Protein AF-A0A5J4X6M0-F1 (afdb_monomer)

Organism: NCBI:txid222440

pLDDT: mean 79.46, std 15.52, range [29.8, 97.69]

Mean predicted aligned error: 23.62 Å

Structure (mmCIF, N/CA/C/O backbone):
data_AF-A0A5J4X6M0-F1
#
_entry.id   AF-A0A5J4X6M0-F1
#
loop_
_atom_site.group_PDB
_atom_site.id
_atom_site.type_symbol
_atom_site.label_atom_id
_atom_site.label_alt_id
_atom_site.label_comp_id
_atom_site.label_asym_id
_atom_site.label_entity_id
_atom_site.label_seq_id
_atom_site.pdbx_PDB_ins_code
_atom_site.Cartn_x
_atom_site.Cartn_y
_atom_site.Cartn_z
_atom_site.occupancy
_atom_site.B_iso_or_equiv
_atom_site.auth_seq_id
_atom_site.auth_comp_id
_atom_site.auth_asym_id
_atom_site.auth_atom_id
_atom_site.pdbx_PDB_model_num
ATOM 1 N N . MET A 1 1 ? -120.931 -29.379 146.508 1.00 36.22 1 MET A N 1
ATOM 2 C CA . MET A 1 1 ? -121.745 -30.420 147.191 1.00 36.22 1 MET A CA 1
ATOM 3 C C . MET A 1 1 ? -121.303 -30.545 148.659 1.00 36.22 1 MET A C 1
ATOM 5 O O . MET A 1 1 ? -120.215 -30.070 148.956 1.00 36.22 1 MET A O 1
ATOM 9 N N . PRO A 1 2 ? -122.136 -31.095 149.570 1.00 65.69 2 PRO A N 1
ATOM 10 C CA . PRO A 1 2 ? -121.821 -31.370 150.999 1.00 65.69 2 PRO A CA 1
ATOM 11 C C . PRO A 1 2 ? -121.085 -32.746 151.140 1.00 65.69 2 PRO A C 1
ATOM 13 O O . PRO A 1 2 ? -120.836 -33.302 150.066 1.00 65.69 2 PRO A O 1
ATOM 16 N N . PRO A 1 3 ? -120.713 -33.349 152.320 1.00 62.84 3 PRO A N 1
ATOM 17 C CA . PRO A 1 3 ? -121.465 -33.572 153.600 1.00 62.84 3 PRO A CA 1
ATOM 18 C C . PRO A 1 3 ? -120.631 -33.457 154.933 1.00 62.84 3 PRO A C 1
ATOM 20 O O . PRO A 1 3 ? -119.466 -33.102 154.865 1.00 62.84 3 PRO A O 1
ATOM 23 N N . LYS A 1 4 ? -121.059 -33.812 156.178 1.00 42.97 4 LYS A N 1
ATOM 24 C CA . LYS A 1 4 ? -122.311 -33.663 157.004 1.00 42.97 4 LYS A CA 1
ATOM 25 C C . LYS A 1 4 ? -122.128 -34.348 158.412 1.00 42.97 4 LYS A C 1
ATOM 27 O O . LYS A 1 4 ? -121.467 -35.378 158.453 1.00 42.97 4 LYS A O 1
ATOM 32 N N . LYS A 1 5 ? -122.843 -33.901 159.485 1.00 36.97 5 LYS A N 1
ATOM 33 C CA . LYS A 1 5 ? -122.995 -34.451 160.899 1.00 36.97 5 LYS A CA 1
ATOM 34 C C . LYS A 1 5 ? -121.981 -33.948 161.981 1.00 36.97 5 LYS A C 1
ATOM 36 O O . LYS A 1 5 ? -120.805 -33.904 161.673 1.00 36.97 5 LYS A O 1
ATOM 41 N N . GLY A 1 6 ? -122.317 -33.648 163.265 1.00 35.72 6 GLY A N 1
ATOM 42 C CA . GLY A 1 6 ? -123.598 -33.232 163.916 1.00 35.72 6 GLY A CA 1
ATOM 43 C C . GLY A 1 6 ? -123.778 -33.471 165.464 1.00 35.72 6 GLY A C 1
ATOM 44 O O . GLY A 1 6 ? -123.445 -34.555 165.923 1.00 35.72 6 GLY A O 1
ATOM 45 N N . LYS A 1 7 ? -124.481 -32.549 166.195 1.00 35.84 7 LYS A N 1
ATOM 46 C CA . LYS A 1 7 ? -125.085 -32.621 167.596 1.00 35.84 7 LYS A CA 1
ATOM 47 C C . LYS A 1 7 ? -124.112 -32.493 168.828 1.00 35.84 7 LYS A C 1
ATOM 49 O O . LYS A 1 7 ? -122.955 -32.825 168.651 1.00 35.84 7 LYS A O 1
ATOM 54 N N . LYS A 1 8 ? -124.448 -32.066 170.090 1.00 29.80 8 LYS A N 1
ATOM 55 C CA . LYS A 1 8 ? -125.660 -31.508 170.814 1.00 29.80 8 LYS A CA 1
ATOM 56 C C . LYS A 1 8 ? -125.346 -30.922 172.259 1.00 29.80 8 LYS A C 1
ATOM 58 O O . LYS A 1 8 ? -124.751 -31.649 173.037 1.00 29.80 8 LYS A O 1
ATOM 63 N N . GLY A 1 9 ? -125.931 -29.772 172.693 1.00 34.53 9 GLY A N 1
ATOM 64 C CA . GLY A 1 9 ? -126.223 -29.350 174.125 1.00 34.53 9 GLY A CA 1
ATOM 65 C C . GLY A 1 9 ? -125.061 -28.865 175.053 1.00 34.53 9 GLY A C 1
ATOM 66 O O . GLY A 1 9 ? -123.921 -29.088 174.684 1.00 34.53 9 GLY A O 1
ATOM 67 N N . LYS A 1 10 ? -125.212 -28.224 176.254 1.00 31.44 10 LYS A N 1
ATOM 68 C CA . LYS A 1 10 ? -126.331 -27.612 177.069 1.00 31.44 10 LYS A CA 1
ATOM 69 C C . LYS A 1 10 ? -125.763 -26.602 178.164 1.00 31.44 10 LYS A C 1
ATOM 71 O O . LYS A 1 10 ? -124.610 -26.224 178.038 1.00 31.44 10 LYS A O 1
ATOM 76 N N . LYS A 1 11 ? -126.523 -26.114 179.187 1.00 43.38 11 LYS A N 1
ATOM 77 C CA . LYS A 1 11 ? -126.167 -25.047 180.221 1.00 43.38 11 LYS A CA 1
ATOM 78 C C . LYS A 1 11 ? -126.263 -25.566 181.712 1.00 43.38 11 LYS A C 1
ATOM 80 O O . LYS A 1 11 ? -126.635 -26.728 181.827 1.00 43.38 11 LYS A O 1
ATOM 85 N N . LYS A 1 12 ? -126.030 -24.878 182.879 1.00 41.22 12 LYS A N 1
ATOM 86 C CA . LYS A 1 12 ? -126.456 -23.522 183.402 1.00 41.22 12 LYS A CA 1
ATOM 87 C C . LYS A 1 12 ? -126.070 -23.212 184.921 1.00 41.22 12 LYS A C 1
ATOM 89 O O . LYS A 1 12 ? -126.440 -24.033 185.748 1.00 41.22 12 LYS A O 1
ATOM 94 N N . LYS A 1 13 ? -125.611 -21.974 185.284 1.00 42.91 13 LYS A N 1
ATOM 95 C CA . LYS A 1 13 ? -125.778 -21.165 186.577 1.00 42.91 13 LYS A CA 1
ATOM 96 C C . LYS A 1 13 ? -124.875 -21.260 187.876 1.00 42.91 13 LYS A C 1
ATOM 98 O O . LYS A 1 13 ? -124.616 -22.358 188.335 1.00 42.91 13 LYS A O 1
ATOM 103 N N . ALA A 1 14 ? -124.703 -20.078 188.543 1.00 44.41 14 ALA A N 1
ATOM 104 C CA . ALA A 1 14 ? -124.607 -19.714 190.013 1.00 44.41 14 ALA A CA 1
ATOM 105 C C . ALA A 1 14 ? -123.317 -20.038 190.856 1.00 44.41 14 ALA A C 1
ATOM 107 O O . ALA A 1 14 ? -122.518 -20.823 190.362 1.00 44.41 14 ALA A O 1
ATOM 108 N N . ALA A 1 15 ? -123.008 -19.475 192.063 1.00 35.91 15 ALA A N 1
ATOM 109 C CA . ALA A 1 15 ? -123.741 -18.646 193.080 1.00 35.91 15 ALA A CA 1
ATOM 110 C C . ALA A 1 15 ? -122.841 -17.725 194.014 1.00 35.91 15 ALA A C 1
ATOM 112 O O . ALA A 1 15 ? -121.662 -17.557 193.723 1.00 35.91 15 ALA A O 1
ATOM 113 N N . GLU A 1 16 ? -123.432 -17.142 195.088 1.00 45.72 16 GLU A N 1
ATOM 114 C CA . GLU A 1 16 ? -122.930 -16.284 196.232 1.00 45.72 16 GLU A CA 1
ATOM 115 C C . GLU A 1 16 ? -122.038 -17.016 197.287 1.00 45.72 16 GLU A C 1
ATOM 117 O O . GLU A 1 16 ? -121.914 -18.235 197.109 1.00 45.72 16 GLU A O 1
ATOM 122 N N . PRO A 1 17 ? -121.347 -16.383 198.302 1.00 53.59 17 PRO A N 1
ATOM 123 C CA . PRO A 1 17 ? -121.818 -15.535 199.469 1.00 53.59 17 PRO A CA 1
ATOM 124 C C . PRO A 1 17 ? -120.918 -14.279 199.802 1.00 53.59 17 PRO A C 1
ATOM 126 O O . PRO A 1 17 ? -120.008 -14.016 199.019 1.00 53.59 17 PRO A O 1
ATOM 129 N N . GLU A 1 18 ? -120.966 -13.488 200.913 1.00 42.88 18 GLU A N 1
ATOM 130 C CA . GLU A 1 18 ? -121.972 -12.965 201.911 1.00 42.88 18 GLU A CA 1
ATOM 131 C C . GLU A 1 18 ? -121.262 -11.953 202.909 1.00 42.88 18 GLU A C 1
ATOM 133 O O . GLU A 1 18 ? -120.147 -11.532 202.592 1.00 42.88 18 GLU A O 1
ATOM 138 N N . TYR A 1 19 ? -121.844 -11.496 204.050 1.00 57.19 19 TYR A N 1
ATOM 139 C CA . TYR A 1 19 ? -121.324 -10.420 204.971 1.00 57.19 19 TYR A CA 1
ATOM 140 C C . TYR A 1 19 ? -121.768 -10.586 206.456 1.00 57.19 19 TYR A C 1
ATOM 142 O O . TYR A 1 19 ? -122.799 -11.213 206.674 1.00 57.19 19 TYR A O 1
ATOM 150 N N . ASP A 1 20 ? -121.073 -9.980 207.449 1.00 35.53 20 ASP A N 1
ATOM 151 C CA . ASP A 1 20 ? -121.652 -9.629 208.780 1.00 35.53 20 ASP A CA 1
ATOM 152 C C . ASP A 1 20 ? -120.885 -8.497 209.538 1.00 35.53 20 ASP A C 1
ATOM 154 O O . ASP A 1 20 ? -119.717 -8.235 209.234 1.00 35.53 20 ASP A O 1
ATOM 158 N N . ASP A 1 21 ? -121.530 -7.842 210.521 1.00 56.25 21 ASP A N 1
ATOM 159 C CA . ASP A 1 21 ? -121.073 -6.641 211.271 1.00 56.25 21 ASP A CA 1
ATOM 160 C C . ASP A 1 21 ? -121.424 -6.685 212.784 1.00 56.25 21 ASP A C 1
ATOM 162 O O . ASP A 1 21 ? -122.584 -6.909 213.133 1.00 56.25 21 ASP A O 1
ATOM 166 N N . PRO A 1 22 ? -120.468 -6.414 213.704 1.00 48.59 22 PRO A N 1
ATOM 167 C CA . PRO A 1 22 ? -120.766 -6.237 215.124 1.00 48.59 22 PRO A CA 1
ATOM 168 C C . PRO A 1 22 ? -120.200 -4.935 215.741 1.00 48.59 22 PRO A C 1
ATOM 170 O O . PRO A 1 22 ? -119.143 -4.949 216.375 1.00 48.59 22 PRO A O 1
ATOM 173 N N . TYR A 1 23 ? -120.960 -3.833 215.693 1.00 49.12 23 TYR A N 1
ATOM 174 C CA . TYR A 1 23 ? -120.806 -2.711 216.640 1.00 49.12 23 TYR A CA 1
ATOM 175 C C . TYR A 1 23 ? -122.148 -2.210 217.203 1.00 49.12 23 TYR A C 1
ATOM 177 O O . TYR A 1 23 ? -122.609 -1.104 216.924 1.00 49.12 23 TYR A O 1
ATOM 185 N N . GLU A 1 24 ? -122.749 -3.003 218.094 1.00 46.91 24 GLU A N 1
ATOM 186 C CA . GLU A 1 24 ? -123.838 -2.546 218.963 1.00 46.91 24 GLU A CA 1
ATOM 187 C C . GLU A 1 24 ? -123.592 -2.982 220.420 1.00 46.91 24 GLU A C 1
ATOM 189 O O . GLU A 1 24 ? -123.126 -4.091 220.667 1.00 46.91 24 GLU A O 1
ATOM 194 N N . LYS A 1 25 ? -123.955 -2.111 221.376 1.00 43.94 25 LYS A N 1
ATOM 195 C CA . LYS A 1 25 ? -123.815 -2.261 222.844 1.00 43.94 25 LYS A CA 1
ATOM 196 C C . LYS A 1 25 ? -122.379 -2.225 223.390 1.00 43.94 25 LYS A C 1
ATOM 198 O O . LYS A 1 25 ? -121.828 -3.246 223.768 1.00 43.94 25 LYS A O 1
ATOM 203 N N . GLU A 1 26 ? -121.873 -1.009 223.606 1.00 47.94 26 GLU A N 1
ATOM 204 C CA . GLU A 1 26 ? -121.374 -0.586 224.932 1.00 47.94 26 GLU A CA 1
ATOM 205 C C . GLU A 1 26 ? -121.184 0.944 224.974 1.00 47.94 26 GLU A C 1
ATOM 207 O O . GLU A 1 26 ? -120.082 1.478 224.874 1.00 47.94 26 GLU A O 1
ATOM 212 N N . LEU A 1 27 ? -122.298 1.683 225.085 1.00 42.84 27 LEU A N 1
ATOM 213 C CA . LEU A 1 27 ? -122.275 3.147 225.190 1.00 42.84 27 LEU A CA 1
ATOM 214 C C . LEU A 1 27 ? -123.266 3.662 226.244 1.00 42.84 27 LEU A C 1
ATOM 216 O O . LEU A 1 27 ? -124.342 4.164 225.934 1.00 42.84 27 LEU A O 1
ATOM 220 N N . ASN A 1 28 ? -122.871 3.549 227.510 1.00 33.47 28 ASN A N 1
ATOM 221 C CA . ASN A 1 28 ? -123.455 4.287 228.628 1.00 33.47 28 ASN A CA 1
ATOM 222 C C . ASN A 1 28 ? -122.321 4.786 229.539 1.00 33.47 28 ASN A C 1
ATOM 224 O O . ASN A 1 28 ? -121.331 4.087 229.728 1.00 33.47 28 ASN A O 1
ATOM 228 N N . ALA A 1 29 ? -122.485 5.985 230.106 1.00 35.03 29 ALA A N 1
ATOM 229 C CA . ALA A 1 29 ? -121.569 6.619 231.064 1.00 35.03 29 ALA A CA 1
ATOM 230 C C . ALA A 1 29 ? -120.110 6.873 230.596 1.00 35.03 29 ALA A C 1
ATOM 232 O O . ALA A 1 29 ? -119.156 6.309 231.129 1.00 35.03 29 ALA A O 1
ATOM 233 N N . LYS A 1 30 ? -119.924 7.863 229.708 1.00 37.19 30 LYS A N 1
ATOM 234 C CA . LYS A 1 30 ? -118.734 8.742 229.725 1.00 37.19 30 LYS A CA 1
ATOM 235 C C . LYS A 1 30 ? -119.170 10.208 229.695 1.00 37.19 30 LYS A C 1
ATOM 237 O O . LYS A 1 30 ? -120.148 10.550 229.035 1.00 37.19 30 LYS A O 1
ATOM 242 N N . THR A 1 31 ? -118.479 11.058 230.449 1.00 54.91 31 THR A N 1
ATOM 243 C CA . THR A 1 31 ? -118.790 12.488 230.600 1.00 54.91 31 THR A CA 1
ATOM 244 C C . THR A 1 31 ? -118.248 13.328 229.438 1.00 54.91 31 THR A C 1
ATOM 246 O O . THR A 1 31 ? -117.303 12.940 228.753 1.00 54.91 31 THR A O 1
ATOM 249 N N . MET A 1 32 ? -118.862 14.498 229.214 1.00 53.66 32 MET A N 1
ATOM 250 C CA . MET A 1 32 ? -118.672 15.333 228.013 1.00 53.66 32 MET A CA 1
ATOM 251 C C . MET A 1 32 ? -117.199 15.654 227.684 1.00 53.66 32 MET A C 1
ATOM 253 O O . MET A 1 32 ? -116.820 15.659 226.513 1.00 53.66 32 MET A O 1
ATOM 257 N N . ASP A 1 33 ? -116.360 15.866 228.703 1.00 57.44 33 ASP A N 1
ATOM 258 C CA . ASP A 1 33 ? -114.953 16.264 228.541 1.00 57.44 33 ASP A CA 1
ATOM 259 C C . ASP A 1 33 ? -114.061 15.219 227.852 1.00 57.44 33 ASP A C 1
ATOM 261 O O . ASP A 1 33 ? -112.974 15.566 227.386 1.00 57.44 33 ASP A O 1
ATOM 265 N N . ASP A 1 34 ? -114.471 13.951 227.774 1.00 55.25 34 ASP A N 1
ATOM 266 C CA . ASP A 1 34 ? -113.674 12.910 227.111 1.00 55.25 34 ASP A CA 1
ATOM 267 C C . ASP A 1 34 ? -113.984 12.796 225.614 1.00 55.25 34 ASP A C 1
ATOM 269 O O . ASP A 1 34 ? -113.065 12.640 224.807 1.00 55.25 34 ASP A O 1
ATOM 273 N N . LEU A 1 35 ? -115.246 12.993 225.214 1.00 55.62 35 LEU A N 1
ATOM 274 C CA . LEU A 1 35 ? -115.660 12.969 223.804 1.00 55.62 35 LEU A CA 1
ATOM 275 C C . LEU A 1 35 ? -114.971 14.077 222.985 1.00 55.62 35 LEU A C 1
ATOM 277 O O . LEU A 1 35 ? -114.513 13.842 221.866 1.00 55.62 35 LEU A O 1
ATOM 281 N N . VAL A 1 36 ? -114.810 15.267 223.576 1.00 60.41 36 VAL A N 1
ATOM 282 C CA . VAL A 1 36 ? -114.131 16.418 222.947 1.00 60.41 36 VAL A CA 1
ATOM 283 C C . VAL A 1 36 ? -112.633 16.154 222.704 1.00 60.41 36 VAL A C 1
ATOM 285 O O . VAL A 1 36 ? -112.036 16.729 221.790 1.00 60.41 36 VAL A O 1
ATOM 288 N N . LYS A 1 37 ? -112.002 15.262 223.483 1.00 59.84 37 LYS A N 1
ATOM 289 C CA . LYS A 1 37 ? -110.586 14.891 223.300 1.00 59.84 37 LYS A CA 1
ATOM 290 C C . LYS A 1 37 ? -110.410 13.895 222.151 1.00 59.84 37 LYS A C 1
ATOM 292 O O . LYS A 1 37 ? -109.482 14.058 221.357 1.00 59.84 37 LYS A O 1
ATOM 297 N N . GLU A 1 38 ? -111.299 12.908 222.021 1.00 57.38 38 GLU A N 1
ATOM 298 C CA . GLU A 1 38 ? -111.227 11.927 220.928 1.00 57.38 38 GLU A CA 1
ATOM 299 C C . GLU A 1 38 ? -111.512 12.548 219.554 1.00 57.38 38 GLU A C 1
ATOM 301 O O . GLU A 1 38 ? -110.777 12.271 218.603 1.00 57.38 38 GLU A O 1
ATOM 306 N N . GLU A 1 39 ? -112.498 13.448 219.440 1.00 59.22 39 GLU A N 1
ATOM 307 C CA . GLU A 1 39 ? -112.833 14.122 218.170 1.00 59.22 39 GLU A CA 1
ATOM 308 C C . GLU A 1 39 ? -111.604 14.808 217.535 1.00 59.22 39 GLU A C 1
ATOM 310 O O . GLU A 1 39 ? -111.394 14.784 216.317 1.00 59.22 39 GLU A O 1
ATOM 315 N N . LYS A 1 40 ? -110.739 15.381 218.382 1.00 60.53 40 LYS A N 1
ATOM 316 C CA . LYS A 1 40 ? -109.516 16.077 217.971 1.00 60.53 40 LYS A CA 1
ATOM 317 C C . LYS A 1 40 ? -108.452 15.118 217.420 1.00 60.53 40 LYS A C 1
ATOM 319 O O . LYS A 1 40 ? -107.776 15.456 216.451 1.00 60.53 40 LYS A O 1
ATOM 324 N N . ILE A 1 41 ? -108.342 13.914 217.988 1.00 61.09 41 ILE A N 1
ATOM 325 C CA . ILE A 1 41 ? -107.409 12.864 217.543 1.00 61.09 41 ILE A CA 1
ATOM 326 C C . ILE A 1 41 ? -107.835 12.301 216.180 1.00 61.09 41 ILE A C 1
ATOM 328 O O . ILE A 1 41 ? -106.994 12.103 215.299 1.00 61.09 41 ILE A O 1
ATOM 332 N N . TRP A 1 42 ? -109.135 12.078 215.971 1.00 59.94 42 TRP A N 1
ATOM 333 C CA . TRP A 1 42 ? -109.654 11.566 214.699 1.00 59.94 42 TRP A CA 1
ATOM 334 C C . TRP A 1 42 ? -109.481 12.559 213.540 1.00 59.94 42 TRP A C 1
ATOM 336 O O . TRP A 1 42 ? -109.077 12.155 212.446 1.00 59.94 42 TRP A O 1
ATOM 346 N N . LYS A 1 43 ? -109.674 13.865 213.781 1.00 60.84 43 LYS A N 1
ATOM 347 C CA . LYS A 1 43 ? -109.482 14.909 212.754 1.00 60.84 43 LYS A CA 1
ATOM 348 C C . LYS A 1 43 ? -108.048 15.003 212.219 1.00 60.84 43 LYS A C 1
ATOM 350 O O . LYS A 1 43 ? -107.874 15.255 211.027 1.00 60.84 43 LYS A O 1
ATOM 355 N N . ASP A 1 44 ? -107.027 14.776 213.046 1.00 61.53 44 ASP A N 1
ATOM 356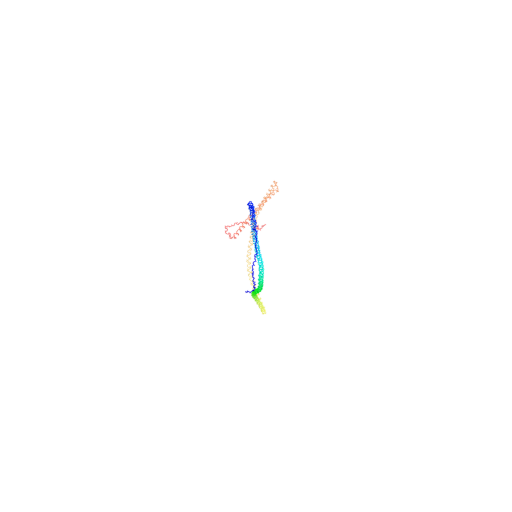 C CA . ASP A 1 44 ? -105.631 14.807 212.583 1.00 61.53 44 ASP A CA 1
ATOM 357 C C . ASP A 1 44 ? -105.144 13.469 211.992 1.00 61.53 44 ASP A C 1
ATOM 359 O O . ASP A 1 44 ? -104.245 13.482 211.146 1.00 61.53 44 ASP A O 1
ATOM 363 N N . LYS A 1 45 ? -105.772 12.328 212.328 1.00 60.31 45 LYS A N 1
ATOM 364 C CA . LYS A 1 45 ? -105.572 11.066 211.585 1.00 60.31 45 LYS A CA 1
ATOM 365 C C . LYS A 1 45 ? -106.043 11.199 210.132 1.00 60.31 45 LYS A C 1
ATOM 367 O O . LYS A 1 45 ? -105.244 10.989 209.219 1.00 60.31 45 LYS A O 1
ATOM 372 N N . GLY A 1 46 ? -107.283 11.652 209.919 1.00 61.56 46 GLY A N 1
ATOM 373 C CA . GLY A 1 46 ? -107.874 11.758 208.577 1.00 61.56 46 GLY A CA 1
ATOM 374 C C . GLY A 1 46 ? -107.096 12.671 207.617 1.00 61.56 46 GLY A C 1
ATOM 375 O O . GLY A 1 46 ? -107.001 12.381 206.426 1.00 61.56 46 GLY A O 1
ATOM 376 N N . LYS A 1 47 ? -106.449 13.735 208.121 1.00 61.72 47 LYS A N 1
ATOM 377 C CA . LYS A 1 47 ? -105.565 14.591 207.302 1.00 61.72 47 LYS A CA 1
ATOM 378 C C . LYS A 1 47 ? -104.342 13.846 206.755 1.00 61.72 47 LYS A C 1
ATOM 380 O O . LYS A 1 47 ? -103.953 14.095 205.616 1.00 61.72 47 LYS A O 1
ATOM 385 N N . LYS A 1 48 ? -103.733 12.951 207.544 1.00 64.25 48 LYS A N 1
ATOM 386 C CA . LYS A 1 48 ? -102.541 12.193 207.124 1.00 64.25 48 LYS A CA 1
ATOM 387 C C . LYS A 1 48 ? -102.881 11.142 206.070 1.00 64.25 48 LYS A C 1
ATOM 389 O O . LYS A 1 48 ? -102.155 11.017 205.088 1.00 64.25 48 LYS A O 1
ATOM 394 N N . GLU A 1 49 ? -104.006 10.444 206.222 1.00 60.62 49 GLU A N 1
ATOM 395 C CA . GLU A 1 49 ? -104.483 9.493 205.208 1.00 60.62 49 GLU A CA 1
ATOM 396 C C . GLU A 1 49 ? -104.766 10.180 203.866 1.00 60.62 49 GLU A C 1
ATOM 398 O O . GLU A 1 49 ? -104.403 9.655 202.813 1.00 60.62 49 GLU A O 1
ATOM 403 N N . LEU A 1 50 ? -105.336 11.390 203.890 1.00 64.06 50 LEU A N 1
ATOM 404 C CA . LEU A 1 50 ? -105.640 12.146 202.673 1.00 64.06 50 LEU A CA 1
ATOM 405 C C . LEU A 1 50 ? -104.371 12.538 201.890 1.00 64.06 50 LEU A C 1
ATOM 407 O O . LEU A 1 50 ? -104.358 12.462 200.661 1.00 64.06 50 LEU A O 1
ATOM 411 N N . GLN A 1 51 ? -103.284 12.883 202.592 1.00 64.94 51 GLN A N 1
ATOM 412 C CA . GLN A 1 51 ? -101.975 13.149 201.980 1.00 64.94 51 GLN A CA 1
ATOM 413 C C . GLN A 1 51 ? -101.345 11.880 201.387 1.00 64.94 51 GLN A C 1
ATOM 415 O O . GLN A 1 51 ? -100.922 11.900 200.231 1.00 64.94 51 GLN A O 1
ATOM 420 N N . MET A 1 52 ? -101.346 10.764 202.128 1.00 62.09 52 MET A N 1
ATOM 421 C CA . MET A 1 52 ? -100.851 9.468 201.633 1.00 62.09 52 MET A CA 1
ATOM 422 C C . MET A 1 52 ? -101.593 9.026 200.363 1.00 62.09 52 MET A C 1
ATOM 424 O O . MET A 1 52 ? -100.972 8.588 199.394 1.00 62.09 52 MET A O 1
ATOM 428 N N . ARG A 1 53 ? -102.922 9.195 200.335 1.00 64.62 53 ARG A N 1
ATOM 429 C CA . ARG A 1 53 ? -103.759 8.834 199.183 1.00 64.62 53 ARG A CA 1
ATOM 430 C C . ARG A 1 53 ? -103.484 9.708 197.956 1.00 64.62 53 ARG A C 1
ATOM 432 O O . ARG A 1 53 ? -103.515 9.196 196.843 1.00 64.62 53 ARG A O 1
ATOM 439 N N . SER A 1 54 ? -103.187 10.995 198.149 1.00 69.00 54 SER A N 1
ATOM 440 C CA . SER A 1 54 ? -102.804 11.900 197.057 1.00 69.00 54 SER A CA 1
ATOM 441 C C . SER A 1 54 ? -101.480 11.491 196.403 1.00 69.00 54 SER A C 1
ATOM 443 O O . SER A 1 54 ? -101.356 11.557 195.183 1.00 69.00 54 SER A O 1
ATOM 445 N N . LEU A 1 55 ? -100.502 11.062 197.206 1.00 71.62 55 LEU A N 1
ATOM 446 C CA . LEU A 1 55 ? -99.163 10.694 196.736 1.00 71.62 55 LEU A CA 1
ATOM 447 C C . LEU A 1 55 ? -99.204 9.393 195.912 1.00 71.62 55 LEU A C 1
ATOM 449 O O . LEU A 1 55 ? -98.738 9.366 194.776 1.00 71.62 55 LEU A O 1
ATOM 453 N N . ALA A 1 56 ? -99.907 8.371 196.412 1.00 67.44 56 ALA A N 1
ATOM 454 C CA . ALA A 1 56 ? -100.082 7.094 195.714 1.00 67.44 56 ALA A CA 1
ATOM 455 C C . ALA A 1 56 ? -100.804 7.207 194.351 1.00 67.44 56 ALA A C 1
ATOM 457 O O . ALA A 1 56 ? -100.563 6.397 193.456 1.00 67.44 56 ALA A O 1
ATOM 458 N N . VAL A 1 57 ? -101.683 8.203 194.167 1.00 71.06 57 VAL A N 1
ATOM 459 C CA . VAL A 1 57 ? -102.314 8.478 192.861 1.00 71.06 57 VAL A CA 1
ATOM 460 C C . VAL A 1 57 ? -101.309 9.092 191.881 1.00 71.06 57 VAL A C 1
ATOM 462 O O . VAL A 1 57 ? -101.286 8.696 190.718 1.00 71.06 57 VAL A O 1
ATOM 465 N N . ALA A 1 58 ? -100.446 10.004 192.337 1.00 75.19 58 ALA A N 1
ATOM 466 C CA . ALA A 1 58 ? -99.434 10.626 191.483 1.00 75.19 58 ALA A CA 1
ATOM 467 C C . ALA A 1 58 ? -98.408 9.604 190.956 1.00 75.19 58 ALA A C 1
ATOM 469 O O . ALA A 1 58 ? -98.108 9.605 189.761 1.00 75.19 58 ALA A O 1
ATOM 470 N N . ASP A 1 59 ? -97.934 8.694 191.814 1.00 73.31 59 ASP A N 1
ATOM 471 C CA . ASP A 1 59 ? -96.995 7.631 191.426 1.00 73.31 59 ASP A CA 1
ATOM 472 C C . ASP A 1 59 ? -97.617 6.664 190.403 1.00 73.31 59 ASP A C 1
ATOM 474 O O . ASP A 1 59 ? -96.990 6.318 189.397 1.00 73.31 59 ASP A O 1
ATOM 478 N N . ARG A 1 60 ? -98.886 6.279 190.611 1.00 77.44 60 ARG A N 1
ATOM 479 C CA . ARG A 1 60 ? -99.657 5.441 189.678 1.00 77.44 60 ARG A CA 1
ATOM 480 C C . ARG A 1 60 ? -99.781 6.100 188.304 1.00 77.44 60 ARG A C 1
ATOM 482 O O . ARG A 1 60 ? -99.483 5.472 187.290 1.00 77.44 60 ARG A O 1
ATOM 489 N N . ASP A 1 61 ? -100.193 7.364 188.271 1.00 76.06 61 ASP A N 1
ATOM 490 C CA . ASP A 1 61 ? -100.414 8.120 187.036 1.00 76.06 61 ASP A CA 1
ATOM 491 C C . ASP A 1 61 ? -99.098 8.424 186.297 1.00 76.06 61 ASP A C 1
ATOM 493 O O . ASP A 1 61 ? -99.091 8.550 185.069 1.00 76.06 61 ASP A O 1
ATOM 497 N N . MET A 1 62 ? -97.972 8.512 187.014 1.00 78.00 62 MET A N 1
ATOM 498 C CA . MET A 1 62 ? -96.639 8.599 186.416 1.00 78.00 62 MET A CA 1
ATOM 499 C C . MET A 1 62 ? -96.211 7.259 185.799 1.00 78.00 62 MET A C 1
ATOM 501 O O . MET A 1 62 ? -95.786 7.229 184.643 1.00 78.00 62 MET A O 1
ATOM 505 N N . GLY A 1 63 ? -96.392 6.144 186.514 1.00 68.69 63 GLY A N 1
ATOM 506 C CA . GLY A 1 63 ? -96.126 4.802 185.985 1.00 68.69 63 GLY A CA 1
ATOM 507 C C . GLY A 1 63 ? -96.948 4.487 184.729 1.00 68.69 63 GLY A C 1
ATOM 508 O O . GLY A 1 63 ? -96.408 3.989 183.741 1.00 68.69 63 GLY A O 1
ATOM 509 N N . GLU A 1 64 ? -98.231 4.860 184.716 1.00 75.00 64 GLU A N 1
ATOM 510 C CA . GLU A 1 64 ? -99.123 4.649 183.567 1.00 75.00 64 GLU A CA 1
ATOM 511 C C . GLU A 1 64 ? -98.724 5.495 182.337 1.00 75.00 64 GLU A C 1
ATOM 513 O O . GLU A 1 64 ? -98.924 5.063 181.199 1.00 75.00 64 GLU A O 1
ATOM 518 N N . LYS A 1 65 ? -98.108 6.673 182.536 1.00 78.31 65 LYS A N 1
ATOM 519 C CA . LYS A 1 65 ? -97.520 7.485 181.451 1.00 78.31 65 LYS A CA 1
ATOM 520 C C . LYS A 1 65 ? -96.247 6.857 180.887 1.00 78.31 65 LYS A C 1
ATOM 522 O O . LYS A 1 65 ? -96.127 6.749 179.669 1.00 78.31 65 LYS A O 1
ATOM 527 N N . VAL A 1 66 ? -95.322 6.427 181.750 1.00 77.94 66 VAL A N 1
ATOM 528 C CA . VAL A 1 66 ? -94.056 5.797 181.326 1.00 77.94 66 VAL A CA 1
ATOM 529 C C . VAL A 1 66 ? -94.324 4.498 180.562 1.00 77.94 66 VAL A C 1
ATOM 531 O O . VAL A 1 66 ? -93.730 4.278 179.511 1.00 77.94 66 VAL A O 1
ATOM 534 N N . PHE A 1 67 ? -95.277 3.680 181.021 1.00 77.88 67 PHE A N 1
ATOM 535 C CA . PHE A 1 67 ? -95.669 2.458 180.316 1.00 77.88 67 PHE A CA 1
ATOM 536 C C . PHE A 1 67 ? -96.194 2.742 178.898 1.00 77.88 67 PHE A C 1
ATOM 538 O O . PHE A 1 67 ? -95.763 2.101 177.943 1.00 77.88 67 PHE A O 1
ATOM 545 N N . LYS A 1 68 ? -97.071 3.745 178.733 1.00 78.56 68 LYS A N 1
ATOM 546 C CA . LYS A 1 68 ? -97.605 4.135 177.414 1.00 78.56 68 LYS A CA 1
ATOM 547 C C . LYS A 1 68 ? -96.536 4.728 176.492 1.00 78.56 68 LYS A C 1
ATOM 549 O O . LYS A 1 68 ? -96.589 4.491 175.290 1.00 78.56 68 LYS A O 1
ATOM 554 N N . ALA A 1 69 ? -95.554 5.453 177.033 1.00 78.25 69 ALA A N 1
ATOM 555 C CA . ALA A 1 69 ? -94.413 5.934 176.253 1.00 78.25 69 ALA A CA 1
ATOM 556 C C . ALA A 1 69 ? -93.575 4.765 175.704 1.00 78.25 69 ALA A C 1
ATOM 558 O O . ALA A 1 69 ? -93.385 4.672 174.494 1.00 78.25 69 ALA A O 1
ATOM 559 N N . LEU A 1 70 ? -93.178 3.823 176.569 1.00 78.88 70 LEU A N 1
ATOM 560 C CA . LEU A 1 70 ? -92.414 2.632 176.175 1.00 78.88 70 LEU A CA 1
ATOM 561 C C . LEU A 1 70 ? -93.185 1.728 175.201 1.00 78.88 70 LEU A C 1
ATOM 563 O O . LEU A 1 70 ? -92.588 1.149 174.296 1.00 78.88 70 LEU A O 1
ATOM 567 N N . GLN A 1 71 ? -94.510 1.618 175.345 1.00 80.50 71 GLN A N 1
ATOM 568 C CA . GLN A 1 71 ? -95.340 0.867 174.400 1.00 80.50 71 GLN A CA 1
ATOM 569 C C . GLN A 1 71 ? -95.346 1.518 173.003 1.00 80.50 71 GLN A C 1
ATOM 571 O O . GLN A 1 71 ? -95.170 0.820 172.006 1.00 80.50 71 GLN A O 1
ATOM 576 N N . ASN A 1 72 ? -95.460 2.848 172.920 1.00 81.94 72 ASN A N 1
ATOM 577 C CA . ASN A 1 72 ? -95.377 3.576 171.650 1.00 81.94 72 ASN A CA 1
ATOM 578 C C . ASN A 1 72 ? -93.971 3.487 171.014 1.00 81.94 72 ASN A C 1
ATOM 580 O O . ASN A 1 72 ? -93.842 3.361 169.794 1.00 81.94 72 ASN A O 1
ATOM 584 N N . GLU A 1 73 ? -92.903 3.523 171.817 1.00 80.88 73 GLU A N 1
ATOM 585 C CA . GLU A 1 73 ? -91.531 3.306 171.332 1.00 80.88 73 GLU A CA 1
ATOM 586 C C . GLU A 1 73 ? -91.347 1.881 170.785 1.00 80.88 73 GLU A C 1
ATOM 588 O O . GLU A 1 73 ? -90.772 1.699 169.712 1.00 80.88 73 GLU A O 1
ATOM 593 N N . LEU A 1 74 ? -91.914 0.868 171.450 1.00 82.69 74 LEU A N 1
ATOM 594 C CA . LEU A 1 74 ? -91.901 -0.513 170.964 1.00 82.69 74 LEU A CA 1
ATOM 595 C C . LEU A 1 74 ? -92.619 -0.650 169.609 1.00 82.69 74 LEU A C 1
ATOM 597 O O . LEU A 1 74 ? -92.101 -1.304 168.705 1.00 82.69 74 LEU A O 1
ATOM 601 N N . GLU A 1 75 ? -93.784 -0.020 169.441 1.00 82.56 75 GLU A N 1
ATOM 602 C CA . GLU A 1 75 ? -94.548 -0.057 168.186 1.00 82.56 75 GLU A CA 1
ATOM 603 C C . GLU A 1 75 ? -93.845 0.705 167.042 1.00 82.56 75 GLU A C 1
ATOM 605 O O . GLU A 1 75 ? -93.829 0.230 165.899 1.00 82.56 75 GLU A O 1
ATOM 610 N N . THR A 1 76 ? -93.182 1.834 167.325 1.00 81.25 76 THR A N 1
ATOM 611 C CA . THR A 1 76 ? -92.394 2.567 166.310 1.00 81.25 76 THR A CA 1
ATOM 612 C C . THR A 1 76 ? -91.113 1.823 165.915 1.00 81.25 76 THR A C 1
ATOM 614 O O . THR A 1 76 ? -90.778 1.769 164.731 1.00 81.25 76 THR A O 1
ATOM 617 N N . LEU A 1 77 ? -90.438 1.146 166.850 1.00 81.94 77 LEU A N 1
ATOM 618 C CA . LEU A 1 77 ? -89.305 0.268 166.533 1.00 81.94 77 LEU A CA 1
ATOM 619 C C . LEU A 1 77 ? -89.735 -0.973 165.731 1.00 81.94 77 LEU A C 1
ATOM 621 O O . LEU A 1 77 ? -89.105 -1.295 164.725 1.00 81.94 77 LEU A O 1
ATOM 625 N N . GLN A 1 78 ? -90.837 -1.637 166.099 1.00 83.31 78 GLN A N 1
ATOM 626 C CA . GLN A 1 78 ? -91.354 -2.796 165.354 1.00 83.31 78 GLN A CA 1
ATOM 627 C C . GLN A 1 78 ? -91.819 -2.450 163.933 1.00 83.31 78 GLN A C 1
ATOM 629 O O . GLN A 1 78 ? -91.715 -3.286 163.036 1.00 83.31 78 GLN A O 1
ATOM 634 N N . THR A 1 79 ? -92.347 -1.245 163.707 1.00 82.50 79 THR A N 1
ATOM 635 C CA . THR A 1 79 ? -92.708 -0.781 162.356 1.00 82.50 79 THR A CA 1
ATOM 636 C C . THR A 1 79 ? -91.487 -0.334 161.551 1.00 82.50 79 THR A C 1
ATOM 638 O O . THR A 1 79 ? -91.429 -0.617 160.356 1.00 82.50 79 THR A O 1
ATOM 641 N N . SER A 1 80 ? -90.477 0.261 162.196 1.00 86.06 80 SER A N 1
ATOM 642 C CA . SER A 1 80 ? -89.185 0.575 161.568 1.00 86.06 80 SER A CA 1
ATOM 643 C C . SER A 1 80 ? -88.451 -0.682 161.077 1.00 86.06 80 SER A C 1
ATOM 645 O O . SER A 1 80 ? -88.026 -0.725 159.924 1.00 86.06 80 SER A O 1
ATOM 647 N N . ILE A 1 81 ? -88.382 -1.739 161.900 1.00 82.75 81 ILE A N 1
ATOM 648 C CA . ILE A 1 81 ? -87.764 -3.024 161.524 1.00 82.75 81 ILE A CA 1
ATOM 649 C C . ILE A 1 81 ? -88.456 -3.614 160.289 1.00 82.75 81 ILE A C 1
ATOM 651 O O . ILE A 1 81 ? -87.787 -3.893 159.300 1.00 82.75 81 ILE A O 1
ATOM 655 N N . LYS A 1 82 ? -89.793 -3.697 160.285 1.00 84.38 82 LYS A N 1
ATOM 656 C CA . LYS A 1 82 ? -90.561 -4.202 159.131 1.00 84.38 82 LYS A CA 1
ATOM 657 C C . LYS A 1 82 ? -90.339 -3.383 157.859 1.00 84.38 82 LYS A C 1
ATOM 659 O O . LYS A 1 82 ? -90.303 -3.942 156.769 1.00 84.38 82 LYS A O 1
ATOM 664 N N . LEU A 1 83 ? -90.173 -2.064 157.980 1.00 86.06 83 LEU A N 1
ATOM 665 C CA . LEU A 1 83 ? -89.855 -1.204 156.840 1.00 86.06 83 LEU A CA 1
ATOM 666 C C . LEU A 1 83 ? -88.435 -1.457 156.302 1.00 86.06 83 LEU A C 1
ATOM 668 O O . LEU A 1 83 ? -88.221 -1.341 155.099 1.00 86.06 83 LEU A O 1
ATOM 672 N N . GLN A 1 84 ? -87.473 -1.809 157.160 1.00 86.88 84 GLN A N 1
ATOM 673 C CA . GLN A 1 84 ? -86.136 -2.231 156.729 1.00 86.88 84 GLN A CA 1
ATOM 674 C C . GLN A 1 84 ? -86.141 -3.640 156.120 1.00 86.88 84 GLN A C 1
ATOM 676 O O . GLN A 1 84 ? -85.479 -3.846 155.110 1.00 86.88 84 GLN A O 1
ATOM 681 N N . GLU A 1 85 ? -86.913 -4.581 156.672 1.00 83.88 85 GLU A N 1
ATOM 682 C CA . GLU A 1 85 ? -87.101 -5.926 156.106 1.00 83.88 85 GLU A CA 1
ATOM 683 C C . GLU A 1 85 ? -87.686 -5.864 154.687 1.00 83.88 85 GLU A C 1
ATOM 685 O O . GLU A 1 85 ? -87.134 -6.480 153.778 1.00 83.88 85 GLU A O 1
ATOM 690 N N . VAL A 1 86 ? -88.741 -5.063 154.477 1.00 86.31 86 VAL A N 1
ATOM 691 C CA . VAL A 1 86 ? -89.329 -4.836 153.144 1.00 86.31 86 VAL A CA 1
ATOM 692 C C . VAL A 1 86 ? -88.316 -4.199 152.193 1.00 86.31 86 VAL A C 1
ATOM 694 O O . VAL A 1 86 ? -88.125 -4.720 151.103 1.00 86.31 86 VAL A O 1
ATOM 697 N N . LYS A 1 87 ? -87.600 -3.145 152.610 1.00 86.56 87 LYS A N 1
ATOM 698 C CA . LYS A 1 87 ? -86.588 -2.500 151.753 1.00 86.56 87 LYS A CA 1
ATOM 699 C C . LYS A 1 87 ? -85.465 -3.442 151.340 1.00 86.56 87 LYS A C 1
ATOM 701 O O . LYS A 1 87 ? -85.149 -3.500 150.164 1.00 86.56 87 LYS A O 1
ATOM 706 N N . MET A 1 88 ? -84.909 -4.218 152.274 1.00 84.19 88 MET A N 1
ATOM 707 C CA . MET A 1 88 ? -83.899 -5.222 151.928 1.00 84.19 88 MET A CA 1
ATOM 708 C C . MET A 1 88 ? -84.454 -6.252 150.936 1.00 84.19 88 MET A C 1
ATOM 710 O O . MET A 1 88 ? -83.735 -6.677 150.039 1.00 84.19 88 MET A O 1
ATOM 714 N N . GLN A 1 89 ? -85.721 -6.654 151.078 1.00 85.12 89 GLN A N 1
ATOM 715 C CA . GLN A 1 89 ? -86.365 -7.571 150.142 1.00 85.12 89 GLN A CA 1
ATOM 716 C C . GLN A 1 89 ? -86.567 -6.938 148.752 1.00 85.12 89 GLN A C 1
ATOM 718 O O . GLN A 1 89 ? -86.283 -7.605 147.758 1.00 85.12 89 GLN A O 1
ATOM 723 N N . ASP A 1 90 ? -86.983 -5.672 148.680 1.00 86.25 90 ASP A N 1
ATOM 724 C CA . ASP A 1 90 ? -87.097 -4.913 147.429 1.00 86.25 90 ASP A CA 1
ATOM 725 C C . ASP A 1 90 ? -85.715 -4.787 146.749 1.00 86.25 90 ASP A C 1
ATOM 727 O O . ASP A 1 90 ? -85.562 -5.237 145.610 1.00 86.25 90 ASP A O 1
ATOM 731 N N . ASP A 1 91 ? -84.691 -4.314 147.477 1.00 86.75 91 ASP A N 1
ATOM 732 C CA . ASP A 1 91 ? -83.294 -4.183 147.023 1.00 86.75 91 ASP A CA 1
ATOM 733 C C . ASP A 1 91 ? -82.742 -5.526 146.486 1.00 86.75 91 ASP A C 1
ATOM 735 O O . ASP A 1 91 ? -82.083 -5.579 145.443 1.00 86.75 91 ASP A O 1
ATOM 739 N N . PHE A 1 92 ? -83.032 -6.645 147.172 1.00 85.75 92 PHE A N 1
ATOM 740 C CA . PHE A 1 92 ? -82.653 -7.983 146.705 1.00 85.75 92 PHE A CA 1
ATOM 741 C C . PHE A 1 92 ? -83.362 -8.368 145.402 1.00 85.75 92 PHE A C 1
ATOM 743 O O . PHE A 1 92 ? -82.727 -8.977 144.541 1.00 85.75 92 PHE A O 1
ATOM 750 N N . THR A 1 93 ? -84.645 -8.030 145.227 1.00 85.12 93 THR A N 1
ATOM 751 C CA . THR A 1 93 ? -85.357 -8.330 143.972 1.00 85.12 93 THR A CA 1
ATOM 752 C C . THR A 1 93 ? -84.878 -7.478 142.799 1.00 85.12 93 THR A C 1
ATOM 754 O O . THR A 1 93 ? -84.739 -8.022 141.704 1.00 85.12 93 THR A O 1
ATOM 757 N N . GLU A 1 94 ? -84.548 -6.201 143.021 1.00 87.31 94 GLU A N 1
ATOM 758 C CA . GLU A 1 94 ? -83.970 -5.318 141.998 1.00 87.31 94 GLU A CA 1
ATOM 759 C C . GLU A 1 94 ? -82.605 -5.856 141.533 1.00 87.31 94 GLU A C 1
ATOM 761 O O . GLU A 1 94 ? -82.400 -6.097 140.340 1.00 87.31 94 GLU A O 1
ATOM 766 N N . HIS A 1 95 ? -81.721 -6.208 142.475 1.00 87.25 95 HIS A N 1
ATOM 767 C CA . HIS A 1 95 ? -80.429 -6.828 142.166 1.00 87.25 95 HIS A CA 1
ATOM 768 C C . HIS A 1 95 ? -80.568 -8.218 141.501 1.00 87.25 95 HIS A C 1
ATOM 770 O O . HIS A 1 95 ? -79.727 -8.610 140.686 1.00 87.25 95 HIS A O 1
ATOM 776 N N . GLU A 1 96 ? -81.614 -8.996 141.810 1.00 88.88 96 GLU A N 1
ATOM 777 C CA . GLU A 1 96 ? -81.889 -10.263 141.116 1.00 88.88 96 GLU A CA 1
ATOM 778 C C . GLU A 1 96 ? -82.375 -10.034 139.672 1.00 88.88 96 GLU A C 1
ATOM 780 O O . GLU A 1 96 ? -82.063 -10.835 138.786 1.00 88.88 96 GLU A O 1
ATOM 785 N N . THR A 1 97 ? -83.109 -8.948 139.398 1.00 88.31 97 THR A N 1
ATOM 786 C CA . THR A 1 97 ? -83.475 -8.560 138.024 1.00 88.31 97 THR A CA 1
ATOM 787 C C . THR A 1 97 ? -82.295 -8.002 137.233 1.00 88.31 97 THR A C 1
ATOM 789 O O . THR A 1 97 ? -82.105 -8.421 136.089 1.00 88.31 97 THR A O 1
ATOM 792 N N . ASP A 1 98 ? -81.446 -7.172 137.842 1.00 87.88 98 ASP A N 1
ATOM 793 C CA . ASP A 1 98 ? -80.234 -6.640 137.209 1.00 87.88 98 ASP A CA 1
ATOM 794 C C . ASP A 1 98 ? -79.260 -7.758 136.827 1.00 87.88 98 ASP A C 1
ATOM 796 O O . ASP A 1 98 ? -78.780 -7.800 135.693 1.00 87.88 98 ASP A O 1
ATOM 800 N N . LEU A 1 99 ? -79.025 -8.730 137.720 1.00 89.06 99 LEU A N 1
ATOM 801 C CA . LEU A 1 99 ? -78.210 -9.910 137.409 1.00 89.06 99 LEU A CA 1
ATOM 802 C C . LEU A 1 99 ? -78.740 -10.669 136.186 1.00 89.06 99 LEU A C 1
ATOM 804 O O . LEU A 1 99 ? -77.958 -11.020 135.303 1.00 89.06 99 LEU A O 1
ATOM 808 N N . LYS A 1 100 ? -80.059 -10.884 136.096 1.00 89.25 100 LYS A N 1
ATOM 809 C CA . LYS A 1 100 ? -80.689 -11.563 134.949 1.00 89.25 100 LYS A CA 1
ATOM 810 C C . LYS A 1 100 ? -80.577 -10.743 133.665 1.00 89.25 100 LYS A C 1
ATOM 812 O O . LYS A 1 100 ? -80.356 -11.321 132.602 1.00 89.25 100 LYS A O 1
ATOM 817 N N . GLN A 1 101 ? -80.698 -9.418 133.740 1.00 90.38 101 GLN A N 1
ATOM 818 C CA . GLN A 1 101 ? -80.537 -8.544 132.578 1.00 90.38 101 GLN A CA 1
ATOM 819 C C . GLN A 1 101 ? -79.077 -8.503 132.102 1.00 90.38 101 GLN A C 1
ATOM 821 O O . GLN A 1 101 ? -78.830 -8.592 130.900 1.00 90.38 101 GLN A O 1
ATOM 826 N N . ILE A 1 102 ? -78.106 -8.451 133.017 1.00 89.69 102 ILE A N 1
ATOM 827 C CA . ILE A 1 102 ? -76.673 -8.544 132.703 1.00 89.69 102 ILE A CA 1
ATOM 828 C C . ILE A 1 102 ? -76.347 -9.910 132.084 1.00 89.69 102 ILE A C 1
ATOM 830 O O . ILE A 1 102 ? -75.682 -9.964 131.050 1.00 89.69 102 ILE A O 1
ATOM 834 N N . GLU A 1 103 ? -76.855 -11.010 132.648 1.00 89.50 103 GLU A N 1
ATOM 835 C CA . GLU A 1 103 ? -76.661 -12.362 132.109 1.00 89.50 103 GLU A CA 1
ATOM 836 C C . GLU A 1 103 ? -77.281 -12.517 130.708 1.00 89.50 103 GLU A C 1
ATOM 838 O O . GLU A 1 103 ? -76.654 -13.083 129.809 1.00 89.50 103 GLU A O 1
ATOM 843 N N . MET A 1 104 ? -78.485 -11.976 130.489 1.00 88.00 104 MET A N 1
ATOM 844 C CA . MET A 1 104 ? -79.143 -11.959 129.179 1.00 88.00 104 MET A CA 1
ATOM 845 C C . MET A 1 104 ? -78.351 -11.131 128.159 1.00 88.00 104 MET A C 1
ATOM 847 O O . MET A 1 104 ? -78.118 -11.602 127.046 1.00 88.00 104 MET A O 1
ATOM 851 N N . ASN A 1 105 ? -77.891 -9.935 128.536 1.00 91.56 105 ASN A N 1
ATOM 852 C CA . ASN A 1 105 ? -77.081 -9.074 127.674 1.00 91.56 105 ASN A CA 1
ATOM 853 C C . ASN A 1 105 ? -75.742 -9.738 127.318 1.00 91.56 105 ASN A C 1
ATOM 855 O O . ASN A 1 105 ? -75.321 -9.690 126.166 1.00 91.56 105 ASN A O 1
ATOM 859 N N . PHE A 1 106 ? -75.090 -10.404 128.275 1.00 91.50 106 PHE A N 1
ATOM 860 C CA . PHE A 1 106 ? -73.833 -11.120 128.046 1.00 91.50 106 PHE A CA 1
ATOM 861 C C . PHE A 1 106 ? -74.022 -12.320 127.105 1.00 91.50 106 PHE A C 1
ATOM 863 O O . PHE A 1 106 ? -73.255 -12.486 126.159 1.00 91.50 106 PHE A O 1
ATOM 870 N N . LYS A 1 107 ? -75.097 -13.101 127.285 1.00 91.62 107 LYS A N 1
ATOM 871 C CA . LYS A 1 107 ? -75.495 -14.169 126.348 1.00 91.62 107 LYS A CA 1
ATOM 872 C C . LYS A 1 107 ? -75.822 -13.627 124.956 1.00 91.62 107 LYS A C 1
ATOM 874 O O . LYS A 1 107 ? -75.453 -14.255 123.964 1.00 91.62 107 LYS A O 1
ATOM 879 N N . HIS A 1 108 ? -76.472 -12.466 124.861 1.00 89.88 108 HIS A N 1
ATOM 880 C CA . HIS A 1 108 ? -76.739 -11.827 123.575 1.00 89.88 108 HIS A CA 1
ATOM 881 C C . HIS A 1 108 ? -75.448 -11.360 122.890 1.00 89.88 108 HIS A C 1
ATOM 883 O O . HIS A 1 108 ? -75.275 -11.625 121.707 1.00 89.88 108 HIS A O 1
ATOM 889 N N . HIS A 1 109 ? -74.509 -10.753 123.621 1.00 91.94 109 HIS A N 1
ATOM 890 C CA . HIS A 1 109 ? -73.206 -10.375 123.069 1.00 91.94 109 HIS A CA 1
ATOM 891 C C . HIS A 1 109 ? -72.384 -11.584 122.609 1.00 91.94 109 HIS A C 1
ATOM 893 O O . HIS A 1 109 ? -71.807 -11.525 121.528 1.00 91.94 109 HIS A O 1
ATOM 899 N N . ILE A 1 110 ? -72.359 -12.682 123.376 1.00 91.38 110 ILE A N 1
ATOM 900 C CA . ILE A 1 110 ? -71.698 -13.928 122.957 1.00 91.38 110 ILE A CA 1
ATOM 901 C C . ILE A 1 110 ? -72.332 -14.451 121.666 1.00 91.38 110 ILE A C 1
ATOM 903 O O . ILE A 1 110 ? -71.639 -14.543 120.660 1.00 91.38 110 ILE A O 1
ATOM 907 N N . THR A 1 111 ? -73.646 -14.690 121.654 1.00 91.88 111 THR A N 1
ATOM 908 C CA . THR A 1 111 ? -74.333 -15.240 120.469 1.00 91.88 111 THR A CA 1
ATOM 909 C C . THR A 1 111 ? -74.254 -14.320 119.249 1.00 91.88 111 THR A C 1
ATOM 911 O O . THR A 1 111 ? -74.142 -14.803 118.127 1.00 91.88 111 THR A O 1
ATOM 914 N N . PHE A 1 112 ? -74.242 -12.996 119.433 1.00 92.38 112 PHE A N 1
ATOM 915 C CA . PHE A 1 112 ? -74.038 -12.047 118.338 1.00 92.38 112 PHE A CA 1
ATOM 916 C C . PHE A 1 112 ? -72.602 -12.092 117.793 1.00 92.38 112 PHE A C 1
ATOM 918 O O . PHE A 1 112 ? -72.418 -12.083 116.578 1.00 92.38 112 PHE A O 1
ATOM 925 N N . HIS A 1 113 ? -71.587 -12.196 118.658 1.00 91.12 113 HIS A N 1
ATOM 926 C CA . HIS A 1 113 ? -70.194 -12.360 118.229 1.00 91.12 113 HIS A CA 1
ATOM 927 C C . HIS A 1 113 ? -69.925 -13.730 117.594 1.00 91.12 113 HIS A C 1
ATOM 929 O O . HIS A 1 113 ? -69.173 -13.795 116.628 1.00 91.12 113 HIS A O 1
ATOM 935 N N . GLU A 1 114 ? -70.559 -14.802 118.071 1.00 91.50 114 GLU A N 1
ATOM 936 C CA . GLU A 1 114 ? -70.536 -16.122 117.429 1.00 91.50 114 GLU A CA 1
ATOM 937 C C . GLU A 1 114 ? -71.143 -16.039 116.019 1.00 91.50 114 GLU A C 1
ATOM 939 O O . GLU A 1 114 ? -70.485 -16.414 115.053 1.00 91.50 114 GLU A O 1
ATOM 944 N N . MET A 1 115 ? -72.325 -15.426 115.868 1.00 92.06 115 MET A N 1
ATOM 945 C CA . MET A 1 115 ? -72.944 -15.195 114.556 1.00 92.06 115 MET A CA 1
ATOM 946 C C . MET A 1 115 ? -72.114 -14.287 113.632 1.00 92.06 115 MET A C 1
ATOM 948 O O . MET A 1 115 ? -72.152 -14.467 112.418 1.00 92.06 115 MET A O 1
ATOM 952 N N . ASP A 1 116 ? -71.402 -13.285 114.153 1.00 92.19 116 ASP A N 1
ATOM 953 C CA . ASP A 1 116 ? -70.515 -12.432 113.347 1.00 92.19 116 ASP A CA 1
ATOM 954 C C . ASP A 1 116 ? -69.228 -13.160 112.928 1.00 92.19 116 ASP A C 1
ATOM 956 O O . ASP A 1 116 ? -68.761 -12.961 111.807 1.00 92.19 116 ASP A O 1
ATOM 960 N N . LEU A 1 117 ? -68.682 -14.041 113.774 1.00 93.12 117 LEU A N 1
ATOM 961 C CA . LEU A 1 117 ? -67.565 -14.916 113.409 1.00 93.12 117 LEU A CA 1
ATOM 962 C C . LEU A 1 117 ? -67.981 -15.928 112.333 1.00 93.12 117 LEU A C 1
ATOM 964 O O . LEU A 1 117 ? -67.278 -16.060 111.333 1.00 93.12 117 LEU A O 1
ATOM 968 N N . GLU A 1 118 ? -69.146 -16.570 112.482 1.00 92.31 118 GLU A N 1
ATOM 969 C CA . GLU A 1 118 ? -69.711 -17.464 111.462 1.00 92.31 118 GLU A CA 1
ATOM 970 C C . GLU A 1 118 ? -69.901 -16.742 110.119 1.00 92.31 118 GLU A C 1
ATOM 972 O O . GLU A 1 118 ? -69.470 -17.258 109.087 1.00 92.31 118 GLU A O 1
ATOM 977 N N . LYS A 1 119 ? -70.460 -15.519 110.117 1.00 92.62 119 LYS A N 1
ATOM 978 C CA . LYS A 1 119 ? -70.561 -14.688 108.900 1.00 92.62 119 LYS A CA 1
ATOM 979 C C . LYS A 1 119 ? -69.191 -14.464 108.268 1.00 92.62 119 LYS A C 1
ATOM 981 O O . LYS A 1 119 ? -69.024 -14.787 107.097 1.00 92.62 119 LYS A O 1
ATOM 986 N N . VAL A 1 120 ? -68.213 -13.974 109.035 1.00 93.06 120 VAL A N 1
ATOM 987 C CA . VAL A 1 120 ? -66.863 -13.666 108.533 1.00 93.06 120 VAL A CA 1
ATOM 988 C C . VAL A 1 120 ? -66.171 -14.901 107.952 1.00 93.06 120 VAL A C 1
ATOM 990 O O . VAL A 1 120 ? -65.510 -14.782 106.920 1.00 93.06 120 VAL A O 1
ATOM 993 N N . ASP A 1 121 ? -66.340 -16.083 108.548 1.00 91.50 121 ASP A N 1
ATOM 994 C CA . ASP A 1 121 ? -65.813 -17.320 107.969 1.00 91.50 121 ASP A CA 1
ATOM 995 C C . ASP A 1 121 ? -66.579 -17.752 106.703 1.00 91.50 121 ASP A C 1
ATOM 997 O O . ASP A 1 121 ? -65.933 -18.123 105.723 1.00 91.50 121 ASP A O 1
ATOM 1001 N N . THR A 1 122 ? -67.911 -17.613 106.638 1.00 92.19 122 THR A N 1
ATOM 1002 C CA . THR A 1 122 ? -68.666 -17.897 105.396 1.00 92.19 122 THR A CA 1
ATOM 1003 C C . THR A 1 122 ? -68.370 -16.911 104.259 1.00 92.19 122 THR A C 1
ATOM 1005 O O . THR A 1 122 ? -68.222 -17.335 103.111 1.00 92.19 122 THR A O 1
ATOM 1008 N N . ASP A 1 123 ? -68.202 -15.619 104.554 1.00 91.31 123 ASP A N 1
ATOM 1009 C CA . ASP A 1 123 ? -67.795 -14.594 103.585 1.00 91.31 123 ASP A CA 1
ATOM 1010 C C . ASP A 1 123 ? -66.378 -14.880 103.066 1.00 91.31 123 ASP A C 1
ATOM 1012 O O . ASP A 1 123 ? -66.119 -14.806 101.864 1.00 91.31 123 ASP A O 1
ATOM 1016 N N . LYS A 1 124 ? -65.464 -15.285 103.958 1.00 91.44 124 LYS A N 1
ATOM 1017 C CA . LYS A 1 124 ? -64.096 -15.704 103.624 1.00 91.44 124 LYS A CA 1
ATOM 1018 C C . LYS A 1 124 ? -64.072 -16.957 102.747 1.00 91.44 124 LYS A C 1
ATOM 1020 O O . LYS A 1 124 ? -63.305 -16.996 101.787 1.00 91.44 124 LYS A O 1
ATOM 1025 N N . GLU A 1 125 ? -64.885 -17.971 103.040 1.00 92.56 125 GLU A N 1
ATOM 1026 C CA . GLU A 1 125 ? -64.998 -19.166 102.192 1.00 92.56 125 GLU A CA 1
ATOM 1027 C C . GLU A 1 125 ? -65.599 -18.832 100.819 1.00 92.56 125 GLU A C 1
ATOM 1029 O O . GLU A 1 125 ? -65.068 -19.277 99.799 1.00 92.56 125 GLU A O 1
ATOM 1034 N N . SER A 1 126 ? -66.631 -17.982 100.777 1.00 92.06 126 SER A N 1
ATOM 1035 C CA . SER A 1 126 ? -67.249 -17.476 99.545 1.00 92.06 126 SER A CA 1
ATOM 1036 C C . SER A 1 126 ? -66.250 -16.705 98.670 1.00 92.06 126 SER A C 1
ATOM 1038 O O . SER A 1 126 ? -66.082 -17.022 97.491 1.00 92.06 126 SER A O 1
ATOM 1040 N N . GLU A 1 127 ? -65.505 -15.755 99.246 1.00 91.44 127 GLU A N 1
ATOM 1041 C CA . GLU A 1 127 ? -64.452 -15.007 98.548 1.00 91.44 127 GLU A CA 1
ATOM 1042 C C . GLU A 1 127 ? -63.313 -15.918 98.072 1.00 91.44 127 GLU A C 1
ATOM 1044 O O . GLU A 1 127 ? -62.834 -15.769 96.946 1.00 91.44 127 GLU A O 1
ATOM 1049 N N . VAL A 1 128 ? -62.890 -16.907 98.866 1.00 92.94 128 VAL A N 1
ATOM 1050 C CA . VAL A 1 128 ? -61.880 -17.889 98.433 1.00 92.94 128 VAL A CA 1
ATOM 1051 C C . VAL A 1 128 ? -62.399 -18.734 97.265 1.00 92.94 128 VAL A C 1
ATOM 1053 O O . VAL A 1 128 ? -61.663 -18.940 96.296 1.00 92.94 128 VAL A O 1
ATOM 1056 N N . GLU A 1 129 ? -63.656 -19.183 97.292 1.00 92.94 129 GLU A N 1
ATOM 1057 C CA . GLU A 1 129 ? -64.243 -19.955 96.193 1.00 92.94 129 GLU A CA 1
ATOM 1058 C C . GLU A 1 129 ? -64.432 -19.098 94.926 1.00 92.94 129 GLU A C 1
ATOM 1060 O O . GLU A 1 129 ? -64.118 -19.546 93.819 1.00 92.94 129 GLU A O 1
ATOM 1065 N N . GLN A 1 130 ? -64.882 -17.848 95.071 1.00 92.69 130 GLN A N 1
ATOM 1066 C CA . GLN A 1 130 ? -65.037 -16.888 93.976 1.00 92.69 130 GLN A CA 1
ATOM 1067 C C . GLN A 1 130 ? -63.689 -16.538 93.337 1.00 92.69 130 GLN A C 1
ATOM 1069 O O . GLN A 1 130 ? -63.556 -16.589 92.112 1.00 92.69 130 GLN A O 1
ATOM 1074 N N . ASN A 1 131 ? -62.657 -16.260 94.136 1.00 91.56 131 ASN A N 1
ATOM 1075 C CA . ASN A 1 131 ? -61.313 -16.030 93.614 1.00 91.56 131 ASN A CA 1
ATOM 1076 C C . ASN A 1 131 ? -60.748 -17.299 92.953 1.00 91.56 131 ASN A C 1
ATOM 1078 O O . ASN A 1 131 ? -60.185 -17.207 91.863 1.00 91.56 131 ASN A O 1
ATOM 1082 N N . ALA A 1 132 ? -60.967 -18.494 93.512 1.00 92.38 132 ALA A N 1
ATOM 1083 C CA . ALA A 1 132 ? -60.557 -19.751 92.880 1.00 92.38 132 ALA A CA 1
ATOM 1084 C C . ALA A 1 132 ? -61.263 -20.010 91.530 1.00 92.38 132 ALA A C 1
ATOM 1086 O O . ALA A 1 132 ? -60.632 -20.524 90.602 1.00 92.38 132 ALA A O 1
ATOM 1087 N N . LYS A 1 133 ? -62.542 -19.629 91.388 1.00 93.38 133 LYS A N 1
ATOM 1088 C CA . LYS A 1 133 ? -63.279 -19.644 90.110 1.00 93.38 133 LYS A CA 1
ATOM 1089 C C . LYS A 1 133 ? -62.661 -18.660 89.110 1.00 93.38 133 LYS A C 1
ATOM 1091 O O . LYS A 1 133 ? -62.234 -19.079 88.035 1.00 93.38 133 LYS A O 1
ATOM 1096 N N . LEU A 1 134 ? -62.498 -17.392 89.497 1.00 92.88 134 LEU A N 1
ATOM 1097 C CA . LEU A 1 134 ? -61.906 -16.342 88.653 1.00 92.88 134 LEU A CA 1
ATOM 1098 C C . LEU A 1 134 ? -60.464 -16.658 88.220 1.00 92.88 134 LEU A C 1
ATOM 1100 O O . LEU A 1 134 ? -60.076 -16.354 87.092 1.00 92.88 134 LEU A O 1
ATOM 1104 N N . HIS A 1 135 ? -59.658 -17.285 89.081 1.00 91.75 135 HIS A N 1
ATOM 1105 C CA . HIS A 1 135 ? -58.308 -17.728 88.728 1.00 91.75 135 HIS A CA 1
ATOM 1106 C C . HIS A 1 135 ? -58.324 -18.853 87.683 1.00 91.75 135 HIS A C 1
ATOM 1108 O O . HIS A 1 135 ? -57.598 -18.751 86.694 1.00 91.75 135 HIS A O 1
ATOM 1114 N N . LYS A 1 136 ? -59.191 -19.866 87.828 1.00 94.06 136 LYS A N 1
ATOM 1115 C CA . LYS A 1 136 ? -59.361 -20.930 86.817 1.00 94.06 136 LYS A CA 1
ATOM 1116 C C . LYS A 1 136 ? -59.837 -20.374 85.474 1.00 94.06 136 LYS A C 1
ATOM 1118 O O . LYS A 1 136 ? -59.287 -20.735 84.437 1.00 94.06 136 LYS A O 1
ATOM 1123 N N . GLU A 1 137 ? -60.802 -19.455 85.482 1.00 93.38 137 GLU A N 1
ATOM 1124 C CA . GLU A 1 137 ? -61.281 -18.792 84.264 1.00 93.38 137 GLU A CA 1
ATOM 1125 C C . GLU A 1 137 ? -60.171 -17.997 83.564 1.00 93.38 137 GLU A C 1
ATOM 1127 O O . GLU A 1 137 ? -60.012 -18.107 82.348 1.00 93.38 137 GLU A O 1
ATOM 1132 N N . ARG A 1 138 ? -59.358 -17.244 84.319 1.00 91.56 138 ARG A N 1
ATOM 1133 C CA . ARG A 1 138 ? -58.193 -16.518 83.786 1.00 91.56 138 ARG A CA 1
ATOM 1134 C C . ARG A 1 138 ? -57.138 -17.467 83.217 1.00 91.56 138 ARG A C 1
ATOM 1136 O O . ARG A 1 138 ? -56.651 -17.224 82.116 1.00 91.56 138 ARG A O 1
ATOM 1143 N N . GLU A 1 139 ? -56.810 -18.556 83.912 1.00 92.12 139 GLU A N 1
ATOM 1144 C CA . GLU A 1 139 ? -55.889 -19.579 83.400 1.00 92.12 139 GLU A CA 1
ATOM 1145 C C . GLU A 1 139 ? -56.396 -20.219 82.105 1.00 92.12 139 GLU A C 1
ATOM 1147 O O . GLU A 1 139 ? -55.624 -20.393 81.163 1.00 92.12 139 GLU A O 1
ATOM 1152 N N . GLU A 1 140 ? -57.687 -20.548 82.021 1.00 93.19 140 GLU A N 1
ATOM 1153 C CA . GLU A 1 140 ? -58.275 -21.085 80.797 1.00 93.19 140 GLU A CA 1
ATOM 1154 C C . GLU A 1 140 ? -58.286 -20.065 79.658 1.00 93.19 140 GLU A C 1
ATOM 1156 O O . GLU A 1 140 ? -57.957 -20.426 78.528 1.00 93.19 140 GLU A O 1
ATOM 1161 N N . GLN A 1 141 ? -58.607 -18.797 79.925 1.00 93.50 141 GLN A N 1
ATOM 1162 C CA . GLN A 1 141 ? -58.531 -17.728 78.926 1.00 93.50 141 GLN A CA 1
ATOM 1163 C C . GLN A 1 141 ? -57.099 -17.558 78.400 1.00 93.50 141 GLN A C 1
ATOM 1165 O O . GLN A 1 141 ? -56.900 -17.530 77.186 1.00 93.50 141 GLN A O 1
ATOM 1170 N N . ILE A 1 142 ? -56.098 -17.535 79.287 1.00 92.81 142 ILE A N 1
ATOM 1171 C CA . ILE A 1 142 ? -54.675 -17.464 78.919 1.00 92.81 142 ILE A CA 1
ATOM 1172 C C . ILE A 1 142 ? -54.260 -18.701 78.111 1.00 92.81 142 ILE A C 1
ATOM 1174 O O . ILE A 1 142 ? -53.619 -18.562 77.072 1.00 92.81 142 ILE A O 1
ATOM 1178 N N . ARG A 1 143 ? -54.668 -19.909 78.520 1.00 94.25 143 ARG A N 1
ATOM 1179 C CA . ARG A 1 143 ? -54.354 -21.168 77.818 1.00 94.25 143 ARG A CA 1
ATOM 1180 C C . ARG A 1 143 ? -54.975 -21.219 76.418 1.00 94.25 143 ARG A C 1
ATOM 1182 O O . ARG A 1 143 ? -54.304 -21.622 75.471 1.00 94.25 143 ARG A O 1
ATOM 1189 N N . ARG A 1 144 ? -56.227 -20.769 76.269 1.00 93.81 144 ARG A N 1
ATOM 1190 C CA . ARG A 1 144 ? -56.921 -20.640 74.973 1.00 93.81 144 ARG A CA 1
ATOM 1191 C C . ARG A 1 144 ? -56.250 -19.584 74.085 1.00 93.81 144 ARG A C 1
ATOM 1193 O O . ARG A 1 144 ? -56.046 -19.837 72.902 1.00 93.81 144 ARG A O 1
ATOM 1200 N N . ALA A 1 145 ? -55.865 -18.436 74.649 1.00 92.31 145 ALA A N 1
ATOM 1201 C CA . ALA A 1 145 ? -55.160 -17.378 73.926 1.00 92.31 145 ALA A CA 1
ATOM 1202 C C . ALA A 1 145 ? -53.765 -17.824 73.455 1.00 92.31 145 ALA A C 1
ATOM 1204 O O . ALA A 1 145 ? -53.416 -17.591 72.301 1.00 92.31 145 ALA A O 1
ATOM 1205 N N . HIS A 1 146 ? -53.000 -18.519 74.303 1.00 93.06 146 HIS A N 1
ATOM 1206 C CA . HIS A 1 146 ? -51.691 -19.069 73.943 1.00 93.06 146 HIS A CA 1
ATOM 1207 C C . HIS A 1 146 ? -51.818 -20.088 72.804 1.00 93.06 146 HIS A C 1
ATOM 1209 O O . HIS A 1 146 ? -51.167 -19.930 71.778 1.00 93.06 146 HIS A O 1
ATOM 1215 N N . ALA A 1 147 ? -52.738 -21.054 72.918 1.00 93.19 147 ALA A N 1
ATOM 1216 C CA . ALA A 1 147 ? -52.984 -22.043 71.867 1.00 93.19 147 ALA A CA 1
ATOM 1217 C C . ALA A 1 147 ? -53.428 -21.407 70.531 1.00 93.19 147 ALA A C 1
ATOM 1219 O O . ALA A 1 147 ? -53.016 -21.857 69.463 1.00 93.19 147 ALA A O 1
ATOM 1220 N N . PHE A 1 148 ? -54.224 -20.331 70.575 1.00 93.50 148 PHE A N 1
ATOM 1221 C CA . PHE A 1 148 ? -54.599 -19.562 69.384 1.00 93.50 148 PHE A CA 1
ATOM 1222 C C . PHE A 1 148 ? -53.400 -18.829 68.759 1.00 93.50 148 PHE A C 1
ATOM 1224 O O . PHE A 1 148 ? -53.250 -18.831 67.538 1.00 93.50 148 PHE A O 1
ATOM 1231 N N . VAL A 1 149 ? -52.517 -18.241 69.574 1.00 92.94 149 VAL A N 1
ATOM 1232 C CA . VAL A 1 149 ? -51.279 -17.594 69.103 1.00 92.94 149 VAL A CA 1
ATOM 1233 C C . VAL A 1 149 ? -50.295 -18.620 68.531 1.00 92.94 149 VAL A C 1
ATOM 1235 O O . VAL A 1 149 ? -49.727 -18.374 67.469 1.00 92.94 149 VAL A O 1
ATOM 1238 N N . ASP A 1 150 ? -50.146 -19.795 69.146 1.00 92.94 150 ASP A N 1
ATOM 1239 C CA . ASP A 1 150 ? -49.340 -20.897 68.605 1.00 92.94 150 ASP A CA 1
ATOM 1240 C C . ASP A 1 150 ? -49.886 -21.383 67.255 1.00 92.94 150 ASP A C 1
ATOM 1242 O O . ASP A 1 150 ? -49.123 -21.590 66.308 1.00 92.94 150 ASP A O 1
ATOM 1246 N N . GLN A 1 151 ? -51.212 -21.513 67.131 1.00 93.75 151 GLN A N 1
ATOM 1247 C CA . GLN A 1 151 ? -51.873 -21.887 65.881 1.00 93.75 151 GLN A CA 1
ATOM 1248 C C . GLN A 1 151 ? -51.655 -20.830 64.785 1.00 93.75 151 GLN A C 1
ATOM 1250 O O . GLN A 1 151 ? -51.289 -21.189 63.665 1.00 93.75 151 GLN A O 1
ATOM 1255 N N . GLN A 1 152 ? -51.808 -19.541 65.111 1.00 92.88 152 GLN A N 1
ATOM 1256 C CA . GLN A 1 152 ? -51.513 -18.412 64.217 1.00 92.88 152 GLN A CA 1
ATOM 1257 C C . GLN A 1 152 ? -50.043 -18.412 63.769 1.00 92.88 152 GLN A C 1
ATOM 1259 O O . GLN A 1 152 ? -49.757 -18.279 62.580 1.00 92.88 152 GLN A O 1
ATOM 1264 N N . LEU A 1 153 ? -49.098 -18.615 64.693 1.00 91.75 153 LEU A N 1
ATOM 1265 C CA . LEU A 1 153 ? -47.665 -18.689 64.393 1.00 91.75 153 LEU A CA 1
ATOM 1266 C C . LEU A 1 153 ? -47.314 -19.908 63.532 1.00 91.75 153 LEU A C 1
ATOM 1268 O O . LEU A 1 153 ? -46.466 -19.802 62.647 1.00 91.75 153 LEU A O 1
ATOM 1272 N N . SER A 1 154 ? -47.959 -21.052 63.764 1.00 93.50 154 SER A N 1
ATOM 1273 C CA . SER A 1 154 ? -47.777 -22.269 62.969 1.00 93.50 154 SER A CA 1
ATOM 1274 C C . SER A 1 154 ? -48.291 -22.085 61.535 1.00 93.50 154 SER A C 1
ATOM 1276 O O . SER A 1 154 ? -47.540 -22.273 60.579 1.00 93.50 154 SER A O 1
ATOM 1278 N N . GLN A 1 155 ? -49.525 -21.592 61.372 1.00 91.38 155 GLN A N 1
ATOM 1279 C CA . GLN A 1 155 ? -50.103 -21.272 60.059 1.00 91.38 155 GLN A CA 1
ATOM 1280 C C . GLN A 1 155 ? -49.323 -20.163 59.336 1.00 91.38 155 GLN A C 1
ATOM 1282 O O . GLN A 1 155 ? -49.137 -20.224 58.121 1.00 91.38 155 GLN A O 1
ATOM 1287 N N . GLY A 1 156 ? -48.824 -19.165 60.072 1.00 90.44 156 GLY A N 1
ATOM 1288 C CA . GLY A 1 156 ? -47.961 -18.110 59.545 1.00 90.44 156 GLY A CA 1
ATOM 1289 C C . GLY A 1 156 ? -46.655 -18.661 58.970 1.00 90.44 156 GLY A C 1
ATOM 1290 O O . GLY A 1 156 ? -46.308 -18.330 57.837 1.00 90.44 156 GLY A O 1
ATOM 1291 N N . LYS A 1 157 ? -45.974 -19.551 59.706 1.00 91.44 157 LYS A N 1
ATOM 1292 C CA . LYS A 1 157 ? -44.763 -20.249 59.238 1.00 91.44 157 LYS A CA 1
ATOM 1293 C C . LYS A 1 157 ? -45.044 -21.115 58.012 1.00 91.44 157 LYS A C 1
ATOM 1295 O O . LYS A 1 157 ? -44.327 -20.996 57.026 1.00 91.44 157 LYS A O 1
ATOM 1300 N N . GLU A 1 158 ? -46.102 -21.925 58.034 1.00 92.25 158 GLU A N 1
ATOM 1301 C CA . GLU A 1 158 ? -46.442 -22.802 56.906 1.00 92.25 158 GLU A CA 1
ATOM 1302 C C . GLU A 1 158 ? -46.762 -21.993 55.634 1.00 92.25 158 GLU A C 1
ATOM 1304 O O . GLU A 1 158 ? -46.302 -22.321 54.541 1.00 92.25 158 GLU A O 1
ATOM 1309 N N . ASN A 1 159 ? -47.489 -20.879 55.763 1.00 91.81 159 ASN A N 1
ATOM 1310 C CA . ASN A 1 159 ? -47.776 -19.986 54.638 1.00 91.81 159 ASN A CA 1
ATOM 1311 C C . ASN A 1 159 ? -46.528 -19.240 54.134 1.00 91.81 159 ASN A C 1
ATOM 1313 O O . ASN A 1 159 ? -46.377 -19.072 52.923 1.00 91.81 159 ASN A O 1
ATOM 1317 N N . GLN A 1 160 ? -45.612 -18.837 55.023 1.00 89.00 160 GLN A N 1
ATOM 1318 C CA . GLN A 1 160 ? -44.305 -18.293 54.633 1.00 89.00 160 GLN A CA 1
ATOM 1319 C C . GLN A 1 160 ? -43.463 -19.335 53.887 1.00 89.00 160 GLN A C 1
ATOM 1321 O O . GLN A 1 160 ? -42.877 -19.015 52.855 1.00 89.00 160 GLN A O 1
ATOM 1326 N N . GLU A 1 161 ? -43.437 -20.584 54.351 1.00 91.69 161 GLU A N 1
ATOM 1327 C CA . GLU A 1 161 ? -42.685 -21.658 53.705 1.00 91.69 161 GLU A CA 1
ATOM 1328 C C . GLU A 1 161 ? -43.257 -21.996 52.321 1.00 91.69 161 GLU A C 1
ATOM 1330 O O . GLU A 1 161 ? -42.511 -22.017 51.342 1.00 91.69 161 GLU A O 1
ATOM 1335 N N . ARG A 1 162 ? -44.585 -22.134 52.192 1.00 92.12 162 ARG A N 1
ATOM 1336 C CA . ARG A 1 162 ? -45.272 -22.281 50.893 1.00 92.12 162 ARG A CA 1
ATOM 1337 C C . ARG A 1 162 ? -44.940 -21.126 49.938 1.00 92.12 162 ARG A C 1
ATOM 1339 O O . ARG A 1 162 ? -44.680 -21.361 48.758 1.00 92.12 162 ARG A O 1
ATOM 1346 N N . ALA A 1 163 ? -44.910 -19.885 50.433 1.00 91.25 163 ALA A N 1
ATOM 1347 C CA . ALA A 1 163 ? -44.556 -18.712 49.633 1.00 91.25 163 ALA A CA 1
ATOM 1348 C C . ALA A 1 163 ? -43.080 -18.723 49.188 1.00 91.25 163 ALA A C 1
ATOM 1350 O O . ALA A 1 163 ? -42.789 -18.409 48.033 1.00 91.25 163 ALA A O 1
ATOM 1351 N N . LEU A 1 164 ? -42.153 -19.133 50.061 1.00 92.31 164 LEU A N 1
ATOM 1352 C CA . LEU A 1 164 ? -40.733 -19.298 49.733 1.00 92.31 164 LEU A CA 1
ATOM 1353 C C . LEU A 1 164 ? -40.506 -20.425 48.717 1.00 92.31 164 LEU A C 1
ATOM 1355 O O . LEU A 1 164 ? -39.756 -20.238 47.757 1.00 92.31 164 LEU A O 1
ATOM 1359 N N . GLN A 1 165 ? -41.192 -21.561 48.870 1.00 93.38 165 GLN A N 1
ATOM 1360 C CA . GLN A 1 165 ? -41.166 -22.664 47.908 1.00 93.38 165 GLN A CA 1
ATOM 1361 C C . GLN A 1 165 ? -41.673 -22.192 46.533 1.00 93.38 165 GLN A C 1
ATOM 1363 O O . GLN A 1 165 ? -40.950 -22.316 45.541 1.00 93.38 165 GLN A O 1
ATOM 1368 N N . ALA A 1 166 ? -42.843 -21.547 46.466 1.00 92.06 166 ALA A N 1
ATOM 1369 C CA . ALA A 1 166 ? -43.386 -20.986 45.226 1.00 92.06 166 ALA A CA 1
ATOM 1370 C C . ALA A 1 166 ? -42.456 -19.937 44.582 1.00 92.06 166 ALA A C 1
ATOM 1372 O O . ALA A 1 166 ? -42.249 -19.945 43.365 1.00 92.06 166 ALA A O 1
ATOM 1373 N N . LEU A 1 167 ? -41.841 -19.060 45.382 1.00 92.75 167 LEU A N 1
ATOM 1374 C CA . LEU A 1 167 ? -40.857 -18.090 44.900 1.00 92.75 167 LEU A CA 1
ATOM 1375 C C . LEU A 1 167 ? -39.602 -18.782 44.343 1.00 92.75 167 LEU A C 1
ATOM 1377 O O . LEU A 1 167 ? -39.108 -18.382 43.290 1.00 92.75 167 LEU A O 1
ATOM 1381 N N . SER A 1 168 ? -39.114 -19.846 44.987 1.00 94.06 168 SER A N 1
ATOM 1382 C CA . SER A 1 168 ? -37.954 -20.611 44.511 1.00 94.06 168 SER A CA 1
ATOM 1383 C C . SER A 1 168 ? -38.213 -21.301 43.165 1.00 94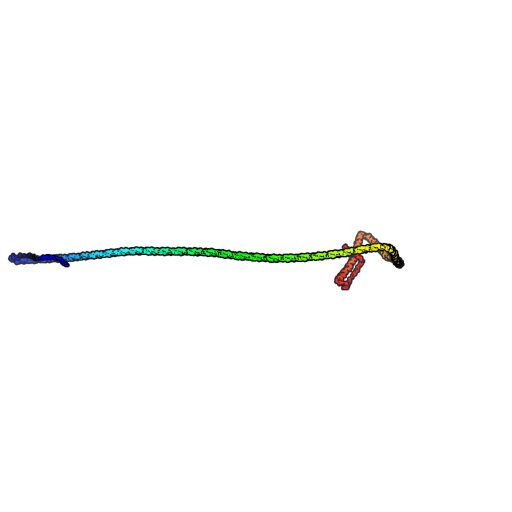.06 168 SER A C 1
ATOM 1385 O O . SER A 1 168 ? -37.363 -21.231 42.275 1.00 94.06 168 SER A O 1
ATOM 1387 N N . VAL A 1 169 ? -39.410 -21.870 42.970 1.00 94.50 169 VAL A N 1
ATOM 1388 C CA . VAL A 1 169 ? -39.846 -22.472 41.699 1.00 94.50 169 VAL A CA 1
ATOM 1389 C C . VAL A 1 169 ? -39.946 -21.407 40.607 1.00 94.50 169 VAL A C 1
ATOM 1391 O O . VAL A 1 169 ? -39.429 -21.605 39.508 1.00 94.50 169 VAL A O 1
ATOM 1394 N N . ASN A 1 170 ? -40.519 -20.239 40.914 1.00 92.69 170 ASN A N 1
ATOM 1395 C CA . ASN A 1 170 ? -40.568 -19.116 39.975 1.00 92.69 170 ASN A CA 1
ATOM 1396 C C . ASN A 1 170 ? -39.163 -18.605 39.605 1.00 92.69 170 ASN A C 1
ATOM 1398 O O . ASN A 1 170 ? -38.890 -18.362 38.430 1.00 92.69 170 ASN A O 1
ATOM 1402 N N . ILE A 1 171 ? -38.239 -18.501 40.566 1.00 92.25 171 ILE A N 1
ATOM 1403 C CA . ILE A 1 171 ? -36.837 -18.131 40.309 1.00 92.25 171 ILE A CA 1
ATOM 1404 C C . ILE A 1 171 ? -36.135 -19.186 39.441 1.00 92.25 171 ILE A C 1
ATOM 1406 O O . ILE A 1 171 ? -35.373 -18.822 38.544 1.00 92.25 171 ILE A O 1
ATOM 1410 N N . ALA A 1 172 ? -36.385 -20.479 39.668 1.00 93.00 172 ALA A N 1
ATOM 1411 C CA . ALA A 1 172 ? -35.841 -21.556 38.843 1.00 93.00 172 ALA A CA 1
ATOM 1412 C C . ALA A 1 172 ? -36.373 -21.486 37.400 1.00 93.00 172 ALA A C 1
ATOM 1414 O O . ALA A 1 172 ? -35.576 -21.490 36.461 1.00 93.00 172 ALA A O 1
ATOM 1415 N N . LEU A 1 173 ? -37.687 -21.316 37.221 1.00 95.06 173 LEU A N 1
ATOM 1416 C CA . LEU A 1 173 ? -38.330 -21.186 35.911 1.00 95.06 173 LEU A CA 1
ATOM 1417 C C . LEU A 1 173 ? -37.855 -19.938 35.149 1.00 95.06 173 LEU A C 1
ATOM 1419 O O . LEU A 1 173 ? -37.590 -20.010 33.952 1.00 95.06 173 LEU A O 1
ATOM 1423 N N . MET A 1 174 ? -37.691 -18.801 35.831 1.00 93.00 174 MET A N 1
ATOM 1424 C CA . MET A 1 174 ? -37.149 -17.578 35.225 1.00 93.00 174 MET A CA 1
ATOM 1425 C C . MET A 1 174 ? -35.671 -17.732 34.838 1.00 93.00 174 MET A C 1
ATOM 1427 O O . MET A 1 174 ? -35.267 -17.258 33.778 1.00 93.00 174 MET A O 1
ATOM 1431 N N . LYS A 1 175 ? -34.865 -18.444 35.640 1.00 93.69 175 LYS A N 1
ATOM 1432 C CA . LYS A 1 175 ? -33.478 -18.797 35.281 1.00 93.69 175 LYS A CA 1
ATOM 1433 C C . LYS A 1 175 ? -33.411 -19.762 34.095 1.00 93.69 175 LYS A C 1
ATOM 1435 O O . LYS A 1 175 ? -32.503 -19.628 33.281 1.00 93.69 175 LYS A O 1
ATOM 1440 N N . GLN A 1 176 ? -34.346 -20.707 33.984 1.00 95.19 176 GLN A N 1
ATOM 1441 C CA . GLN A 1 176 ? -34.451 -21.606 32.834 1.00 95.19 176 GLN A CA 1
ATOM 1442 C C . GLN A 1 176 ? -34.810 -20.826 31.562 1.00 95.19 176 GLN A C 1
ATOM 1444 O O . GLN A 1 176 ? -34.012 -20.816 30.629 1.00 95.19 176 GLN A O 1
ATOM 1449 N N . LYS A 1 177 ? -35.916 -20.072 31.568 1.00 94.56 177 LYS A N 1
ATOM 1450 C CA . LYS A 1 177 ? -36.335 -19.235 30.428 1.00 94.56 177 LYS A CA 1
ATOM 1451 C C . LYS A 1 177 ? -35.269 -18.219 30.014 1.00 94.56 177 LYS A C 1
ATOM 1453 O O . LYS A 1 177 ? -35.087 -17.961 28.831 1.00 94.56 177 LYS A O 1
ATOM 1458 N N . GLY A 1 178 ? -34.531 -17.667 30.980 1.00 94.50 178 GLY A N 1
ATOM 1459 C CA . GLY A 1 178 ? -33.388 -16.794 30.716 1.00 94.50 178 GLY A CA 1
ATOM 1460 C C . GLY A 1 178 ? -32.236 -17.499 29.991 1.00 94.50 178 GLY A C 1
ATOM 1461 O O . GLY A 1 178 ? -31.644 -16.907 29.094 1.00 94.50 178 GLY A O 1
ATOM 1462 N N . LYS A 1 179 ? -31.936 -18.763 30.329 1.00 94.50 179 LYS A N 1
ATOM 1463 C CA . LYS A 1 179 ? -30.951 -19.580 29.597 1.00 94.50 179 LYS A CA 1
ATOM 1464 C C . LYS A 1 179 ? -31.435 -19.925 28.191 1.00 94.50 179 LYS A C 1
ATOM 1466 O O . LYS A 1 179 ? -30.684 -19.713 27.251 1.00 94.50 179 LYS A O 1
ATOM 1471 N N . GLU A 1 180 ? -32.675 -20.391 28.057 1.00 95.19 180 GLU A N 1
ATOM 1472 C CA . GLU A 1 180 ? -33.290 -20.757 26.772 1.00 95.19 180 GLU A CA 1
ATOM 1473 C C . GLU A 1 180 ? -33.292 -19.559 25.806 1.00 95.19 180 GLU A C 1
ATOM 1475 O O . GLU A 1 180 ? -32.791 -19.659 24.689 1.00 95.19 180 GLU A O 1
ATOM 1480 N N . PHE A 1 181 ? -33.726 -18.383 26.276 1.00 95.19 181 PHE A N 1
ATOM 1481 C CA . PHE A 1 181 ? -33.682 -17.141 25.500 1.00 95.19 181 PHE A CA 1
ATOM 1482 C C . PHE A 1 181 ? -32.254 -16.716 25.119 1.00 95.19 181 PHE A C 1
ATOM 1484 O O . PHE A 1 181 ? -32.028 -16.257 23.999 1.00 95.19 181 PHE A O 1
ATOM 1491 N N . LEU A 1 182 ? -31.281 -16.866 26.027 1.00 94.94 182 LEU A N 1
ATOM 1492 C CA . LEU A 1 182 ? -29.877 -16.576 25.725 1.00 94.94 182 LEU A CA 1
ATOM 1493 C C . LEU A 1 182 ? -29.305 -17.544 24.681 1.00 94.94 182 LEU A C 1
ATOM 1495 O O . LEU A 1 182 ? -28.599 -17.083 23.789 1.00 94.94 182 LEU A O 1
ATOM 1499 N N . GLN A 1 183 ? -29.640 -18.836 24.752 1.00 96.19 183 GLN A N 1
ATOM 1500 C CA . GLN A 1 183 ? -29.230 -19.848 23.772 1.00 96.19 183 GLN A CA 1
ATOM 1501 C C . GLN A 1 183 ? -29.820 -19.545 22.389 1.00 96.19 183 GLN A C 1
ATOM 1503 O O . GLN A 1 183 ? -29.060 -19.379 21.433 1.00 96.19 183 GLN A O 1
ATOM 1508 N N . GLU A 1 184 ? -31.138 -19.330 22.301 1.00 96.25 184 GLU A N 1
ATOM 1509 C CA . GLU A 1 184 ? -31.807 -18.893 21.069 1.00 96.25 184 GLU A CA 1
ATOM 1510 C C . GLU A 1 184 ? -31.176 -17.619 20.483 1.00 96.25 184 GLU A C 1
ATOM 1512 O O . GLU A 1 184 ? -31.044 -17.483 19.265 1.00 96.25 184 GLU A O 1
ATOM 1517 N N . LEU A 1 185 ? -30.809 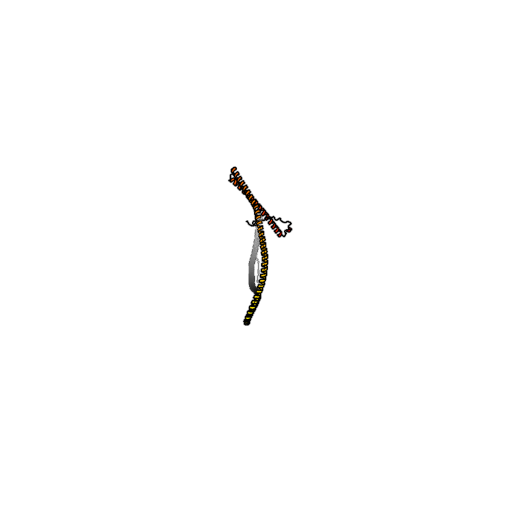-16.652 21.331 1.00 95.06 185 LEU A N 1
ATOM 1518 C CA . LEU A 1 185 ? -30.188 -15.404 20.893 1.00 95.06 185 LEU A CA 1
ATOM 1519 C C . LEU A 1 185 ? -28.760 -15.631 20.379 1.00 95.06 185 LEU A C 1
ATOM 1521 O O . LEU A 1 185 ? -28.401 -15.054 19.352 1.00 95.06 185 LEU A O 1
ATOM 1525 N N . THR A 1 186 ? -27.960 -16.479 21.036 1.00 94.44 186 THR A N 1
ATOM 1526 C CA . THR A 1 186 ? -26.628 -16.850 20.537 1.00 94.44 186 THR A CA 1
ATOM 1527 C C . THR A 1 186 ? -26.710 -17.589 19.206 1.00 94.44 186 THR A C 1
ATOM 1529 O O . THR A 1 186 ? -26.052 -17.164 18.262 1.00 94.44 186 THR A O 1
ATOM 1532 N N . GLU A 1 187 ? -27.588 -18.584 19.066 1.00 96.56 187 GLU A N 1
ATOM 1533 C CA . GLU A 1 187 ? -27.773 -19.339 17.817 1.00 96.56 187 GLU A CA 1
ATOM 1534 C C . GLU A 1 187 ? -28.179 -18.421 16.653 1.00 96.56 187 GLU A C 1
ATOM 1536 O O . GLU A 1 187 ? -27.601 -18.483 15.567 1.00 96.56 187 GLU A O 1
ATOM 1541 N N . LYS A 1 188 ? -29.116 -17.489 16.883 1.00 96.31 188 LYS A N 1
ATOM 1542 C CA . LYS A 1 188 ? -29.545 -16.503 15.872 1.00 96.31 188 LYS A CA 1
ATOM 1543 C C . LYS A 1 188 ? -28.427 -15.530 15.484 1.00 96.31 188 LYS A C 1
ATOM 1545 O O . LYS A 1 188 ? -28.361 -15.109 14.327 1.00 96.31 188 LYS A O 1
ATOM 1550 N N . LEU A 1 189 ? -27.548 -15.160 16.418 1.00 95.12 189 LEU A N 1
ATOM 1551 C CA . LEU A 1 189 ? -26.390 -14.303 16.143 1.00 95.12 189 LEU A CA 1
ATOM 1552 C C . LEU A 1 189 ? -25.266 -15.062 15.422 1.00 95.12 189 LEU A C 1
ATOM 1554 O O . LEU A 1 189 ? -24.653 -14.504 14.510 1.00 95.12 189 LEU A O 1
ATOM 1558 N N . GLU A 1 190 ? -25.024 -16.324 15.770 1.00 95.38 190 GLU A N 1
ATOM 1559 C CA . GLU A 1 190 ? -24.021 -17.175 15.125 1.00 95.38 190 GLU A CA 1
ATOM 1560 C C .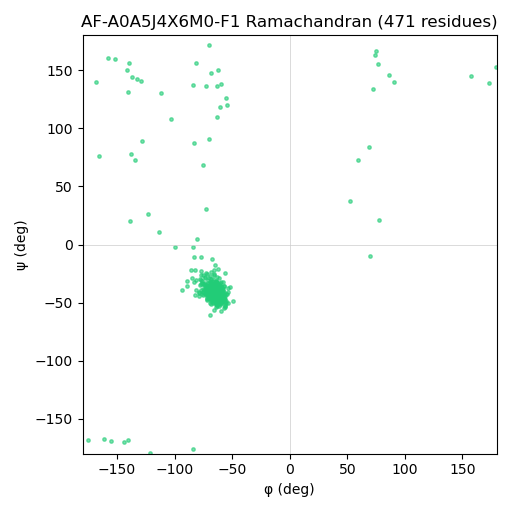 GLU A 1 190 ? -24.434 -17.567 13.705 1.00 95.38 190 GLU A C 1
ATOM 1562 O O . GLU A 1 190 ? -23.656 -17.341 12.778 1.00 95.38 190 GLU A O 1
ATOM 1567 N N . ALA A 1 191 ? -25.681 -17.994 13.490 1.00 96.50 191 ALA A N 1
ATOM 1568 C CA . ALA A 1 191 ? -26.218 -18.246 12.152 1.00 96.50 191 ALA A CA 1
ATOM 1569 C C . ALA A 1 191 ? -26.175 -16.985 11.266 1.00 96.50 191 ALA A C 1
ATOM 1571 O O . ALA A 1 191 ? -25.837 -17.053 10.083 1.00 96.50 191 ALA A O 1
ATOM 1572 N N . ARG A 1 192 ? -26.443 -15.797 11.832 1.00 96.69 192 ARG A N 1
ATOM 1573 C CA . ARG A 1 192 ? -26.323 -14.520 11.106 1.00 96.69 192 ARG A CA 1
ATOM 1574 C C . ARG A 1 192 ? -24.866 -14.162 10.782 1.00 96.69 192 ARG A C 1
ATOM 1576 O O . ARG A 1 192 ? -24.592 -13.665 9.690 1.00 96.69 192 ARG A O 1
ATOM 1583 N N . LYS A 1 193 ? -23.930 -14.418 11.701 1.00 95.81 193 LYS A N 1
ATOM 1584 C CA . LYS A 1 193 ? -22.481 -14.260 11.485 1.00 95.81 193 LYS A CA 1
ATOM 1585 C C . LYS A 1 193 ? -21.993 -15.193 10.374 1.00 95.81 193 LYS A C 1
ATOM 1587 O O . LYS A 1 193 ? -21.293 -14.735 9.473 1.00 95.81 193 LYS A O 1
ATOM 1592 N N . GLU A 1 194 ? -22.394 -16.460 10.398 1.00 96.75 194 GLU A N 1
ATOM 1593 C CA . GLU A 1 194 ? -22.050 -17.444 9.370 1.00 96.75 194 GLU A CA 1
ATOM 1594 C C . GLU A 1 194 ? -22.652 -17.076 8.006 1.00 96.75 194 GLU A C 1
ATOM 1596 O O . GLU A 1 194 ? -21.937 -17.069 7.004 1.00 96.75 194 GLU A O 1
ATOM 1601 N N . ALA A 1 195 ? -23.920 -16.652 7.957 1.00 96.38 195 ALA A N 1
ATOM 1602 C CA . ALA A 1 195 ? -24.547 -16.153 6.734 1.00 96.38 195 ALA A CA 1
ATOM 1603 C C . ALA A 1 195 ? -23.774 -14.968 6.122 1.00 96.38 195 ALA A C 1
ATOM 1605 O O . ALA A 1 195 ? -23.558 -14.939 4.908 1.00 96.38 195 ALA A O 1
ATOM 1606 N N . TYR A 1 196 ? -23.282 -14.026 6.939 1.00 96.69 196 TYR A N 1
ATOM 1607 C CA . TYR A 1 196 ? -22.407 -12.956 6.448 1.00 96.69 196 TYR A CA 1
ATOM 1608 C C . TYR A 1 196 ? -21.051 -13.480 5.953 1.00 96.69 196 TYR A C 1
ATOM 1610 O O . TYR A 1 196 ? -20.599 -13.045 4.894 1.00 96.69 196 TYR A O 1
ATOM 1618 N N . VAL A 1 197 ? -20.403 -14.417 6.655 1.00 97.12 197 VAL A N 1
ATOM 1619 C CA . VAL A 1 197 ? -19.138 -15.031 6.200 1.00 97.12 197 VAL A CA 1
ATOM 1620 C C . VAL A 1 197 ? -19.325 -15.739 4.854 1.00 97.12 197 VAL A C 1
ATOM 1622 O O . VAL A 1 197 ? -18.525 -15.538 3.937 1.00 97.12 197 VAL A O 1
ATOM 1625 N N . ASN A 1 198 ? -20.408 -16.495 4.688 1.00 96.81 198 ASN A N 1
ATOM 1626 C CA . ASN A 1 198 ? -20.738 -17.190 3.445 1.00 96.81 198 ASN A CA 1
ATOM 1627 C C . ASN A 1 198 ? -21.065 -16.205 2.307 1.00 96.81 198 ASN A C 1
ATOM 1629 O O . ASN A 1 198 ? -20.568 -16.368 1.194 1.00 96.81 198 ASN A O 1
ATOM 1633 N N . MET A 1 199 ? -21.793 -15.118 2.588 1.00 96.94 199 MET A N 1
ATOM 1634 C CA . MET A 1 199 ? -22.048 -14.042 1.620 1.00 96.94 199 MET A CA 1
ATOM 1635 C C . MET A 1 199 ? -20.749 -13.357 1.156 1.00 96.94 199 MET A C 1
ATOM 1637 O O . MET A 1 199 ? -20.527 -13.204 -0.046 1.00 96.94 199 MET A O 1
ATOM 1641 N N . TRP A 1 200 ? -19.870 -12.959 2.083 1.00 96.56 200 TRP A N 1
ATOM 1642 C CA . TRP A 1 200 ? -18.619 -12.265 1.751 1.00 96.56 200 TRP A CA 1
ATOM 1643 C C . TRP A 1 200 ? -17.596 -13.174 1.060 1.00 96.56 200 TRP A C 1
ATOM 1645 O O . TRP A 1 200 ? 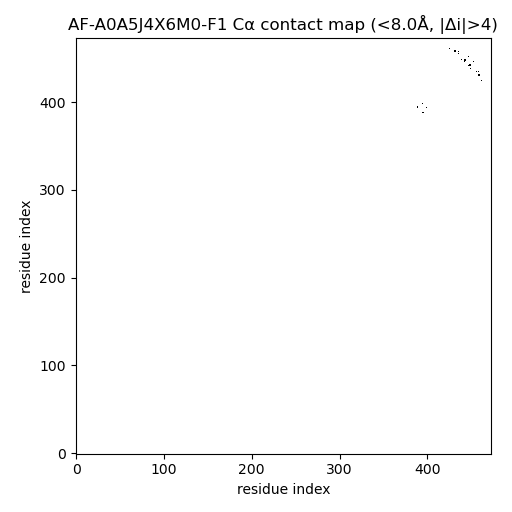-16.905 -12.727 0.144 1.00 96.56 200 TRP A O 1
ATOM 1655 N N . THR A 1 201 ? -17.507 -14.452 1.442 1.00 96.81 201 THR A N 1
ATOM 1656 C CA . THR A 1 201 ? -16.620 -15.419 0.771 1.00 96.81 201 THR A CA 1
ATOM 1657 C C . THR A 1 201 ? -17.124 -15.801 -0.620 1.00 96.81 201 THR A C 1
ATOM 1659 O O . THR A 1 201 ? -16.308 -15.898 -1.538 1.00 96.81 201 THR A O 1
ATOM 1662 N N . LEU A 1 202 ? -18.441 -15.937 -0.818 1.00 97.19 202 LEU A N 1
ATOM 1663 C CA . LEU A 1 202 ? -19.038 -16.123 -2.144 1.00 97.19 202 LEU A CA 1
ATOM 1664 C C . LEU A 1 202 ? -18.795 -14.898 -3.034 1.00 97.19 202 LEU A C 1
ATOM 1666 O O . LEU A 1 202 ? -18.299 -15.052 -4.147 1.00 97.19 202 LEU A O 1
ATOM 1670 N N . ARG A 1 203 ? -19.057 -13.686 -2.525 1.00 97.19 203 ARG A N 1
ATOM 1671 C CA . ARG A 1 203 ? -18.782 -12.432 -3.240 1.00 97.19 203 ARG A CA 1
ATOM 1672 C C . ARG A 1 203 ? -17.316 -12.339 -3.670 1.00 97.19 203 ARG A C 1
ATOM 1674 O O . ARG A 1 203 ? -17.046 -12.148 -4.850 1.00 97.19 203 ARG A O 1
ATOM 1681 N N . ARG A 1 204 ? -16.374 -12.563 -2.745 1.00 96.81 204 ARG A N 1
ATOM 1682 C CA . ARG A 1 204 ? -14.932 -12.577 -3.044 1.00 96.81 204 ARG A CA 1
ATOM 1683 C C . ARG A 1 204 ? -14.569 -13.627 -4.100 1.00 96.81 204 ARG A C 1
ATOM 1685 O O . ARG A 1 204 ? -13.686 -13.377 -4.913 1.00 96.81 204 ARG A O 1
ATOM 1692 N N . ARG A 1 205 ? -15.219 -14.798 -4.097 1.00 97.69 205 ARG A N 1
ATOM 1693 C CA . ARG A 1 205 ? -14.998 -15.848 -5.107 1.00 97.69 205 ARG A CA 1
ATOM 1694 C C . ARG A 1 205 ? -15.451 -15.395 -6.496 1.00 97.69 205 ARG A C 1
ATOM 1696 O O . ARG A 1 205 ? -14.696 -15.575 -7.443 1.00 97.69 205 ARG A O 1
ATOM 1703 N N . VAL A 1 206 ? -16.626 -14.772 -6.606 1.00 96.94 206 VAL A N 1
ATOM 1704 C CA . VAL A 1 206 ? -17.131 -14.215 -7.874 1.00 96.94 206 VAL A CA 1
ATOM 1705 C C . VAL A 1 206 ? -16.223 -13.086 -8.371 1.00 96.94 206 VAL A C 1
ATOM 1707 O O . VAL A 1 206 ? -15.759 -13.144 -9.504 1.00 96.94 206 VAL A O 1
ATOM 1710 N N . GLU A 1 207 ? -15.868 -12.125 -7.512 1.00 96.75 207 GLU A N 1
ATOM 1711 C CA . GLU A 1 207 ? -14.960 -11.021 -7.863 1.00 96.75 207 GLU A CA 1
ATOM 1712 C C . GLU A 1 207 ? -13.580 -11.529 -8.335 1.00 96.75 207 GLU A C 1
ATOM 1714 O O . GLU A 1 207 ? -13.013 -10.989 -9.286 1.00 96.75 207 GLU A O 1
ATOM 1719 N N . LEU A 1 208 ? -13.045 -12.598 -7.726 1.00 96.88 208 LEU A N 1
ATOM 1720 C CA . LEU A 1 208 ? -11.816 -13.257 -8.189 1.00 96.88 208 LEU A CA 1
ATOM 1721 C C . LEU A 1 208 ? -11.995 -13.925 -9.559 1.00 96.88 208 LEU A C 1
ATOM 1723 O O . LEU A 1 208 ? -11.173 -13.687 -10.443 1.00 96.88 208 LEU A O 1
ATOM 1727 N N . MET A 1 209 ? -13.073 -14.687 -9.769 1.00 97.12 209 MET A N 1
ATOM 1728 C CA . MET A 1 209 ? -13.365 -15.324 -11.060 1.00 97.12 209 MET A CA 1
ATOM 1729 C C . MET A 1 209 ? -13.546 -14.287 -12.181 1.00 97.12 209 MET A C 1
ATOM 1731 O O . MET A 1 209 ? -12.999 -14.460 -13.265 1.00 97.12 209 MET A O 1
ATOM 1735 N N . GLU A 1 210 ? -14.210 -13.157 -11.923 1.00 96.56 210 GLU A N 1
ATOM 1736 C CA . GLU A 1 210 ? -14.330 -12.047 -12.882 1.00 96.56 210 GLU A CA 1
ATOM 1737 C C . GLU A 1 210 ? -12.985 -11.372 -13.202 1.00 96.56 210 GLU A C 1
ATOM 1739 O O . GLU A 1 210 ? -12.772 -10.879 -14.316 1.00 96.56 210 GLU A O 1
ATOM 1744 N N . ILE A 1 211 ? -12.070 -11.293 -12.230 1.00 96.56 211 ILE A N 1
ATOM 1745 C CA . ILE A 1 211 ? -10.701 -10.797 -12.439 1.00 96.56 211 ILE A CA 1
ATOM 1746 C C . ILE A 1 211 ? -9.897 -11.799 -13.277 1.00 96.56 211 ILE A C 1
ATOM 1748 O O . ILE A 1 211 ? -9.180 -11.393 -14.193 1.00 96.56 211 ILE A O 1
ATOM 1752 N N . GLU A 1 212 ? -10.010 -13.092 -12.983 1.00 96.69 212 GLU A N 1
ATOM 1753 C CA . GLU A 1 212 ? -9.329 -14.175 -13.696 1.00 96.69 212 GLU A CA 1
ATOM 1754 C C . GLU A 1 212 ? -9.838 -14.314 -15.131 1.00 96.69 212 GLU A C 1
ATOM 1756 O O . GLU A 1 212 ? -9.029 -14.353 -16.055 1.00 96.69 212 GLU A O 1
ATOM 1761 N N . GLU A 1 213 ? -11.149 -14.255 -15.364 1.00 96.06 213 GLU A N 1
ATOM 1762 C CA . GLU A 1 213 ? -11.720 -14.207 -16.709 1.00 96.06 213 GLU A CA 1
ATOM 1763 C C . GLU A 1 213 ? -11.223 -13.000 -17.506 1.00 96.06 213 GLU A C 1
ATOM 1765 O O . GLU A 1 213 ? -10.810 -13.159 -18.654 1.00 96.06 213 GLU A O 1
ATOM 1770 N N . ARG A 1 214 ? -11.198 -11.794 -16.923 1.00 97.06 214 ARG A N 1
ATOM 1771 C CA . ARG A 1 214 ? -10.671 -10.606 -17.618 1.00 97.06 214 ARG A CA 1
ATOM 1772 C C . ARG A 1 214 ? -9.183 -10.736 -17.942 1.00 97.06 214 ARG A C 1
ATOM 1774 O O . ARG A 1 214 ? -8.783 -10.384 -19.052 1.00 97.06 214 ARG A O 1
ATOM 1781 N N . LYS A 1 215 ? -8.375 -11.287 -17.028 1.00 97.25 215 LYS A N 1
ATOM 1782 C CA . LYS A 1 215 ? -6.958 -11.605 -17.282 1.00 97.25 215 LYS A CA 1
ATOM 1783 C C . LYS A 1 215 ? -6.814 -12.630 -18.406 1.00 97.25 215 LYS A C 1
ATOM 1785 O O . LYS A 1 215 ? -6.063 -12.384 -19.342 1.00 97.25 215 LYS A O 1
ATOM 1790 N N . ASN A 1 216 ? -7.566 -13.727 -18.368 1.00 97.12 216 ASN A N 1
ATOM 1791 C CA . ASN A 1 216 ? -7.504 -14.802 -19.359 1.00 97.12 216 ASN A CA 1
ATOM 1792 C C . ASN A 1 216 ? -7.964 -14.332 -20.749 1.00 97.12 216 ASN A C 1
ATOM 1794 O O . ASN A 1 216 ? -7.302 -14.630 -21.741 1.00 97.12 216 ASN A O 1
ATOM 1798 N N . ARG A 1 217 ? -9.027 -13.519 -20.828 1.00 96.44 217 ARG A N 1
ATOM 1799 C CA . ARG A 1 217 ? -9.463 -12.850 -22.068 1.00 96.44 217 ARG A CA 1
ATOM 1800 C C . ARG A 1 217 ? -8.373 -11.914 -22.607 1.00 96.44 217 ARG A C 1
ATOM 1802 O O . ARG A 1 217 ? -8.062 -11.978 -23.792 1.00 96.44 217 ARG A O 1
ATOM 1809 N N . HIS A 1 218 ? -7.732 -11.108 -21.755 1.00 96.44 218 HIS A N 1
ATOM 1810 C CA . HIS A 1 218 ? -6.628 -10.234 -22.173 1.00 96.44 218 HIS A CA 1
ATOM 1811 C C . HIS A 1 218 ? -5.395 -11.022 -22.651 1.00 96.44 218 HIS A C 1
ATOM 1813 O O . HIS A 1 218 ? -4.837 -10.703 -23.698 1.00 96.44 218 HIS A O 1
ATOM 1819 N N . ILE A 1 219 ? -5.011 -12.090 -21.943 1.00 96.69 219 ILE A N 1
ATOM 1820 C CA . ILE A 1 219 ? -3.940 -13.017 -22.344 1.00 96.69 219 ILE A CA 1
ATOM 1821 C C . ILE A 1 219 ? -4.270 -13.668 -23.694 1.00 96.69 219 ILE A C 1
ATOM 1823 O O . ILE A 1 219 ? -3.380 -13.813 -24.532 1.00 96.69 219 ILE A O 1
ATOM 1827 N N . PHE A 1 220 ? -5.531 -14.031 -23.945 1.00 97.31 220 PHE A N 1
ATOM 1828 C CA . PHE A 1 220 ? -5.968 -14.560 -25.237 1.00 97.31 220 PHE A CA 1
ATOM 1829 C C . PHE A 1 220 ? -5.824 -13.519 -26.358 1.00 97.31 220 PHE A C 1
ATOM 1831 O O . PHE A 1 220 ? -5.165 -13.804 -27.357 1.00 97.31 220 PHE A O 1
ATOM 1838 N N . THR A 1 221 ? -6.349 -12.300 -26.177 1.00 97.06 221 THR A N 1
ATOM 1839 C CA . THR A 1 221 ? -6.205 -11.199 -27.150 1.00 97.06 221 THR A CA 1
ATOM 1840 C C . THR A 1 221 ? -4.738 -10.863 -27.424 1.00 97.06 221 THR A C 1
ATOM 1842 O O . THR A 1 221 ? -4.352 -10.693 -28.576 1.00 97.06 221 THR A O 1
ATOM 1845 N N . LEU A 1 222 ? -3.896 -10.815 -26.388 1.00 97.62 222 LEU A N 1
ATOM 1846 C CA . LEU A 1 222 ? -2.467 -10.537 -26.526 1.00 97.62 222 LEU A CA 1
ATOM 1847 C C . LEU A 1 222 ? -1.743 -11.649 -27.303 1.00 97.62 222 LEU A C 1
ATOM 1849 O O . LEU A 1 222 ? -0.955 -11.360 -28.202 1.00 97.62 222 LEU A O 1
ATOM 1853 N N . ASN A 1 223 ? -2.053 -12.920 -27.024 1.00 96.75 223 ASN A N 1
ATOM 1854 C CA . ASN A 1 223 ? -1.525 -14.053 -27.787 1.00 96.75 223 ASN A CA 1
ATOM 1855 C C . ASN A 1 223 ? -1.991 -14.047 -29.249 1.00 96.75 223 ASN A C 1
ATOM 1857 O O . ASN A 1 223 ? -1.197 -14.357 -30.136 1.00 96.75 223 ASN A O 1
ATOM 1861 N N . ASP A 1 224 ? -3.244 -13.686 -29.523 1.00 97.50 224 ASP A N 1
ATOM 1862 C CA . ASP A 1 224 ? -3.748 -13.550 -30.890 1.00 97.50 224 ASP A CA 1
ATOM 1863 C C . ASP A 1 224 ? -3.058 -12.396 -31.637 1.00 97.50 224 ASP A C 1
ATOM 1865 O O . ASP A 1 224 ? -2.546 -12.585 -32.741 1.00 97.50 224 ASP A O 1
ATOM 1869 N N . HIS A 1 225 ? -2.907 -11.233 -30.998 1.00 96.75 225 HIS A N 1
ATOM 1870 C CA . HIS A 1 225 ? -2.136 -10.111 -31.538 1.00 96.75 225 HIS A CA 1
ATOM 1871 C C . HIS A 1 225 ? -0.678 -10.505 -31.834 1.00 96.75 225 HIS A C 1
ATOM 1873 O O . HIS A 1 225 ? -0.168 -10.180 -32.907 1.00 96.75 225 HIS A O 1
ATOM 1879 N N . HIS A 1 226 ? -0.015 -11.252 -30.943 1.00 96.50 226 HIS A N 1
ATOM 1880 C CA . HIS A 1 226 ? 1.341 -11.760 -31.180 1.00 96.50 226 HIS A CA 1
ATOM 1881 C C . HIS A 1 226 ? 1.402 -12.782 -32.324 1.00 96.50 226 HIS A C 1
ATOM 1883 O O . HIS A 1 226 ? 2.304 -12.695 -33.157 1.00 96.50 226 HIS A O 1
ATOM 1889 N N . ARG A 1 227 ? 0.438 -13.709 -32.426 1.00 96.62 227 ARG A N 1
ATOM 1890 C CA . ARG A 1 227 ? 0.331 -14.656 -33.554 1.00 96.62 227 ARG A CA 1
ATOM 1891 C C . ARG A 1 227 ? 0.144 -13.921 -34.879 1.00 96.62 227 ARG A C 1
ATOM 1893 O O . ARG A 1 227 ? 0.853 -14.214 -35.838 1.00 96.62 227 ARG A O 1
ATOM 1900 N N . ASN A 1 228 ? -0.742 -12.930 -34.916 1.00 96.81 228 ASN A N 1
ATOM 1901 C CA . ASN A 1 228 ? -1.016 -12.117 -36.097 1.00 96.81 228 ASN A CA 1
ATOM 1902 C C . ASN A 1 228 ? 0.173 -11.221 -36.483 1.00 96.81 228 ASN A C 1
ATOM 1904 O O . ASN A 1 228 ? 0.478 -11.084 -37.669 1.00 96.81 228 ASN A O 1
ATOM 1908 N N . ALA A 1 229 ? 0.898 -10.661 -35.512 1.00 95.81 229 ALA A N 1
ATOM 1909 C CA . ALA A 1 229 ? 2.146 -9.939 -35.759 1.00 95.81 229 ALA A CA 1
ATOM 1910 C C . ALA A 1 229 ? 3.241 -10.871 -36.309 1.00 95.81 229 ALA A C 1
ATOM 1912 O O . ALA A 1 229 ? 3.852 -10.563 -37.329 1.00 95.81 229 ALA A O 1
ATOM 1913 N N . PHE A 1 230 ? 3.442 -12.044 -35.701 1.00 95.69 230 PHE A N 1
ATOM 1914 C CA . PHE A 1 230 ? 4.409 -13.039 -36.171 1.00 95.69 230 PHE A CA 1
ATOM 1915 C C . PHE A 1 230 ? 4.066 -13.566 -37.573 1.00 95.69 230 PHE A C 1
ATOM 1917 O O . PHE A 1 230 ? 4.956 -13.706 -38.410 1.00 95.69 230 PHE A O 1
ATOM 1924 N N . ALA A 1 231 ? 2.781 -13.788 -37.870 1.00 96.31 231 ALA A N 1
ATOM 1925 C CA . ALA A 1 231 ? 2.308 -14.161 -39.200 1.00 96.31 231 ALA A CA 1
ATOM 1926 C C . ALA A 1 231 ? 2.612 -13.071 -40.241 1.00 96.31 231 ALA A C 1
ATOM 1928 O O . ALA A 1 231 ? 3.185 -13.383 -41.284 1.00 96.31 231 ALA A O 1
ATOM 1929 N N . LYS A 1 232 ? 2.327 -11.793 -39.940 1.00 95.44 232 LYS A N 1
ATOM 1930 C CA . LYS A 1 232 ? 2.684 -10.650 -40.804 1.00 95.44 232 LYS A CA 1
ATOM 1931 C C . LYS A 1 232 ? 4.194 -10.563 -41.042 1.00 95.44 232 LYS A C 1
ATOM 1933 O O . LYS A 1 232 ? 4.617 -10.460 -42.190 1.00 95.44 232 LYS A O 1
ATOM 1938 N N . THR A 1 233 ? 5.007 -10.690 -39.994 1.00 94.56 233 THR A N 1
ATOM 1939 C CA . THR A 1 233 ? 6.476 -10.708 -40.096 1.00 94.56 233 THR A CA 1
ATOM 1940 C C . THR A 1 233 ? 6.970 -11.877 -40.954 1.00 94.56 233 THR A C 1
ATOM 1942 O O . THR A 1 233 ? 7.801 -11.682 -41.838 1.00 94.56 233 THR A O 1
ATOM 1945 N N . LYS A 1 234 ? 6.419 -13.084 -40.771 1.00 96.00 234 LYS A N 1
ATOM 1946 C CA . LYS A 1 234 ? 6.748 -14.260 -41.592 1.00 96.00 234 LYS A CA 1
ATOM 1947 C C . LYS A 1 234 ? 6.324 -14.083 -43.054 1.00 96.00 234 LYS A C 1
ATOM 1949 O O . LYS A 1 234 ? 7.074 -14.467 -43.945 1.00 96.00 234 LYS A O 1
ATOM 1954 N N . MET A 1 235 ? 5.164 -13.478 -43.318 1.00 94.62 235 MET A N 1
ATOM 1955 C CA . MET A 1 235 ? 4.726 -13.134 -44.676 1.00 94.62 235 MET A CA 1
ATOM 1956 C C . MET A 1 235 ? 5.656 -12.106 -45.327 1.00 94.62 235 MET A C 1
ATOM 1958 O O . MET A 1 235 ? 6.041 -12.306 -46.474 1.00 94.62 235 MET A O 1
ATOM 1962 N N . TYR A 1 236 ? 6.074 -11.069 -44.596 1.00 94.88 236 TYR A N 1
ATOM 1963 C CA . TYR A 1 236 ? 7.033 -10.073 -45.077 1.00 94.88 236 TYR A CA 1
ATOM 1964 C C . TYR A 1 236 ? 8.388 -10.704 -45.426 1.00 94.88 236 TYR A C 1
ATOM 1966 O O . TYR A 1 236 ? 8.859 -10.544 -46.550 1.00 94.88 236 TYR A O 1
ATOM 1974 N N . TYR A 1 237 ? 8.978 -11.497 -44.522 1.00 95.19 237 TYR A N 1
ATOM 1975 C CA . TYR A 1 237 ? 10.223 -12.214 -44.816 1.00 95.19 237 TYR A CA 1
ATOM 1976 C C . TYR A 1 237 ? 10.067 -13.166 -46.005 1.00 95.19 237 TYR A C 1
ATOM 1978 O O . TYR A 1 237 ? 10.895 -13.132 -46.908 1.00 95.19 237 TYR A O 1
ATOM 1986 N N . ASN A 1 238 ? 8.977 -13.939 -46.082 1.00 95.81 238 ASN A N 1
ATOM 1987 C CA . ASN A 1 238 ? 8.700 -14.795 -47.238 1.00 95.81 238 ASN A CA 1
ATOM 1988 C C . ASN A 1 238 ? 8.577 -13.988 -48.543 1.00 95.81 238 ASN A C 1
ATOM 1990 O O . ASN A 1 238 ? 9.085 -14.423 -49.573 1.00 95.81 238 ASN A O 1
ATOM 1994 N N . GLN A 1 239 ? 7.932 -12.818 -48.521 1.00 96.00 239 GLN A N 1
ATOM 1995 C CA . GLN A 1 239 ? 7.786 -11.942 -49.685 1.00 96.00 239 GLN A CA 1
ATOM 1996 C C . GLN A 1 239 ? 9.139 -11.377 -50.135 1.00 96.00 239 GLN A C 1
ATOM 1998 O O . GLN A 1 239 ? 9.437 -11.416 -51.329 1.00 96.00 239 GLN A O 1
ATOM 2003 N N . VAL A 1 240 ? 9.980 -10.923 -49.199 1.00 94.62 240 VAL A N 1
ATOM 2004 C CA . VAL A 1 240 ? 11.357 -10.483 -49.478 1.00 94.62 240 VAL A CA 1
ATOM 2005 C C . VAL A 1 240 ? 12.190 -11.642 -50.031 1.00 94.62 240 VAL A C 1
ATOM 2007 O O . VAL A 1 240 ? 12.823 -11.487 -51.071 1.00 94.62 240 VAL A O 1
ATOM 2010 N N . THR A 1 241 ? 12.138 -12.832 -49.426 1.00 93.69 241 THR A N 1
ATOM 2011 C CA . THR A 1 241 ? 12.847 -14.023 -49.924 1.00 93.69 241 THR A CA 1
ATOM 2012 C C . THR A 1 241 ? 12.377 -14.424 -51.324 1.00 93.69 241 THR A C 1
ATOM 2014 O O . THR A 1 241 ? 13.209 -14.685 -52.188 1.00 93.69 241 THR A O 1
ATOM 2017 N N . VAL A 1 242 ? 11.068 -14.425 -51.599 1.00 95.06 242 VAL A N 1
ATOM 2018 C CA . VAL A 1 242 ? 10.524 -14.710 -52.938 1.00 95.06 242 VAL A CA 1
ATOM 2019 C C . VAL A 1 242 ? 10.931 -13.635 -53.948 1.00 95.06 242 VAL A C 1
ATOM 2021 O O . VAL A 1 242 ? 11.233 -13.978 -55.090 1.00 95.06 242 VAL A O 1
ATOM 2024 N N . ASN A 1 243 ? 10.987 -12.360 -53.558 1.00 95.19 243 ASN A N 1
ATOM 2025 C CA . ASN A 1 243 ? 11.451 -11.285 -54.434 1.00 95.19 243 ASN A CA 1
ATOM 2026 C C . ASN A 1 243 ? 12.948 -11.421 -54.749 1.00 95.19 243 ASN A C 1
ATOM 2028 O O . ASN A 1 243 ? 13.336 -11.424 -55.913 1.00 95.19 243 ASN A O 1
ATOM 2032 N N . ASN A 1 244 ? 13.777 -11.658 -53.733 1.00 93.50 244 ASN A N 1
ATOM 2033 C CA . ASN A 1 244 ? 15.209 -11.894 -53.898 1.00 93.50 244 ASN A CA 1
ATOM 2034 C C . ASN A 1 244 ? 15.468 -13.139 -54.763 1.00 93.50 244 ASN A C 1
ATOM 2036 O O . ASN A 1 244 ? 16.319 -13.106 -55.644 1.00 93.50 244 ASN A O 1
ATOM 2040 N N . LEU A 1 245 ? 14.683 -14.212 -54.603 1.00 94.12 245 LEU A N 1
ATOM 2041 C CA . LEU A 1 245 ? 14.748 -15.391 -55.474 1.00 94.12 245 LEU A CA 1
ATOM 2042 C C . LEU A 1 245 ? 14.282 -15.109 -56.912 1.00 94.12 245 LEU A C 1
ATOM 2044 O O . LEU A 1 245 ? 14.807 -15.732 -57.832 1.00 94.12 245 LEU A O 1
ATOM 2048 N N . LYS A 1 246 ? 13.335 -14.187 -57.142 1.00 93.56 246 LYS A N 1
ATOM 2049 C CA . LYS A 1 246 ? 12.986 -13.721 -58.498 1.00 93.56 246 LYS A CA 1
ATOM 2050 C C . LYS A 1 246 ? 14.143 -12.945 -59.130 1.00 93.56 246 LYS A C 1
ATOM 2052 O O . LYS A 1 246 ? 14.492 -13.249 -60.264 1.00 93.56 246 LYS A O 1
ATOM 2057 N N . ILE A 1 247 ? 14.770 -12.030 -58.390 1.00 94.06 247 ILE A N 1
ATOM 2058 C CA . ILE A 1 247 ? 15.928 -11.241 -58.846 1.00 94.06 247 ILE A CA 1
ATOM 2059 C C . ILE A 1 247 ? 17.129 -12.155 -59.140 1.00 94.06 247 ILE A C 1
ATOM 2061 O O . ILE A 1 247 ? 17.743 -12.061 -60.195 1.00 94.06 247 ILE A O 1
ATOM 2065 N N . ILE A 1 248 ? 17.421 -13.125 -58.268 1.00 92.50 248 ILE A N 1
ATOM 2066 C CA . ILE A 1 248 ? 18.474 -14.128 -58.507 1.00 92.50 248 ILE A CA 1
ATOM 2067 C C . ILE A 1 248 ? 18.169 -14.962 -59.763 1.00 92.50 248 ILE A C 1
ATOM 2069 O O . ILE A 1 248 ? 19.092 -15.322 -60.490 1.00 92.50 248 ILE A O 1
ATOM 2073 N N . ARG A 1 249 ? 16.896 -15.265 -60.056 1.00 93.38 249 ARG A N 1
ATOM 2074 C CA . ARG A 1 249 ? 16.501 -15.967 -61.291 1.00 93.38 249 ARG A CA 1
ATOM 2075 C C . ARG A 1 249 ? 16.591 -15.084 -62.536 1.00 93.38 249 ARG A C 1
ATOM 2077 O O . ARG A 1 249 ? 16.993 -15.612 -63.566 1.00 93.38 249 ARG A O 1
ATOM 2084 N N . SER A 1 250 ? 16.246 -13.794 -62.471 1.00 93.00 250 SER A N 1
ATOM 2085 C CA . SER A 1 250 ? 16.402 -12.895 -63.625 1.00 93.00 250 SER A CA 1
ATOM 2086 C C . SER A 1 250 ? 17.878 -12.686 -63.943 1.00 93.00 250 SER A C 1
ATOM 2088 O O . SER A 1 250 ? 18.277 -12.975 -65.061 1.00 93.00 250 SER A O 1
ATOM 2090 N N . LEU A 1 251 ? 18.710 -12.383 -62.940 1.00 92.12 251 LEU A N 1
ATOM 2091 C CA . LEU A 1 251 ? 20.163 -12.267 -63.099 1.00 92.12 251 LEU A CA 1
ATOM 2092 C C . LEU A 1 251 ? 20.796 -13.567 -63.623 1.00 92.12 251 LEU A C 1
ATOM 2094 O O . LEU A 1 251 ? 21.633 -13.524 -64.518 1.00 92.12 251 LEU A O 1
ATOM 2098 N N . LYS A 1 252 ? 20.374 -14.743 -63.129 1.00 92.31 252 LYS A N 1
ATOM 2099 C CA . LYS A 1 252 ? 20.827 -16.027 -63.694 1.00 92.31 252 LYS A CA 1
ATOM 2100 C C . LYS A 1 252 ? 20.386 -16.220 -65.143 1.00 92.31 252 LYS A C 1
ATOM 2102 O O . LYS A 1 252 ? 21.194 -16.683 -65.937 1.00 92.31 252 LYS A O 1
ATOM 2107 N N . LYS A 1 253 ? 19.155 -15.844 -65.502 1.00 92.50 253 LYS A N 1
ATOM 2108 C CA . LYS A 1 253 ? 18.692 -15.913 -66.892 1.00 92.50 253 LYS A CA 1
ATOM 2109 C C . LYS A 1 253 ? 19.441 -14.921 -67.786 1.00 92.50 253 LYS A C 1
ATOM 2111 O O . LYS A 1 253 ? 19.805 -15.279 -68.893 1.00 92.50 253 LYS A O 1
ATOM 2116 N N . GLU A 1 254 ? 19.711 -13.708 -67.319 1.00 91.06 254 GLU A N 1
ATOM 2117 C CA . GLU A 1 254 ? 20.514 -12.714 -68.039 1.00 91.06 254 GLU A CA 1
ATOM 2118 C C . GLU A 1 254 ? 21.938 -13.234 -68.282 1.00 91.06 254 GLU A C 1
ATOM 2120 O O . GLU A 1 254 ? 22.446 -13.112 -69.394 1.00 91.06 254 GLU A O 1
ATOM 2125 N N . ILE A 1 255 ? 22.541 -13.904 -67.290 1.00 89.31 255 ILE A N 1
ATOM 2126 C CA . ILE A 1 255 ? 23.818 -14.614 -67.446 1.00 89.31 255 ILE A CA 1
ATOM 2127 C C . ILE A 1 255 ? 23.690 -15.749 -68.471 1.00 89.31 255 ILE A C 1
ATOM 2129 O O . ILE A 1 255 ? 24.492 -15.788 -69.395 1.00 89.31 255 ILE A O 1
ATOM 2133 N N . GLU A 1 256 ? 22.690 -16.629 -68.373 1.00 91.38 256 GLU A N 1
ATOM 2134 C CA . GLU A 1 256 ? 22.473 -17.717 -69.342 1.00 91.38 256 GLU A CA 1
ATOM 2135 C C . GLU A 1 256 ? 22.198 -17.220 -70.770 1.00 91.38 256 GLU A C 1
ATOM 2137 O O . GLU A 1 256 ? 22.651 -17.821 -71.737 1.00 91.38 256 GLU A O 1
ATOM 2142 N N . ASP A 1 257 ? 21.436 -16.141 -70.936 1.00 89.44 257 ASP A N 1
ATOM 2143 C CA . ASP A 1 257 ? 21.157 -15.548 -72.242 1.00 89.44 257 ASP A CA 1
ATOM 2144 C C . ASP A 1 257 ? 22.419 -14.839 -72.779 1.00 89.44 257 ASP A C 1
ATOM 2146 O O . ASP A 1 257 ? 22.596 -14.715 -73.989 1.00 89.44 257 ASP A O 1
ATOM 2150 N N . CYS A 1 258 ? 23.333 -14.389 -71.912 1.00 86.06 258 CYS A N 1
ATOM 2151 C CA . CYS A 1 258 ? 24.664 -13.916 -72.301 1.00 86.06 258 CYS A CA 1
ATOM 2152 C C . CYS A 1 258 ? 25.637 -15.063 -72.623 1.00 86.06 258 CYS A C 1
ATOM 2154 O O . CYS A 1 258 ? 26.362 -14.945 -73.608 1.00 86.06 258 CYS A O 1
ATOM 2156 N N . THR A 1 259 ? 25.632 -16.189 -71.895 1.00 86.69 259 THR A N 1
ATOM 2157 C CA . THR A 1 259 ? 26.446 -17.358 -72.279 1.00 86.69 259 THR A CA 1
ATOM 2158 C C . THR A 1 259 ? 25.945 -17.952 -73.585 1.00 86.69 259 THR A C 1
ATOM 2160 O O . THR A 1 259 ? 26.757 -18.141 -74.474 1.00 86.69 259 THR A O 1
ATOM 2163 N N . LYS A 1 260 ? 24.628 -18.094 -73.792 1.00 88.19 260 LYS A N 1
ATOM 2164 C CA . LYS A 1 260 ? 24.045 -18.542 -75.073 1.00 88.19 260 LYS A CA 1
ATOM 2165 C C . LYS A 1 260 ? 24.364 -17.593 -76.232 1.00 88.19 260 LYS A C 1
ATOM 2167 O O . LYS A 1 260 ? 24.601 -18.059 -77.340 1.00 88.19 260 LYS A O 1
ATOM 2172 N N . ARG A 1 261 ? 24.415 -16.270 -76.005 1.00 85.44 261 ARG A N 1
ATOM 2173 C CA . ARG A 1 261 ? 24.915 -15.313 -77.017 1.00 85.44 261 ARG A CA 1
ATOM 2174 C C . ARG A 1 261 ? 26.398 -15.522 -77.306 1.00 85.44 261 ARG A C 1
ATOM 2176 O O . ARG A 1 261 ? 26.769 -15.532 -78.470 1.00 85.44 261 ARG A O 1
ATOM 2183 N N . ASN A 1 262 ? 27.231 -15.720 -76.286 1.00 82.94 262 ASN A N 1
ATOM 2184 C CA . ASN A 1 262 ? 28.659 -15.979 -76.471 1.00 82.94 262 ASN A CA 1
ATOM 2185 C C . ASN A 1 262 ? 28.914 -17.336 -77.149 1.00 82.94 262 ASN A C 1
ATOM 2187 O O . ASN A 1 262 ? 29.751 -17.412 -78.035 1.00 82.94 262 ASN A O 1
ATOM 2191 N N . GLU A 1 263 ? 28.166 -18.381 -76.800 1.00 84.62 263 GLU A N 1
ATOM 2192 C CA . GLU A 1 263 ? 28.182 -19.704 -77.437 1.00 84.62 263 GLU A CA 1
ATOM 2193 C C . GLU A 1 263 ? 27.720 -19.619 -78.895 1.00 84.62 263 GLU A C 1
ATOM 2195 O O . GLU A 1 263 ? 28.357 -20.205 -79.763 1.00 84.62 263 GLU A O 1
ATOM 2200 N N . ALA A 1 264 ? 26.672 -18.842 -79.193 1.00 83.12 264 ALA A N 1
ATOM 2201 C CA . ALA A 1 264 ? 26.246 -18.569 -80.564 1.00 83.12 264 ALA A CA 1
ATOM 2202 C C . ALA A 1 264 ? 27.313 -17.788 -81.345 1.00 83.12 264 ALA A C 1
ATOM 2204 O O . ALA A 1 264 ? 27.630 -18.174 -82.462 1.00 83.12 264 ALA A O 1
ATOM 2205 N N . ILE A 1 265 ? 27.936 -16.764 -80.749 1.00 80.38 265 ILE A N 1
ATOM 2206 C CA . ILE A 1 265 ? 29.057 -16.024 -81.350 1.00 80.38 265 ILE A CA 1
ATOM 2207 C C . ILE A 1 265 ? 30.256 -16.949 -81.593 1.00 80.38 265 ILE A C 1
ATOM 2209 O O . ILE A 1 265 ? 30.860 -16.868 -82.655 1.00 80.38 265 ILE A O 1
ATOM 2213 N N . VAL A 1 266 ? 30.583 -17.853 -80.667 1.00 82.50 266 VAL A N 1
ATOM 2214 C CA . VAL A 1 266 ? 31.666 -18.839 -80.822 1.00 82.50 266 VAL A CA 1
ATOM 2215 C C . VAL A 1 266 ? 31.313 -19.895 -81.873 1.00 82.50 266 VAL A C 1
ATOM 2217 O O . VAL A 1 266 ? 32.186 -20.296 -82.633 1.00 82.50 266 VAL A O 1
ATOM 2220 N N . HIS A 1 267 ? 30.051 -20.314 -81.989 1.00 81.31 267 HIS A N 1
ATOM 2221 C CA . HIS A 1 267 ? 29.603 -21.252 -83.023 1.00 81.31 267 HIS A CA 1
ATOM 2222 C C . HIS A 1 267 ? 29.501 -20.583 -84.407 1.00 81.31 267 HIS A C 1
ATOM 2224 O O . HIS A 1 267 ? 29.791 -21.220 -85.420 1.00 81.31 267 HIS A O 1
ATOM 2230 N N . ASP A 1 268 ? 29.134 -19.305 -84.479 1.00 79.38 268 ASP A N 1
ATOM 2231 C CA . ASP A 1 268 ? 29.173 -18.516 -85.710 1.00 79.38 268 ASP A CA 1
ATOM 2232 C C . ASP A 1 268 ? 30.613 -18.201 -86.110 1.00 79.38 268 ASP A C 1
ATOM 2234 O O . ASP A 1 268 ? 30.939 -18.325 -87.283 1.00 79.38 268 ASP A O 1
ATOM 2238 N N . GLN A 1 269 ? 31.506 -17.919 -85.157 1.00 76.69 269 GLN A N 1
ATOM 2239 C CA . GLN A 1 269 ? 32.949 -17.869 -85.398 1.00 76.69 269 GLN A CA 1
ATOM 2240 C C . GLN A 1 269 ? 33.472 -19.219 -85.894 1.00 76.69 269 GLN A C 1
ATOM 2242 O O . GLN A 1 269 ? 34.183 -19.226 -86.889 1.00 76.69 269 GLN A O 1
ATOM 2247 N N . ALA A 1 270 ? 33.075 -20.342 -85.285 1.00 78.75 270 ALA A N 1
ATOM 2248 C CA . ALA A 1 270 ? 33.471 -21.686 -85.710 1.00 78.75 270 ALA A CA 1
ATOM 2249 C C . ALA A 1 270 ? 32.998 -21.998 -87.140 1.00 78.75 270 ALA A C 1
ATOM 2251 O O . ALA A 1 270 ? 33.806 -22.390 -87.977 1.00 78.75 270 ALA A O 1
ATOM 2252 N N . ARG A 1 271 ? 31.725 -21.724 -87.461 1.00 78.12 271 ARG A N 1
ATOM 2253 C CA . ARG A 1 271 ? 31.177 -21.876 -88.822 1.00 78.12 271 ARG A CA 1
ATOM 2254 C C . ARG A 1 271 ? 31.791 -20.898 -89.815 1.00 78.12 271 ARG A C 1
ATOM 2256 O O . ARG A 1 271 ? 31.963 -21.250 -90.975 1.00 78.12 271 ARG A O 1
ATOM 2263 N N . MET A 1 272 ? 32.136 -19.684 -89.388 1.00 73.94 272 MET A N 1
ATOM 2264 C CA . MET A 1 272 ? 32.894 -18.751 -90.215 1.00 73.94 272 MET A CA 1
ATOM 2265 C C . MET A 1 272 ? 34.326 -19.240 -90.421 1.00 73.94 272 MET A C 1
ATOM 2267 O O . MET A 1 272 ? 34.815 -19.081 -91.527 1.00 73.94 272 MET A O 1
ATOM 2271 N N . THR A 1 273 ? 34.989 -19.869 -89.445 1.00 73.81 27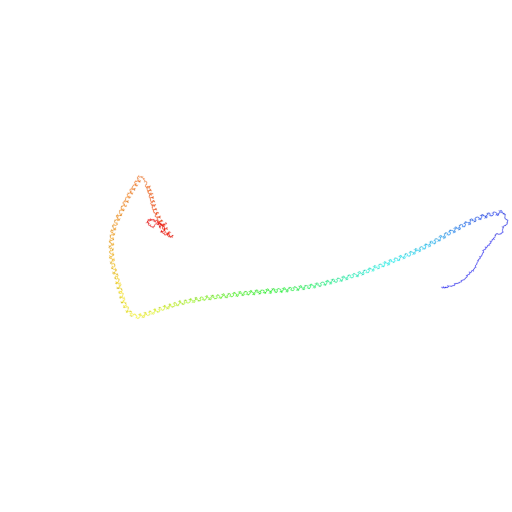3 THR A N 1
ATOM 2272 C CA . THR A 1 273 ? 36.322 -20.460 -89.645 1.00 73.81 273 THR A CA 1
ATOM 2273 C C . THR A 1 273 ? 36.273 -21.702 -90.525 1.00 73.81 273 THR A C 1
ATOM 2275 O O . THR A 1 273 ? 37.062 -21.760 -91.456 1.00 73.81 273 THR A O 1
ATOM 2278 N N . GLU A 1 274 ? 35.318 -22.618 -90.336 1.00 76.62 274 GLU A N 1
ATOM 2279 C CA . GLU A 1 274 ? 35.103 -23.764 -91.234 1.00 76.62 274 GLU A CA 1
ATOM 2280 C C . GLU A 1 274 ? 34.767 -23.285 -92.649 1.00 76.62 274 GLU A C 1
ATOM 2282 O O . GLU A 1 274 ? 35.411 -23.699 -93.603 1.00 76.62 274 GLU A O 1
ATOM 2287 N N . SER A 1 275 ? 33.850 -22.324 -92.807 1.00 73.06 275 SER A N 1
ATOM 2288 C CA . SER A 1 275 ? 33.535 -21.747 -94.118 1.00 73.06 275 SER A CA 1
ATOM 2289 C C . SER A 1 275 ? 34.717 -20.981 -94.720 1.00 73.06 275 SER A C 1
ATOM 2291 O O . SER A 1 275 ? 34.914 -21.043 -95.928 1.00 73.06 275 SER A O 1
ATOM 2293 N N . ILE A 1 276 ? 35.541 -20.300 -93.917 1.00 66.25 276 ILE A N 1
ATOM 2294 C CA . ILE A 1 276 ? 36.796 -19.681 -94.365 1.00 66.25 276 ILE A CA 1
ATOM 2295 C C . ILE A 1 276 ? 37.833 -20.748 -94.736 1.00 66.25 276 ILE A C 1
ATOM 2297 O O . ILE A 1 276 ? 38.642 -20.486 -95.620 1.00 66.25 276 ILE A O 1
ATOM 2301 N N . GLU A 1 277 ? 37.828 -21.930 -94.123 1.00 71.56 277 GLU A N 1
ATOM 2302 C CA . GLU A 1 277 ? 38.742 -23.033 -94.435 1.00 71.56 277 GLU A CA 1
ATOM 2303 C C . GLU A 1 277 ? 38.296 -23.852 -95.650 1.00 71.56 277 GLU A C 1
ATOM 2305 O O . GLU A 1 277 ? 39.134 -24.109 -96.507 1.00 71.56 277 GLU A O 1
ATOM 2310 N N . ASP A 1 278 ? 37.002 -24.115 -95.834 1.00 69.50 278 ASP A N 1
ATOM 2311 C CA . ASP A 1 278 ? 36.426 -24.629 -97.085 1.00 69.50 278 ASP A CA 1
ATOM 2312 C C . ASP A 1 278 ? 36.634 -23.638 -98.235 1.00 69.50 278 ASP A C 1
ATOM 2314 O O . ASP A 1 278 ? 37.063 -24.015 -99.331 1.00 69.50 278 ASP A O 1
ATOM 2318 N N . ILE A 1 279 ? 36.403 -22.341 -97.984 1.00 62.91 279 ILE A N 1
ATOM 2319 C CA . ILE A 1 279 ? 36.742 -21.293 -98.945 1.00 62.91 279 ILE A CA 1
ATOM 2320 C C . ILE A 1 279 ? 38.246 -21.314 -99.196 1.00 62.91 279 ILE A C 1
ATOM 2322 O O . ILE A 1 279 ? 38.609 -21.333 -100.356 1.00 62.91 279 ILE A O 1
ATOM 2326 N N . ARG A 1 280 ? 39.144 -21.389 -98.204 1.00 61.66 280 ARG A N 1
ATOM 2327 C CA . ARG A 1 280 ? 40.599 -21.517 -98.450 1.00 61.66 280 ARG A CA 1
ATOM 2328 C C . ARG A 1 280 ? 40.955 -22.799 -99.212 1.00 61.66 280 ARG A C 1
ATOM 2330 O O . ARG A 1 280 ? 41.847 -22.748 -100.051 1.00 61.66 280 ARG A O 1
ATOM 2337 N N . ALA A 1 281 ? 40.274 -23.920 -98.997 1.00 64.31 281 ALA A N 1
ATOM 2338 C CA . ALA A 1 281 ? 40.523 -25.173 -99.710 1.00 64.31 281 ALA A CA 1
ATOM 2339 C C . ALA A 1 281 ? 40.139 -25.081 -101.199 1.00 64.31 281 ALA A C 1
ATOM 2341 O O . ALA A 1 281 ? 40.848 -25.603 -102.055 1.00 64.31 281 ALA A O 1
ATOM 2342 N N . GLN A 1 282 ? 39.064 -24.358 -101.527 1.00 64.94 282 GLN A N 1
ATOM 2343 C CA . GLN A 1 282 ? 38.662 -24.081 -102.914 1.00 64.94 282 GLN A CA 1
ATOM 2344 C C . GLN A 1 282 ? 39.424 -22.892 -103.525 1.00 64.94 282 GLN A C 1
ATOM 2346 O O . GLN A 1 282 ? 39.687 -22.852 -104.727 1.00 64.94 282 GLN A O 1
ATOM 2351 N N . ARG A 1 283 ? 39.784 -21.909 -102.695 1.00 56.22 283 ARG A N 1
ATOM 2352 C CA . ARG A 1 283 ? 40.398 -20.641 -103.089 1.00 56.22 283 ARG A CA 1
ATOM 2353 C C . ARG A 1 283 ? 41.907 -20.765 -103.223 1.00 56.22 283 ARG A C 1
ATOM 2355 O O . ARG A 1 283 ? 42.417 -20.097 -104.098 1.00 56.22 283 ARG A O 1
ATOM 2362 N N . THR A 1 284 ? 42.611 -21.645 -102.506 1.00 61.50 284 THR A N 1
ATOM 2363 C CA . THR A 1 284 ? 44.080 -21.827 -102.608 1.00 61.50 284 THR A CA 1
ATOM 2364 C C . THR A 1 284 ? 44.626 -21.975 -104.039 1.00 61.50 284 THR A C 1
ATOM 2366 O O . THR A 1 284 ? 45.555 -21.232 -104.365 1.00 61.50 284 THR A O 1
ATOM 2369 N N . PRO A 1 285 ? 44.086 -22.831 -104.936 1.00 60.12 285 PRO A N 1
ATOM 2370 C CA . PRO A 1 285 ? 44.562 -22.891 -106.324 1.00 60.12 285 PRO A CA 1
ATOM 2371 C C . PRO A 1 285 ? 44.217 -21.628 -107.132 1.00 60.12 285 PRO A C 1
ATOM 2373 O O . PRO A 1 285 ? 45.010 -21.201 -107.966 1.00 60.12 285 PRO A O 1
ATOM 2376 N N . ALA A 1 286 ? 43.079 -20.981 -106.855 1.00 58.44 286 ALA A N 1
ATOM 2377 C CA . ALA A 1 286 ? 42.720 -19.695 -107.459 1.00 58.44 286 ALA A CA 1
ATOM 2378 C C . ALA A 1 286 ? 43.543 -18.522 -106.882 1.00 58.44 286 ALA A C 1
ATOM 2380 O O . ALA A 1 286 ? 43.796 -17.536 -107.571 1.00 58.44 286 ALA A O 1
ATOM 2381 N N . GLU A 1 287 ? 43.989 -18.634 -105.631 1.00 58.72 287 GLU A N 1
ATOM 2382 C CA . GLU A 1 287 ? 44.835 -17.699 -104.898 1.00 58.72 287 GLU A CA 1
ATOM 2383 C C . GLU A 1 287 ? 46.258 -17.755 -105.397 1.00 58.72 287 GLU A C 1
ATOM 2385 O O . GLU A 1 287 ? 46.832 -16.698 -105.557 1.00 58.72 287 GLU A O 1
ATOM 2390 N N . GLN A 1 288 ? 46.829 -18.918 -105.707 1.00 61.12 288 GLN A N 1
ATOM 2391 C CA . GLN A 1 288 ? 48.182 -18.965 -106.271 1.00 61.12 288 GLN A CA 1
ATOM 2392 C C . GLN A 1 288 ? 48.266 -18.158 -107.580 1.00 61.12 288 GLN A C 1
ATOM 2394 O O . GLN A 1 288 ? 49.210 -17.394 -107.767 1.00 61.12 288 GLN A O 1
ATOM 2399 N N . THR A 1 289 ? 47.222 -18.205 -108.417 1.00 65.31 289 THR A N 1
ATOM 2400 C CA . THR A 1 289 ? 47.111 -17.353 -109.614 1.00 65.31 289 THR A CA 1
ATOM 2401 C C . THR A 1 289 ? 46.738 -15.894 -109.307 1.00 65.31 289 THR A C 1
ATOM 2403 O O . THR A 1 289 ? 47.313 -14.980 -109.897 1.00 65.31 289 THR A O 1
ATOM 2406 N N . LEU A 1 290 ? 45.816 -15.632 -108.368 1.00 65.25 290 LEU A N 1
ATOM 2407 C CA . LEU A 1 290 ? 45.442 -14.257 -107.993 1.00 65.25 290 LEU A CA 1
ATOM 2408 C C . LEU A 1 290 ? 46.518 -13.535 -107.175 1.00 65.25 290 LEU A C 1
ATOM 2410 O O . LEU A 1 290 ? 46.520 -12.312 -107.165 1.00 65.25 290 LEU A O 1
ATOM 2414 N N . HIS A 1 291 ? 47.385 -14.255 -106.468 1.00 66.25 291 HIS A N 1
ATOM 2415 C CA . HIS A 1 291 ? 48.463 -13.714 -105.646 1.00 66.25 291 HIS A CA 1
ATOM 2416 C C . HIS A 1 291 ? 49.628 -13.306 -106.537 1.00 66.25 291 HIS A C 1
ATOM 2418 O O . HIS A 1 291 ? 50.086 -12.188 -106.390 1.00 66.25 291 HIS A O 1
ATOM 2424 N N . GLN A 1 292 ? 49.987 -14.110 -107.547 1.00 68.62 292 GLN A N 1
ATOM 2425 C CA . GLN A 1 292 ? 50.920 -13.691 -108.601 1.00 68.62 292 GLN A CA 1
ATOM 2426 C C . GLN A 1 292 ? 50.420 -12.419 -109.306 1.00 68.62 292 GLN A C 1
ATOM 2428 O O . GLN A 1 292 ? 51.088 -11.391 -109.258 1.00 68.62 292 GLN A O 1
ATOM 2433 N N . MET A 1 293 ? 49.185 -12.416 -109.826 1.00 67.62 293 MET A N 1
ATOM 2434 C CA . MET A 1 293 ? 48.625 -11.212 -110.463 1.00 67.62 293 MET A CA 1
ATOM 2435 C C . MET A 1 293 ? 48.451 -10.021 -109.503 1.00 67.62 293 MET A C 1
ATOM 2437 O O . MET A 1 293 ? 48.509 -8.875 -109.941 1.00 67.62 293 MET A O 1
ATOM 2441 N N . ARG A 1 294 ? 48.242 -10.248 -108.198 1.00 68.25 294 ARG A N 1
ATOM 2442 C CA . ARG A 1 294 ? 48.201 -9.170 -107.193 1.00 68.25 294 ARG A CA 1
ATOM 2443 C C . ARG A 1 294 ? 49.576 -8.740 -106.713 1.00 68.25 294 ARG A C 1
ATOM 2445 O O . ARG A 1 294 ? 49.678 -7.618 -106.245 1.00 68.25 294 ARG A O 1
ATOM 2452 N N . GLU A 1 295 ? 50.612 -9.556 -106.827 1.00 69.50 295 GLU A N 1
ATOM 2453 C CA . GLU A 1 295 ? 51.994 -9.141 -106.605 1.00 69.50 295 GLU A CA 1
ATOM 2454 C C . GLU A 1 295 ? 52.483 -8.320 -107.795 1.00 69.50 295 GLU A C 1
ATOM 2456 O O . GLU A 1 295 ? 53.045 -7.255 -107.569 1.00 69.50 295 GLU A O 1
ATOM 2461 N N . ASP A 1 296 ? 52.151 -8.697 -109.031 1.00 69.25 296 ASP A N 1
ATOM 2462 C CA . ASP A 1 296 ? 52.401 -7.876 -110.225 1.00 69.25 296 ASP A CA 1
ATOM 2463 C C . ASP A 1 296 ? 51.647 -6.533 -110.153 1.00 69.25 296 ASP A C 1
ATOM 2465 O O . ASP A 1 296 ? 52.231 -5.468 -110.351 1.00 69.25 296 ASP A O 1
ATOM 2469 N N . VAL A 1 297 ? 50.358 -6.539 -109.784 1.00 74.88 297 VAL A N 1
ATOM 2470 C CA . VAL A 1 297 ? 49.592 -5.291 -109.608 1.00 74.88 297 VAL A CA 1
ATOM 2471 C C . VAL A 1 297 ? 50.058 -4.495 -108.386 1.00 74.88 297 VAL A C 1
ATOM 2473 O O . VAL A 1 297 ? 50.197 -3.286 -108.495 1.00 74.88 297 VAL A O 1
ATOM 2476 N N . ALA A 1 298 ? 50.360 -5.113 -107.239 1.00 71.62 298 ALA A N 1
ATOM 2477 C CA . ALA A 1 298 ? 50.806 -4.380 -106.049 1.00 71.62 298 ALA A CA 1
ATOM 2478 C C . ALA A 1 298 ? 52.269 -3.923 -106.132 1.00 71.62 298 ALA A C 1
ATOM 2480 O O . ALA A 1 298 ? 52.630 -2.968 -105.447 1.00 71.62 298 ALA A O 1
ATOM 2481 N N . THR A 1 299 ? 53.118 -4.562 -106.942 1.00 75.50 299 THR A N 1
ATOM 2482 C CA . THR A 1 299 ? 54.429 -4.012 -107.319 1.00 75.50 299 THR A CA 1
ATOM 2483 C C . THR A 1 299 ? 54.239 -2.855 -108.284 1.00 75.50 299 THR A C 1
ATOM 2485 O O . THR A 1 299 ? 54.745 -1.786 -107.981 1.00 75.50 299 THR A O 1
ATOM 2488 N N . TYR A 1 300 ? 53.414 -2.977 -109.328 1.00 75.75 300 TYR A N 1
ATOM 2489 C CA . TYR A 1 300 ? 53.107 -1.863 -110.234 1.00 75.75 300 TYR A CA 1
ATOM 2490 C C . TYR A 1 300 ? 52.450 -0.664 -109.525 1.00 75.75 300 TYR A C 1
ATOM 2492 O O . TYR A 1 300 ? 52.818 0.480 -109.773 1.00 75.75 300 TYR A O 1
ATOM 2500 N N . GLU A 1 301 ? 51.524 -0.885 -108.589 1.00 74.25 301 GLU A N 1
ATOM 2501 C CA . GLU A 1 301 ? 50.900 0.167 -107.775 1.00 74.25 301 GLU A CA 1
ATOM 2502 C C . GLU A 1 301 ? 51.867 0.744 -106.737 1.00 74.25 301 GLU A C 1
ATOM 2504 O O . GLU A 1 301 ? 51.857 1.956 -106.517 1.00 74.25 301 GLU A O 1
ATOM 2509 N N . LYS A 1 302 ? 52.749 -0.065 -106.130 1.00 76.00 302 LYS A N 1
ATOM 2510 C CA . LYS A 1 302 ? 53.842 0.457 -105.292 1.00 76.00 302 LYS A CA 1
ATOM 2511 C C . LYS A 1 302 ? 54.842 1.246 -106.117 1.00 76.00 302 LYS A C 1
ATOM 2513 O O . LYS A 1 302 ? 55.255 2.297 -105.659 1.00 76.00 302 LYS A O 1
ATOM 2518 N N . GLU A 1 303 ? 55.208 0.804 -107.311 1.00 73.31 303 GLU A N 1
ATOM 2519 C CA . GLU A 1 303 ? 56.117 1.509 -108.210 1.00 73.31 303 GLU A CA 1
ATOM 2520 C C . GLU A 1 303 ? 55.478 2.783 -108.746 1.00 73.31 303 GLU A C 1
ATOM 2522 O O . GLU A 1 303 ? 56.145 3.805 -108.774 1.00 73.31 303 GLU A O 1
ATOM 2527 N N . MET A 1 304 ? 54.185 2.793 -109.073 1.00 75.50 304 MET A N 1
ATOM 2528 C CA . MET A 1 304 ? 53.459 4.002 -109.470 1.00 75.50 304 MET A CA 1
ATOM 2529 C C . MET A 1 304 ? 53.217 4.955 -108.296 1.00 75.50 304 MET A C 1
ATOM 2531 O O . MET A 1 304 ? 53.293 6.168 -108.484 1.00 75.50 304 MET A O 1
ATOM 2535 N N . SER A 1 305 ? 52.990 4.443 -107.085 1.00 75.62 305 SER A N 1
ATOM 2536 C CA . SER A 1 305 ? 52.882 5.243 -105.859 1.00 75.62 305 SER A CA 1
ATOM 2537 C C . SER 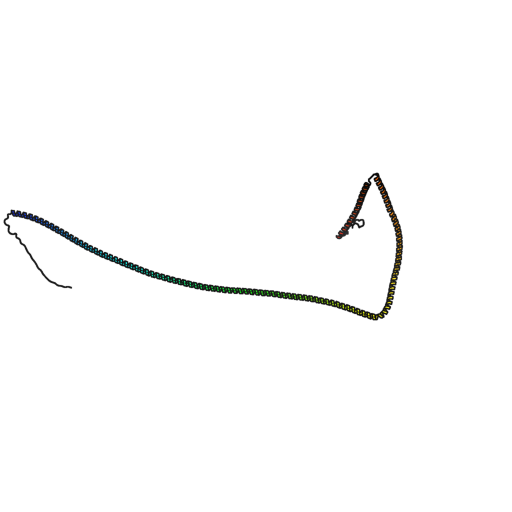A 1 305 ? 54.242 5.796 -105.434 1.00 75.62 305 SER A C 1
ATOM 2539 O O . SER A 1 305 ? 54.355 6.981 -105.162 1.00 75.62 305 SER A O 1
ATOM 2541 N N . VAL A 1 306 ? 55.317 5.006 -105.501 1.00 77.06 306 VAL A N 1
ATOM 2542 C CA . VAL A 1 306 ? 56.701 5.455 -105.285 1.00 77.06 306 VAL A CA 1
ATOM 2543 C C . VAL A 1 306 ? 57.145 6.390 -106.404 1.00 77.06 306 VAL A C 1
ATOM 2545 O O . VAL A 1 306 ? 57.810 7.370 -106.114 1.00 77.06 306 VAL A O 1
ATOM 2548 N N . LEU A 1 307 ? 56.750 6.191 -107.661 1.00 79.56 307 LEU A N 1
ATOM 2549 C CA . LEU A 1 307 ? 57.035 7.104 -108.774 1.00 79.56 307 LEU A CA 1
ATOM 2550 C C . LEU A 1 307 ? 56.231 8.402 -108.651 1.00 79.56 307 LEU A C 1
ATOM 2552 O O . LEU A 1 307 ? 56.747 9.469 -108.969 1.00 79.56 307 LEU A O 1
ATOM 2556 N N . HIS A 1 308 ? 54.992 8.354 -108.159 1.00 79.06 308 HIS A N 1
ATOM 2557 C CA . HIS A 1 308 ? 54.214 9.547 -107.835 1.00 79.06 308 HIS A CA 1
ATOM 2558 C C . HIS A 1 308 ? 54.827 10.279 -106.640 1.00 79.06 308 HIS A C 1
ATOM 2560 O O . HIS A 1 308 ? 55.126 11.463 -106.748 1.00 79.06 308 HIS A O 1
ATOM 2566 N N . SER A 1 309 ? 55.095 9.585 -105.536 1.00 76.38 309 SER A N 1
ATOM 2567 C CA . SER A 1 309 ? 55.709 10.137 -104.331 1.00 76.38 309 SER A CA 1
ATOM 2568 C C . SER A 1 309 ? 57.128 10.625 -104.576 1.00 76.38 309 SER A C 1
ATOM 2570 O O . SER A 1 309 ? 57.471 11.664 -104.040 1.00 76.38 309 SER A O 1
ATOM 2572 N N . THR A 1 310 ? 57.937 9.981 -105.420 1.00 76.44 310 THR A N 1
ATOM 2573 C CA . THR A 1 310 ? 59.265 10.485 -105.814 1.00 76.44 310 THR A CA 1
ATOM 2574 C C . THR A 1 310 ? 59.178 11.588 -106.856 1.00 76.44 310 THR A C 1
ATOM 2576 O O . THR A 1 310 ? 60.004 12.480 -106.798 1.00 76.44 310 THR A O 1
ATOM 2579 N N . ARG A 1 311 ? 58.175 11.644 -107.745 1.00 79.56 311 ARG A N 1
ATOM 2580 C CA . ARG A 1 311 ? 57.940 12.830 -108.599 1.00 79.56 311 ARG A CA 1
ATOM 2581 C C . ARG A 1 311 ? 57.420 14.021 -107.801 1.00 79.56 311 ARG A C 1
ATOM 2583 O O . ARG A 1 311 ? 57.816 15.145 -108.080 1.00 79.56 311 ARG A O 1
ATOM 2590 N N . MET A 1 312 ? 56.570 13.801 -106.804 1.00 78.88 312 MET A N 1
ATOM 2591 C CA . MET A 1 312 ? 56.099 14.842 -105.893 1.00 78.88 312 MET A CA 1
ATOM 2592 C C . MET A 1 312 ? 57.206 15.258 -104.927 1.00 78.88 312 MET A C 1
ATOM 2594 O O . MET A 1 312 ? 57.426 16.447 -104.765 1.00 78.88 312 MET A O 1
ATOM 2598 N N . HIS A 1 313 ? 57.976 14.321 -104.376 1.00 78.56 313 HIS A N 1
ATOM 2599 C CA . HIS A 1 313 ? 59.151 14.606 -103.554 1.00 78.56 313 HIS A CA 1
ATOM 2600 C C . HIS A 1 313 ? 60.283 15.228 -104.375 1.00 78.56 313 HIS A C 1
ATOM 2602 O O . HIS A 1 313 ? 60.959 16.089 -103.850 1.00 78.56 313 HIS A O 1
ATOM 2608 N N . ASN A 1 314 ? 60.454 14.902 -105.661 1.00 80.94 314 ASN A N 1
ATOM 2609 C CA . ASN A 1 314 ? 61.415 15.560 -106.552 1.00 80.94 314 ASN A CA 1
ATOM 2610 C C . ASN A 1 314 ? 60.928 16.943 -107.002 1.00 80.94 314 ASN A C 1
ATOM 2612 O O . ASN A 1 314 ? 61.747 17.839 -107.094 1.00 80.94 314 ASN A O 1
ATOM 2616 N N . ARG A 1 315 ? 59.618 17.170 -107.180 1.00 82.25 315 ARG A N 1
ATOM 2617 C CA . ARG A 1 315 ? 59.041 18.520 -107.347 1.00 82.25 315 ARG A CA 1
ATOM 2618 C C . ARG A 1 315 ? 59.144 19.356 -106.075 1.00 82.25 315 ARG A C 1
ATOM 2620 O O . ARG A 1 315 ? 59.421 20.543 -106.161 1.00 82.25 315 ARG A O 1
ATOM 2627 N N . ILE A 1 316 ? 58.946 18.745 -104.908 1.00 82.31 316 ILE A N 1
ATOM 2628 C CA . ILE A 1 316 ? 59.163 19.379 -103.606 1.00 82.31 316 ILE A CA 1
ATOM 2629 C C . ILE A 1 316 ? 60.654 19.661 -103.434 1.00 82.31 316 ILE A C 1
ATOM 2631 O O . ILE A 1 316 ? 60.977 20.787 -103.105 1.00 82.31 316 ILE A O 1
ATOM 2635 N N . LEU A 1 317 ? 61.558 18.729 -103.761 1.00 80.75 317 LEU A N 1
ATOM 2636 C CA . LEU A 1 317 ? 63.003 18.961 -103.746 1.00 80.75 317 LEU A CA 1
ATOM 2637 C C . LEU A 1 317 ? 63.435 19.990 -104.786 1.00 80.75 317 LEU A C 1
ATOM 2639 O O . LEU A 1 317 ? 64.359 20.719 -104.495 1.00 80.75 317 LEU A O 1
ATOM 2643 N N . GLN A 1 318 ? 62.805 20.083 -105.960 1.00 80.12 318 GLN A N 1
ATOM 2644 C CA . GLN A 1 318 ? 63.086 21.116 -106.966 1.00 80.12 318 GLN A CA 1
ATOM 2645 C C . GLN A 1 318 ? 62.565 22.481 -106.519 1.00 80.12 318 GLN A C 1
ATOM 2647 O O . GLN A 1 318 ? 63.279 23.462 -106.653 1.00 80.12 318 GLN A O 1
ATOM 2652 N N . SER A 1 319 ? 61.367 22.550 -105.933 1.00 80.56 319 SER A N 1
ATOM 2653 C CA . SER A 1 319 ? 60.845 23.773 -105.315 1.00 80.56 319 SER A CA 1
ATOM 2654 C C . SER A 1 319 ? 61.670 24.171 -104.093 1.00 80.56 319 SER A C 1
ATOM 2656 O O . SER A 1 319 ? 61.862 25.356 -103.869 1.00 80.56 319 SER A O 1
ATOM 2658 N N . GLN A 1 320 ? 62.180 23.206 -103.325 1.00 81.62 320 GLN A N 1
ATOM 2659 C CA . GLN A 1 320 ? 63.104 23.420 -102.214 1.00 81.62 320 GLN A CA 1
ATOM 2660 C C . GLN A 1 320 ? 64.503 23.764 -102.712 1.00 81.62 320 GLN A C 1
ATOM 2662 O O . GLN A 1 320 ? 65.150 24.551 -102.052 1.00 81.62 320 GLN A O 1
ATOM 2667 N N . LEU A 1 321 ? 64.972 23.251 -103.854 1.00 81.88 321 LEU A N 1
ATOM 2668 C CA . LEU A 1 321 ? 66.242 23.655 -104.464 1.00 81.88 321 LEU A CA 1
ATOM 2669 C C . LEU A 1 321 ? 66.124 25.076 -104.986 1.00 81.88 321 LEU A C 1
ATOM 2671 O O . LEU A 1 321 ? 66.950 25.887 -104.630 1.00 81.88 321 LEU A O 1
ATOM 2675 N N . GLN A 1 322 ? 65.056 25.417 -105.705 1.00 83.12 322 GLN A N 1
ATOM 2676 C CA . GLN A 1 322 ? 64.800 26.780 -106.171 1.00 83.12 322 GLN A CA 1
ATOM 2677 C C . GLN A 1 322 ? 64.561 27.752 -105.009 1.00 83.12 322 GLN A C 1
ATOM 2679 O O . GLN A 1 322 ? 65.027 28.885 -105.060 1.00 83.12 322 GLN A O 1
ATOM 2684 N N . GLN A 1 323 ? 63.881 27.323 -103.938 1.00 81.75 323 GLN A N 1
ATOM 2685 C CA . GLN A 1 323 ? 63.771 28.108 -102.706 1.00 81.75 323 GLN A CA 1
ATOM 2686 C C . GLN A 1 323 ? 65.111 28.216 -101.986 1.00 81.75 323 GLN A C 1
ATOM 2688 O O . GLN A 1 323 ? 65.416 29.298 -101.522 1.00 81.75 323 GLN A O 1
ATOM 2693 N N . LEU A 1 324 ? 65.928 27.163 -101.926 1.00 84.19 324 LEU A N 1
ATOM 2694 C CA . LEU A 1 324 ? 67.236 27.176 -101.269 1.00 84.19 324 LEU A CA 1
ATOM 2695 C C . LEU A 1 324 ? 68.300 27.884 -102.116 1.00 84.19 324 LEU A C 1
ATOM 2697 O O . LEU A 1 324 ? 69.225 28.428 -101.545 1.00 84.19 324 LEU A O 1
ATOM 2701 N N . GLU A 1 325 ? 68.167 27.939 -103.440 1.00 82.44 325 GLU A N 1
ATOM 2702 C CA . GLU A 1 325 ? 68.973 28.734 -104.372 1.00 82.44 325 GLU A CA 1
ATOM 2703 C C . GLU A 1 325 ? 68.568 30.206 -104.287 1.00 82.44 325 GLU A C 1
ATOM 2705 O O . GLU A 1 325 ? 69.436 31.064 -104.184 1.00 82.44 325 GLU A O 1
ATOM 2710 N N . ALA A 1 326 ? 67.267 30.516 -104.234 1.00 83.25 326 ALA A N 1
ATOM 2711 C CA . ALA A 1 326 ? 66.781 31.874 -103.997 1.00 83.25 326 ALA A CA 1
ATOM 2712 C C . ALA A 1 326 ? 67.121 32.364 -102.580 1.00 83.25 326 ALA A C 1
ATOM 2714 O O . ALA A 1 326 ? 67.584 33.491 -102.420 1.00 83.25 326 ALA A O 1
ATOM 2715 N N . ASP A 1 327 ? 66.956 31.521 -101.558 1.00 82.94 327 ASP A N 1
ATOM 2716 C CA . ASP A 1 327 ? 67.370 31.792 -100.183 1.00 82.94 327 ASP A CA 1
ATOM 2717 C C . ASP A 1 327 ? 68.890 31.812 -100.064 1.00 82.94 327 ASP A C 1
ATOM 2719 O O . ASP A 1 327 ? 69.385 32.602 -99.276 1.00 82.94 327 ASP A O 1
ATOM 2723 N N . HIS A 1 328 ? 69.655 31.038 -100.842 1.00 84.50 328 HIS A N 1
ATOM 2724 C CA . HIS A 1 328 ? 71.116 31.137 -100.877 1.00 84.50 328 HIS A CA 1
ATOM 2725 C C . HIS A 1 328 ? 71.557 32.421 -101.572 1.00 84.50 328 HIS A C 1
ATOM 2727 O O . HIS A 1 328 ? 72.375 33.126 -101.008 1.00 84.50 328 HIS A O 1
ATOM 2733 N N . GLU A 1 329 ? 70.968 32.822 -102.700 1.00 84.94 329 GLU A N 1
ATOM 2734 C CA . GLU A 1 329 ? 71.213 34.135 -103.306 1.00 84.94 329 GLU A CA 1
ATOM 2735 C C . GLU A 1 329 ? 70.834 35.274 -102.350 1.00 84.94 329 GLU A C 1
ATOM 2737 O O . GLU A 1 329 ? 71.559 36.259 -102.236 1.00 84.94 329 GLU A O 1
ATOM 2742 N N . VAL A 1 330 ? 69.700 35.175 -101.653 1.00 85.38 330 VAL A N 1
ATOM 2743 C CA . VAL A 1 330 ? 69.245 36.184 -100.687 1.00 85.38 330 VAL A CA 1
ATOM 2744 C C . VAL A 1 330 ? 70.114 36.174 -99.430 1.00 85.38 330 VAL A C 1
ATOM 2746 O O . VAL A 1 330 ? 70.413 37.244 -98.907 1.00 85.38 330 VAL A O 1
ATOM 2749 N N . LEU A 1 331 ? 70.541 35.011 -98.940 1.00 84.38 331 LEU A N 1
ATOM 2750 C CA . LEU A 1 331 ? 71.399 34.856 -97.766 1.00 84.38 331 LEU A CA 1
ATOM 2751 C C . LEU A 1 331 ? 72.853 35.201 -98.084 1.00 84.38 331 LEU A C 1
ATOM 2753 O O . LEU A 1 331 ? 73.521 35.752 -97.224 1.00 84.38 331 LEU A O 1
ATOM 2757 N N . GLU A 1 332 ? 73.325 34.974 -99.306 1.00 84.31 332 GLU A N 1
ATOM 2758 C CA . GLU A 1 332 ? 74.633 35.402 -99.791 1.00 84.31 332 GLU A CA 1
ATOM 2759 C C . GLU A 1 332 ? 74.633 36.911 -100.045 1.00 84.31 332 GLU A C 1
ATOM 2761 O O . GLU A 1 332 ? 75.547 37.590 -99.597 1.00 84.31 332 GLU A O 1
ATOM 2766 N N . LYS A 1 333 ? 73.579 37.492 -100.634 1.00 83.50 333 LYS A N 1
ATOM 2767 C CA . LYS A 1 333 ? 73.422 38.957 -100.707 1.00 83.50 333 LYS A CA 1
ATOM 2768 C C . LYS A 1 333 ? 73.340 39.571 -99.306 1.00 83.50 333 LYS A C 1
ATOM 2770 O O . LYS A 1 333 ? 74.026 40.556 -99.050 1.00 83.50 333 LYS A O 1
ATOM 2775 N N . LYS A 1 334 ? 72.595 38.959 -98.373 1.00 83.00 334 LYS A N 1
ATOM 2776 C CA . LYS A 1 334 ? 72.578 39.338 -96.946 1.00 83.00 334 LYS A CA 1
ATOM 2777 C C . LYS A 1 334 ? 73.929 39.125 -96.269 1.00 83.00 334 LYS A C 1
ATOM 2779 O O . LYS A 1 334 ? 74.269 39.931 -95.423 1.00 83.00 334 LYS A O 1
ATOM 2784 N N . PHE A 1 335 ? 74.705 38.102 -96.619 1.00 83.69 335 PHE A N 1
ATOM 2785 C CA . PHE A 1 335 ? 76.021 37.828 -96.037 1.00 83.69 335 PHE A CA 1
ATOM 2786 C C . PHE A 1 335 ? 77.078 38.780 -96.592 1.00 83.69 335 PHE A C 1
ATOM 2788 O O . PHE A 1 335 ? 77.842 39.343 -95.827 1.00 83.69 335 PHE A O 1
ATOM 2795 N N . GLN A 1 336 ? 77.084 39.057 -97.895 1.00 84.62 336 GLN A N 1
ATOM 2796 C CA . GLN A 1 336 ? 77.906 40.097 -98.509 1.00 84.62 336 GLN A CA 1
ATOM 2797 C C . GLN A 1 336 ? 77.523 41.483 -97.972 1.00 84.62 336 GLN A C 1
ATOM 2799 O O . GLN A 1 336 ? 78.408 42.302 -97.735 1.00 84.62 336 GLN A O 1
ATOM 2804 N N . GLN A 1 337 ? 76.233 41.749 -97.734 1.00 82.88 337 GLN A N 1
ATOM 2805 C CA . GLN A 1 337 ? 75.780 42.959 -97.050 1.00 82.88 337 GLN A CA 1
ATOM 2806 C C . GLN A 1 337 ? 76.234 42.971 -95.587 1.00 82.88 337 GLN A C 1
ATOM 2808 O O . GLN A 1 337 ? 76.856 43.940 -95.191 1.00 82.88 337 GLN A O 1
ATOM 2813 N N . GLN A 1 338 ? 76.048 41.900 -94.815 1.00 84.19 338 GLN A N 1
ATOM 2814 C CA . GLN A 1 338 ? 76.517 41.801 -93.429 1.00 84.19 338 GLN A CA 1
ATOM 2815 C C . GLN A 1 338 ? 78.041 41.803 -93.312 1.00 84.19 338 GLN A C 1
ATOM 2817 O O . GLN A 1 338 ? 78.546 42.239 -92.292 1.00 84.19 338 GLN A O 1
ATOM 2822 N N . MET A 1 339 ? 78.794 41.380 -94.327 1.00 81.88 339 MET A N 1
ATOM 2823 C CA . MET A 1 339 ? 80.257 41.464 -94.372 1.00 81.88 339 MET A CA 1
ATOM 2824 C C . MET A 1 339 ? 80.733 42.858 -94.794 1.00 81.88 339 MET A C 1
ATOM 2826 O O . MET A 1 339 ? 81.774 43.305 -94.318 1.00 81.88 339 MET A O 1
ATOM 2830 N N . LYS A 1 340 ? 79.965 43.586 -95.618 1.00 84.12 340 LYS A N 1
ATOM 2831 C CA . LYS A 1 340 ? 80.168 45.026 -95.860 1.00 84.12 340 LYS A CA 1
ATOM 2832 C C . LYS A 1 340 ? 79.824 45.838 -94.618 1.00 84.12 340 LYS A C 1
ATOM 2834 O O . LYS A 1 340 ? 80.664 46.596 -94.163 1.00 84.12 340 LYS A O 1
ATOM 2839 N N . GLU A 1 341 ? 78.653 45.622 -94.027 1.00 81.88 341 GLU A N 1
ATOM 2840 C CA . GLU A 1 341 ? 78.214 46.225 -92.769 1.00 81.88 341 GLU A CA 1
ATOM 2841 C C . GLU A 1 341 ? 79.162 45.864 -91.632 1.00 81.88 341 GLU A C 1
ATOM 2843 O O . GLU A 1 341 ? 79.521 46.754 -90.879 1.00 81.88 341 GLU A O 1
ATOM 2848 N N . LYS A 1 342 ? 79.645 44.618 -91.537 1.00 85.00 342 LYS A N 1
ATOM 2849 C CA . LYS A 1 342 ? 80.684 44.213 -90.584 1.00 85.00 342 LYS A CA 1
ATOM 2850 C C . LYS A 1 342 ? 82.002 44.915 -90.879 1.00 85.00 342 LYS A C 1
ATOM 2852 O O . LYS A 1 342 ? 82.553 45.468 -89.949 1.00 85.00 342 LYS A O 1
ATOM 2857 N N . SER A 1 343 ? 82.495 44.965 -92.118 1.00 81.88 343 SER A N 1
ATOM 2858 C CA . SER A 1 343 ? 83.747 45.677 -92.431 1.00 81.88 343 SER A CA 1
ATOM 2859 C C . SER A 1 343 ? 83.626 47.189 -92.195 1.00 81.88 343 SER A C 1
ATOM 2861 O O . SER A 1 343 ? 84.569 47.836 -91.748 1.00 81.88 343 SER A O 1
ATOM 2863 N N . GLU A 1 344 ? 82.451 47.765 -92.440 1.00 83.94 344 GLU A N 1
ATOM 2864 C CA . GLU A 1 344 ? 82.111 49.133 -92.067 1.00 83.94 344 GLU A CA 1
ATOM 2865 C C . GLU A 1 344 ? 81.970 49.306 -90.556 1.00 83.94 344 GLU A C 1
ATOM 2867 O O . GLU A 1 344 ? 82.328 50.361 -90.056 1.00 83.94 344 GLU A O 1
ATOM 2872 N N . LEU A 1 345 ? 81.446 48.323 -89.823 1.00 84.00 345 LEU A N 1
ATOM 2873 C CA . LEU A 1 345 ? 81.286 48.366 -88.372 1.00 84.00 345 LEU A CA 1
ATOM 2874 C C . LEU A 1 345 ? 82.620 48.124 -87.671 1.00 84.00 345 LEU A C 1
ATOM 2876 O O . LEU A 1 345 ? 82.852 48.759 -86.660 1.00 84.00 345 LEU A O 1
ATOM 2880 N N . GLU A 1 346 ? 83.501 47.293 -88.225 1.00 81.44 346 GLU A N 1
ATOM 2881 C CA . GLU A 1 346 ? 84.899 47.114 -87.837 1.00 81.44 346 GLU A CA 1
ATOM 2882 C C . GLU A 1 346 ? 85.655 48.416 -88.091 1.00 81.44 346 GLU A C 1
ATOM 2884 O O . GLU A 1 346 ? 86.200 48.955 -87.146 1.00 81.44 346 GLU A O 1
ATOM 2889 N N . LYS A 1 347 ? 85.561 49.038 -89.277 1.00 84.00 347 LYS A N 1
ATOM 2890 C CA . LYS A 1 347 ? 86.134 50.381 -89.515 1.00 84.00 347 LYS A CA 1
ATOM 2891 C C . LYS A 1 347 ? 85.570 51.445 -88.575 1.00 84.00 347 LYS A C 1
ATOM 2893 O O . LYS A 1 347 ? 86.337 52.160 -87.944 1.00 84.00 347 LYS A O 1
ATOM 2898 N N . LYS A 1 348 ? 84.244 51.529 -88.422 1.00 82.81 348 LYS A N 1
ATOM 2899 C CA . LYS A 1 348 ? 83.579 52.453 -87.485 1.00 82.81 348 LYS A CA 1
ATOM 2900 C C . LYS A 1 348 ? 83.886 52.099 -86.029 1.00 82.81 348 LYS A C 1
ATOM 2902 O O . LYS A 1 348 ? 83.750 52.970 -85.177 1.00 82.81 348 LYS A O 1
ATOM 2907 N N . TYR A 1 349 ? 84.271 50.862 -85.720 1.00 81.62 349 TYR A N 1
ATOM 2908 C CA . TYR A 1 349 ? 84.714 50.426 -84.399 1.00 81.62 349 TYR A CA 1
ATOM 2909 C C . TYR A 1 349 ? 86.181 50.770 -84.187 1.00 81.62 349 TYR A C 1
ATOM 2911 O O . TYR A 1 349 ? 86.460 51.335 -83.151 1.00 81.62 349 TYR A O 1
ATOM 2919 N N . GLU A 1 350 ? 87.083 50.566 -85.146 1.00 82.56 350 GLU A N 1
ATOM 2920 C CA . GLU A 1 350 ? 88.463 51.066 -85.130 1.00 82.56 350 GLU A CA 1
ATOM 2921 C C . GLU A 1 350 ? 88.465 52.593 -84.957 1.00 82.56 350 GLU A C 1
ATOM 2923 O O . GLU A 1 350 ? 89.101 53.116 -84.048 1.00 82.56 350 GLU A O 1
ATOM 2928 N N . GLU A 1 351 ? 87.672 53.314 -85.758 1.00 81.56 351 GLU A N 1
ATOM 2929 C CA . GLU A 1 351 ? 87.480 54.763 -85.653 1.00 81.56 351 GLU A CA 1
ATOM 2930 C C . GLU A 1 351 ? 86.897 55.155 -84.292 1.00 81.56 351 GLU A C 1
ATOM 2932 O O . GLU A 1 351 ? 87.420 56.057 -83.646 1.00 81.56 351 GLU A O 1
ATOM 2937 N N . ARG A 1 352 ? 85.836 54.493 -83.806 1.00 79.56 352 ARG A N 1
ATOM 2938 C CA . ARG A 1 352 ? 85.244 54.802 -82.489 1.00 79.56 352 ARG A CA 1
ATOM 2939 C C . ARG A 1 352 ? 86.124 54.376 -81.323 1.00 79.56 352 ARG A C 1
ATOM 2941 O O . ARG A 1 352 ? 86.0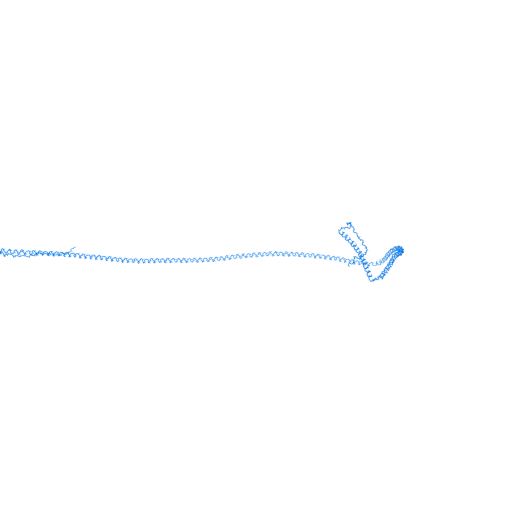60 55.037 -80.296 1.00 79.56 352 ARG A O 1
ATOM 2948 N N . LEU A 1 353 ? 86.914 53.318 -81.459 1.00 81.12 353 LEU A N 1
ATOM 2949 C CA . LEU A 1 353 ? 87.854 52.805 -80.469 1.00 81.12 353 LEU A CA 1
ATOM 2950 C C . LEU A 1 353 ? 89.045 53.743 -80.385 1.00 81.12 353 LEU A C 1
ATOM 2952 O O . LEU A 1 353 ? 89.434 54.087 -79.282 1.00 81.12 353 LEU A O 1
ATOM 2956 N N . GLU A 1 354 ? 89.570 54.221 -81.509 1.00 79.69 354 GLU A N 1
ATOM 2957 C CA . GLU A 1 354 ? 90.664 55.186 -81.543 1.00 79.69 354 GLU A CA 1
ATOM 2958 C C . GLU A 1 354 ? 90.181 56.588 -81.129 1.00 79.69 354 GLU A C 1
ATOM 2960 O O . GLU A 1 354 ? 90.827 57.242 -80.315 1.00 79.69 354 GLU A O 1
ATOM 2965 N N . ILE A 1 355 ? 88.971 57.010 -81.520 1.00 78.56 355 ILE A N 1
ATOM 2966 C CA . ILE A 1 355 ? 88.313 58.207 -80.962 1.00 78.56 355 ILE A CA 1
ATOM 2967 C C . ILE A 1 355 ? 88.055 58.042 -79.457 1.00 78.56 355 ILE A C 1
ATOM 2969 O O . ILE A 1 355 ? 88.242 59.002 -78.717 1.00 78.56 355 ILE A O 1
ATOM 2973 N N . ALA A 1 356 ? 87.652 56.866 -78.967 1.00 75.06 356 ALA A N 1
ATOM 2974 C CA . ALA A 1 356 ? 87.465 56.598 -77.536 1.00 75.06 356 ALA A CA 1
ATOM 2975 C C . ALA A 1 356 ? 88.796 56.455 -76.787 1.00 75.06 356 ALA A C 1
ATOM 2977 O O . ALA A 1 356 ? 88.873 56.817 -75.617 1.00 75.06 356 ALA A O 1
ATOM 2978 N N . ARG A 1 357 ? 89.859 56.002 -77.454 1.00 72.75 357 ARG A N 1
ATOM 2979 C CA . ARG A 1 357 ? 91.225 55.938 -76.935 1.00 72.75 357 ARG A CA 1
ATOM 2980 C C . ARG A 1 357 ? 91.785 57.340 -76.795 1.00 72.75 357 ARG A C 1
ATOM 2982 O O . ARG A 1 357 ? 92.262 57.673 -75.724 1.00 72.75 357 ARG A O 1
ATOM 2989 N N . GLN A 1 358 ? 91.622 58.202 -77.794 1.00 73.19 358 GLN A N 1
ATOM 2990 C CA . GLN A 1 358 ? 92.008 59.613 -77.736 1.00 73.19 358 GLN A CA 1
ATOM 2991 C C . GLN A 1 358 ? 91.143 60.390 -76.728 1.00 73.19 358 GLN A C 1
ATOM 2993 O O . GLN A 1 358 ? 91.674 61.051 -75.836 1.00 73.19 358 GLN A O 1
ATOM 2998 N N . ARG A 1 359 ? 89.810 60.233 -76.763 1.00 72.44 359 ARG A N 1
ATOM 2999 C CA . ARG A 1 359 ? 88.878 60.793 -75.758 1.00 72.44 359 ARG A CA 1
ATOM 3000 C C . ARG A 1 359 ? 88.999 60.161 -74.371 1.00 72.44 359 ARG A C 1
ATOM 3002 O O . ARG A 1 359 ? 88.437 60.717 -73.438 1.00 72.44 359 ARG A O 1
ATOM 3009 N N . GLY A 1 360 ? 89.700 59.041 -74.226 1.00 65.56 360 GLY A N 1
ATOM 3010 C CA . GLY A 1 360 ? 90.052 58.411 -72.953 1.00 65.56 360 GLY A CA 1
ATOM 3011 C C . GLY A 1 360 ? 91.425 58.865 -72.461 1.00 65.56 360 GLY A C 1
ATOM 3012 O O . GLY A 1 360 ? 91.585 59.167 -71.284 1.00 65.56 360 GLY A O 1
ATOM 3013 N N . MET A 1 361 ? 92.394 59.019 -73.365 1.00 69.12 361 MET A N 1
ATOM 3014 C CA . MET A 1 361 ? 93.727 59.569 -73.114 1.00 69.12 361 MET A CA 1
ATOM 3015 C C . MET A 1 361 ? 93.693 61.062 -72.781 1.00 69.12 361 MET A C 1
ATOM 3017 O O . MET A 1 361 ? 94.591 61.523 -72.088 1.00 69.12 361 MET A O 1
ATOM 3021 N N . ILE A 1 362 ? 92.662 61.812 -73.182 1.00 68.50 362 ILE A N 1
ATOM 3022 C CA . ILE A 1 362 ? 92.479 63.200 -72.733 1.00 68.50 362 ILE A CA 1
ATOM 3023 C C . ILE A 1 362 ? 92.119 63.246 -71.226 1.00 68.50 362 ILE A C 1
ATOM 3025 O O . ILE A 1 362 ? 92.930 63.766 -70.463 1.00 68.50 362 ILE A O 1
ATOM 3029 N N . PRO A 1 363 ? 91.012 62.655 -70.722 1.00 68.56 363 PRO A N 1
ATOM 3030 C CA . PRO A 1 363 ? 90.732 62.572 -69.286 1.00 68.56 363 PRO A CA 1
ATOM 3031 C C . PRO A 1 363 ? 91.772 61.775 -68.501 1.00 68.56 363 PRO A C 1
ATOM 3033 O O . PRO A 1 363 ? 92.106 62.176 -67.395 1.00 68.56 363 PRO A O 1
ATOM 3036 N N . SER A 1 364 ? 92.312 60.681 -69.050 1.00 70.00 364 SER A N 1
ATOM 3037 C CA . SER A 1 364 ? 93.358 59.887 -68.394 1.00 70.00 364 SER A CA 1
ATOM 3038 C C . SER A 1 364 ? 94.672 60.662 -68.313 1.00 70.00 364 SER A C 1
ATOM 3040 O O . SER A 1 364 ? 95.258 60.724 -67.243 1.00 70.00 364 SER A O 1
ATOM 3042 N N . GLY A 1 365 ? 95.096 61.345 -69.377 1.00 75.50 365 GLY A N 1
ATOM 3043 C CA . GLY A 1 365 ? 96.271 62.218 -69.377 1.00 75.50 365 GLY A CA 1
ATOM 3044 C C . GLY A 1 365 ? 96.105 63.432 -68.461 1.00 75.50 365 GLY A C 1
ATOM 3045 O O . GLY A 1 365 ? 97.034 63.780 -67.738 1.00 75.50 365 GLY A O 1
ATOM 3046 N N . VAL A 1 366 ? 94.909 64.027 -68.404 1.00 77.81 366 VAL A N 1
ATOM 3047 C CA . VAL A 1 366 ? 94.576 65.098 -67.449 1.00 77.81 366 VAL A CA 1
ATOM 3048 C C . VAL A 1 366 ? 94.511 64.567 -66.012 1.00 77.81 366 VAL A C 1
ATOM 3050 O O . VAL A 1 366 ? 95.002 65.239 -65.109 1.00 77.81 366 VAL A O 1
ATOM 3053 N N . MET A 1 367 ? 93.986 63.361 -65.769 1.00 75.50 367 MET A N 1
ATOM 3054 C CA . MET A 1 367 ? 94.012 62.719 -64.449 1.00 75.50 367 MET A CA 1
ATOM 3055 C C . MET A 1 367 ? 95.430 62.345 -64.028 1.00 75.50 367 MET A C 1
ATOM 3057 O O . MET A 1 367 ? 95.799 62.648 -62.906 1.00 75.50 367 MET A O 1
ATOM 3061 N N . ILE A 1 368 ? 96.246 61.753 -64.900 1.00 77.94 368 ILE A N 1
ATOM 3062 C CA . ILE A 1 368 ? 97.655 61.431 -64.638 1.00 77.94 368 ILE A CA 1
ATOM 3063 C C . ILE A 1 368 ? 98.441 62.722 -64.394 1.00 77.94 368 ILE A C 1
ATOM 3065 O O . ILE A 1 368 ? 99.194 62.799 -63.431 1.00 77.94 368 ILE A O 1
ATOM 3069 N N . GLY A 1 369 ? 98.210 63.770 -65.189 1.00 79.19 369 GLY A N 1
ATOM 3070 C CA . GLY A 1 369 ? 98.770 65.101 -64.966 1.00 79.19 369 GLY A CA 1
ATOM 3071 C C . GLY A 1 369 ? 98.356 65.692 -63.617 1.00 79.19 369 GLY A C 1
ATOM 3072 O O . GLY A 1 369 ? 99.207 66.184 -62.882 1.00 79.19 369 GLY A O 1
ATOM 3073 N N . ARG A 1 370 ? 97.075 65.584 -63.237 1.00 83.62 370 ARG A N 1
ATOM 3074 C CA . ARG A 1 370 ? 96.560 66.090 -61.956 1.00 83.62 370 ARG A CA 1
ATOM 3075 C C . ARG A 1 370 ? 97.012 65.248 -60.762 1.00 83.62 370 ARG A C 1
ATOM 3077 O O . ARG A 1 370 ? 97.332 65.824 -59.734 1.00 83.62 370 ARG A O 1
ATOM 3084 N N . ILE A 1 371 ? 97.116 63.928 -60.901 1.00 81.88 371 ILE A N 1
ATOM 3085 C CA . ILE A 1 371 ? 97.673 63.007 -59.900 1.00 81.88 371 ILE A CA 1
ATOM 3086 C C . ILE A 1 371 ? 99.167 63.271 -59.727 1.00 81.88 371 ILE A C 1
ATOM 3088 O O . ILE A 1 371 ? 99.630 63.344 -58.597 1.00 81.88 371 ILE A O 1
ATOM 3092 N N . ASN A 1 372 ? 99.921 63.482 -60.807 1.00 81.94 372 ASN A N 1
ATOM 3093 C CA . ASN A 1 372 ? 101.339 63.828 -60.729 1.00 81.94 372 ASN A CA 1
ATOM 3094 C C . ASN A 1 372 ? 101.544 65.227 -60.133 1.00 81.94 372 ASN A C 1
ATOM 3096 O O . ASN A 1 372 ? 102.426 65.393 -59.300 1.00 81.94 372 ASN A O 1
ATOM 3100 N N . ALA A 1 373 ? 100.700 66.207 -60.467 1.00 83.19 373 ALA A N 1
ATOM 3101 C CA . ALA A 1 373 ? 100.714 67.525 -59.833 1.00 83.19 373 ALA A CA 1
ATOM 3102 C C . ALA A 1 373 ? 100.328 67.456 -58.344 1.00 83.19 373 ALA A C 1
ATOM 3104 O O . ALA A 1 373 ? 100.982 68.086 -57.520 1.00 83.19 373 ALA A O 1
ATOM 3105 N N . GLN A 1 374 ? 99.322 66.654 -57.974 1.00 84.06 374 GLN A N 1
ATOM 3106 C CA . GLN A 1 374 ? 98.949 66.418 -56.577 1.00 84.06 374 GLN A CA 1
ATOM 3107 C C . GLN A 1 374 ? 100.040 65.652 -55.821 1.00 84.06 374 GLN A C 1
ATOM 3109 O O . GLN A 1 374 ? 100.317 66.015 -54.689 1.00 84.06 374 GLN A O 1
ATOM 3114 N N . ARG A 1 375 ? 100.718 64.674 -56.436 1.00 83.88 375 ARG A N 1
ATOM 3115 C CA . ARG A 1 375 ? 101.878 63.972 -55.856 1.00 83.88 375 ARG A CA 1
ATOM 3116 C C . ARG A 1 375 ? 103.091 64.884 -55.702 1.00 83.88 375 ARG A C 1
ATOM 3118 O O . ARG A 1 375 ? 103.746 64.818 -54.677 1.00 83.88 375 ARG A O 1
ATOM 3125 N N . GLN A 1 376 ? 103.373 65.763 -56.663 1.00 84.12 376 GLN A N 1
ATOM 3126 C CA . GLN A 1 376 ? 104.433 66.771 -56.533 1.00 84.12 376 GLN A CA 1
ATOM 3127 C C . GLN A 1 376 ? 104.095 67.837 -55.485 1.00 84.12 376 GLN A C 1
ATOM 3129 O O . GLN A 1 376 ? 104.996 68.331 -54.817 1.00 84.12 376 GLN A O 1
ATOM 3134 N N . LEU A 1 377 ? 102.821 68.210 -55.337 1.00 86.31 377 LEU A N 1
ATOM 3135 C CA . LEU A 1 377 ? 102.371 69.128 -54.290 1.00 86.31 377 LEU A CA 1
ATOM 3136 C C . LEU A 1 377 ? 102.402 68.464 -52.908 1.00 86.31 377 LEU A C 1
ATOM 3138 O O . LEU A 1 377 ? 102.793 69.116 -51.949 1.00 86.31 377 LEU A O 1
ATOM 3142 N N . LEU A 1 378 ? 102.016 67.189 -52.825 1.00 84.75 378 LEU A N 1
ATOM 3143 C CA . LEU A 1 378 ? 102.048 66.370 -51.616 1.00 84.75 378 LEU A CA 1
ATOM 3144 C C . LEU A 1 378 ? 103.492 66.115 -51.179 1.00 84.75 378 LEU A C 1
ATOM 3146 O O . LEU A 1 378 ? 103.815 66.485 -50.064 1.00 84.75 378 LEU A O 1
ATOM 3150 N N . ALA A 1 379 ? 104.383 65.680 -52.076 1.00 82.44 379 ALA A N 1
ATOM 3151 C CA . ALA A 1 379 ? 105.815 65.563 -51.792 1.00 82.44 379 ALA A CA 1
ATOM 3152 C C . ALA A 1 379 ? 106.409 66.902 -51.324 1.00 82.44 379 ALA A C 1
ATOM 3154 O O . ALA A 1 379 ? 107.004 66.963 -50.262 1.00 82.44 379 ALA A O 1
ATOM 3155 N N . LYS A 1 380 ? 106.123 68.023 -52.008 1.00 83.81 380 LYS A N 1
ATOM 3156 C CA . LYS A 1 380 ? 106.537 69.363 -51.537 1.00 83.81 380 LYS A CA 1
ATOM 3157 C C . LYS A 1 380 ? 105.923 69.774 -50.195 1.00 83.81 380 LYS A C 1
ATOM 3159 O O . LYS A 1 380 ? 106.431 70.697 -49.565 1.00 83.81 380 LYS A O 1
ATOM 3164 N N . LYS A 1 381 ? 104.808 69.169 -49.778 1.00 83.88 381 LYS A N 1
ATOM 3165 C CA . LYS A 1 381 ? 104.173 69.408 -48.475 1.00 83.88 381 LYS A CA 1
ATOM 3166 C C . LYS A 1 381 ? 104.707 68.479 -47.392 1.00 83.88 381 LYS A C 1
ATOM 3168 O O . LYS A 1 381 ? 104.803 68.929 -46.259 1.00 83.88 381 LYS A O 1
ATOM 3173 N N . GLU A 1 382 ? 105.111 67.265 -47.744 1.00 81.38 382 GLU A N 1
ATOM 3174 C CA . GLU A 1 382 ? 105.874 66.341 -46.904 1.00 81.38 382 GLU A CA 1
ATOM 3175 C C . GLU A 1 382 ? 107.293 66.876 -46.670 1.00 81.38 382 GLU A C 1
ATOM 3177 O O . GLU A 1 382 ? 107.701 66.971 -45.521 1.00 81.38 382 GLU A O 1
ATOM 3182 N N . ASP A 1 383 ? 107.985 67.355 -47.711 1.00 82.94 383 ASP A N 1
ATOM 3183 C CA . ASP A 1 383 ? 109.272 68.061 -47.625 1.00 82.94 383 ASP A CA 1
ATOM 3184 C C . ASP A 1 383 ? 109.165 69.279 -46.691 1.00 82.94 383 ASP A C 1
ATOM 3186 O O . ASP A 1 383 ? 109.970 69.440 -45.778 1.00 82.94 383 ASP A O 1
ATOM 3190 N N . GLN A 1 384 ? 108.134 70.119 -46.869 1.00 82.69 384 GLN A N 1
ATOM 3191 C CA . GLN A 1 384 ? 107.892 71.281 -46.003 1.00 82.69 384 GLN A CA 1
ATOM 3192 C C . GLN A 1 384 ? 107.506 70.891 -44.570 1.00 82.69 384 GLN A C 1
ATOM 3194 O O . GLN A 1 384 ? 107.885 71.591 -43.636 1.00 82.69 384 GLN A O 1
ATOM 3199 N N . LEU A 1 385 ? 106.767 69.795 -44.368 1.00 77.75 385 LEU A N 1
ATOM 3200 C CA . LEU A 1 385 ? 106.475 69.274 -43.030 1.00 77.75 385 LEU A CA 1
ATOM 3201 C C . LEU A 1 385 ? 107.742 68.737 -42.363 1.00 77.75 385 LEU A C 1
ATOM 3203 O O . LEU A 1 385 ? 107.990 69.069 -41.211 1.00 77.75 385 LEU A O 1
ATOM 3207 N N . ALA A 1 386 ? 108.569 67.979 -43.082 1.00 76.31 386 ALA A N 1
ATOM 3208 C CA . ALA A 1 386 ? 109.838 67.460 -42.588 1.00 76.31 386 ALA A CA 1
ATOM 3209 C C . ALA A 1 386 ? 110.825 68.592 -42.254 1.00 76.31 386 ALA A C 1
ATOM 3211 O O . ALA A 1 386 ? 111.447 68.560 -41.194 1.00 76.31 386 ALA A O 1
ATOM 3212 N N . GLU A 1 387 ? 110.921 69.624 -43.098 1.00 79.38 387 GLU A N 1
ATOM 3213 C CA . GLU A 1 387 ? 111.727 70.822 -42.838 1.00 79.38 387 GLU A CA 1
ATOM 3214 C C . GLU A 1 387 ? 111.222 71.587 -41.604 1.00 79.38 387 GLU A C 1
ATOM 3216 O O . GLU A 1 387 ? 112.023 71.964 -40.748 1.00 79.38 387 GLU A O 1
ATOM 3221 N N . VAL A 1 388 ? 109.905 71.771 -41.452 1.00 78.62 388 VAL A N 1
ATOM 3222 C CA . VAL A 1 388 ? 109.309 72.426 -40.272 1.00 78.62 388 VAL A CA 1
ATOM 3223 C C . VAL A 1 388 ? 109.513 71.599 -38.999 1.00 78.62 388 VAL A C 1
ATOM 3225 O O . VAL A 1 388 ? 109.928 72.155 -37.987 1.00 78.62 388 VAL A O 1
ATOM 3228 N N . VAL A 1 389 ? 109.288 70.283 -39.034 1.00 75.81 389 VAL A N 1
ATOM 3229 C CA . VAL A 1 389 ? 109.491 69.386 -37.881 1.00 75.81 389 VAL A CA 1
ATOM 3230 C C . VAL A 1 389 ? 110.963 69.366 -37.459 1.00 75.81 389 VAL A C 1
ATOM 3232 O O . VAL A 1 389 ? 111.261 69.551 -36.278 1.00 75.81 389 VAL A O 1
ATOM 3235 N N . ALA A 1 390 ? 111.891 69.232 -38.413 1.00 75.00 390 ALA A N 1
ATOM 3236 C CA . ALA A 1 390 ? 113.326 69.208 -38.138 1.00 75.00 390 ALA A CA 1
ATOM 3237 C C . ALA A 1 390 ? 113.868 70.562 -37.641 1.00 75.00 390 ALA A C 1
ATOM 3239 O O . ALA A 1 390 ? 114.674 70.595 -36.711 1.00 75.00 390 ALA A O 1
ATOM 3240 N N . SER A 1 391 ? 113.430 71.681 -38.229 1.00 75.00 391 SER A N 1
ATOM 3241 C CA . SER A 1 391 ? 113.902 73.023 -37.845 1.00 75.00 391 SER A CA 1
ATOM 3242 C C . SER A 1 391 ? 113.321 73.515 -36.518 1.00 75.00 391 SER A C 1
ATOM 3244 O O . SER A 1 391 ? 114.032 74.164 -35.752 1.00 75.00 391 SER A O 1
ATOM 3246 N N . ALA A 1 392 ? 11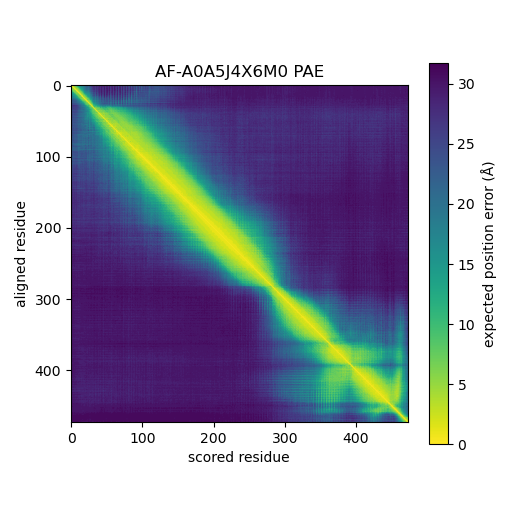2.067 73.173 -36.209 1.00 74.25 392 ALA A N 1
ATOM 3247 C CA . ALA A 1 392 ? 111.427 73.505 -34.938 1.00 74.25 392 ALA A CA 1
ATOM 3248 C C . ALA A 1 392 ? 111.740 72.505 -33.806 1.00 74.25 392 ALA A C 1
ATOM 3250 O O . ALA A 1 392 ? 111.288 72.720 -32.683 1.00 74.25 392 ALA A O 1
ATOM 3251 N N . GLN A 1 393 ? 112.501 71.435 -34.085 1.00 67.88 393 GLN A N 1
ATOM 3252 C CA . GLN A 1 393 ? 112.811 70.346 -33.142 1.00 67.88 393 GLN A CA 1
ATOM 3253 C C . GLN A 1 393 ? 111.548 69.741 -32.501 1.00 67.88 393 GLN A C 1
ATOM 3255 O O . GLN A 1 393 ? 111.529 69.404 -31.318 1.00 67.88 393 GLN A O 1
ATOM 3260 N N . LEU A 1 394 ? 110.476 69.631 -33.292 1.00 71.62 394 LEU A N 1
ATOM 3261 C CA . LEU A 1 394 ? 109.214 69.051 -32.844 1.00 71.62 394 LEU A CA 1
ATOM 3262 C C . LEU A 1 394 ? 109.360 67.536 -32.709 1.00 71.62 394 LEU A C 1
ATOM 3264 O O . LEU A 1 394 ? 109.912 66.881 -33.592 1.00 71.62 394 LEU A O 1
ATOM 3268 N N . ASP A 1 395 ? 108.833 66.995 -31.614 1.00 73.69 395 ASP A N 1
ATOM 3269 C CA . ASP A 1 395 ? 108.802 65.558 -31.361 1.00 73.69 395 ASP A CA 1
ATOM 3270 C C . ASP A 1 395 ? 107.999 64.832 -32.465 1.00 73.69 395 ASP A C 1
ATOM 3272 O O . ASP A 1 395 ? 106.803 65.116 -32.628 1.00 73.69 395 ASP A O 1
ATOM 3276 N N . PRO A 1 396 ? 108.620 63.913 -33.234 1.00 71.94 396 PRO A N 1
ATOM 3277 C CA . PRO A 1 396 ? 107.935 63.184 -34.292 1.00 71.94 396 PRO A CA 1
ATOM 3278 C C . PRO A 1 396 ? 106.717 62.390 -33.808 1.00 71.94 396 PRO A C 1
ATOM 3280 O O . PRO A 1 396 ? 105.752 62.281 -34.565 1.00 71.94 396 PRO A O 1
ATOM 3283 N N . GLU A 1 397 ? 106.721 61.866 -32.574 1.00 76.81 397 GLU A N 1
ATOM 3284 C CA . GLU A 1 397 ? 105.582 61.094 -32.054 1.00 76.81 397 GLU A CA 1
ATOM 3285 C C . GLU A 1 397 ? 104.360 61.998 -31.830 1.00 76.81 397 GLU A C 1
ATOM 3287 O O . GLU A 1 397 ? 103.280 61.713 -32.350 1.00 76.81 397 GLU A O 1
ATOM 3292 N N . GLY A 1 398 ? 104.537 63.147 -31.167 1.00 74.06 398 GLY A N 1
ATOM 3293 C CA . GLY A 1 398 ? 103.449 64.101 -30.910 1.00 74.06 398 GLY A CA 1
ATOM 3294 C C . GLY A 1 398 ? 102.848 64.725 -32.179 1.00 74.06 398 GLY A C 1
ATOM 3295 O O . GLY A 1 398 ? 101.645 64.991 -32.234 1.00 74.06 398 GLY A O 1
ATOM 3296 N N . VAL A 1 399 ? 103.652 64.920 -33.232 1.00 76.44 399 VAL A N 1
ATOM 3297 C CA . VAL A 1 399 ? 103.141 65.357 -34.545 1.00 76.44 399 VAL A CA 1
ATOM 3298 C C . VAL A 1 399 ? 102.324 64.242 -35.204 1.00 76.44 399 VAL A C 1
ATOM 3300 O O . VAL A 1 399 ? 101.236 64.507 -35.717 1.00 76.44 399 VAL A O 1
ATOM 3303 N N . HIS A 1 400 ? 102.803 62.996 -35.151 1.00 77.75 400 HIS A N 1
ATOM 3304 C CA . HIS A 1 400 ? 102.111 61.853 -35.747 1.00 77.75 400 HIS A CA 1
ATOM 3305 C C . HIS A 1 400 ? 100.786 61.528 -35.029 1.00 77.75 400 HIS A C 1
ATOM 3307 O O . HIS A 1 400 ? 99.808 61.161 -35.689 1.00 77.75 400 HIS A O 1
ATOM 3313 N N . GLU A 1 401 ? 100.724 61.705 -33.705 1.00 80.06 401 GLU A N 1
ATOM 3314 C CA . GLU A 1 401 ? 99.502 61.542 -32.910 1.00 80.06 401 GLU A CA 1
ATOM 3315 C C . GLU A 1 401 ? 98.452 62.612 -33.255 1.00 80.06 401 GLU A C 1
ATOM 3317 O O . GLU A 1 401 ? 97.295 62.280 -33.523 1.00 80.06 401 GLU A O 1
ATOM 3322 N N . LEU A 1 402 ? 98.848 63.889 -33.345 1.00 79.00 402 LEU A N 1
ATOM 3323 C CA . LEU A 1 402 ? 97.939 64.975 -33.732 1.00 79.00 402 LEU A CA 1
ATOM 3324 C C . LEU A 1 402 ? 97.379 64.783 -35.154 1.00 79.00 402 LEU A C 1
ATOM 3326 O O . LEU A 1 402 ? 96.204 65.067 -35.400 1.00 79.00 402 LEU A O 1
ATOM 3330 N N . THR A 1 403 ? 98.191 64.277 -36.089 1.00 77.94 403 THR A N 1
ATOM 3331 C CA . THR A 1 403 ? 97.725 63.920 -37.439 1.00 77.94 403 THR A CA 1
ATOM 3332 C C . THR A 1 403 ? 96.700 62.784 -37.395 1.00 77.94 403 THR A C 1
ATOM 3334 O O . THR A 1 403 ? 95.641 62.907 -38.011 1.00 77.94 403 THR A O 1
ATOM 3337 N N . ALA A 1 404 ? 96.950 61.726 -36.615 1.00 81.25 404 ALA A N 1
ATOM 3338 C CA . ALA A 1 404 ? 96.019 60.605 -36.473 1.00 81.25 404 ALA A CA 1
ATOM 3339 C C . ALA A 1 404 ? 94.663 61.030 -35.871 1.00 81.25 404 ALA A C 1
ATOM 3341 O O . ALA A 1 404 ? 93.615 60.629 -36.376 1.00 81.25 404 ALA A O 1
ATOM 3342 N N . GLN A 1 405 ? 94.665 61.902 -34.855 1.00 82.88 405 GLN A N 1
ATOM 3343 C CA . GLN A 1 405 ? 93.434 62.462 -34.275 1.00 82.88 405 GLN A CA 1
ATOM 3344 C C . GLN A 1 405 ? 92.634 63.291 -35.298 1.00 82.88 405 GLN A C 1
ATOM 3346 O O . GLN A 1 405 ? 91.400 63.253 -35.312 1.00 82.88 405 GLN A O 1
ATOM 3351 N N . LEU A 1 406 ? 93.311 64.029 -36.187 1.00 82.25 406 LEU A N 1
ATOM 3352 C CA . LEU A 1 406 ? 92.646 64.795 -37.243 1.00 82.25 406 LEU A CA 1
ATOM 3353 C C . LEU A 1 406 ? 92.003 63.878 -38.298 1.00 82.25 406 LEU A C 1
ATOM 3355 O O . LEU A 1 406 ? 90.863 64.125 -38.702 1.00 82.25 406 LEU A O 1
ATOM 3359 N N . ASP A 1 407 ? 92.689 62.806 -38.701 1.00 82.88 407 ASP A N 1
ATOM 3360 C CA . ASP A 1 407 ? 92.154 61.799 -39.627 1.00 82.88 407 ASP A CA 1
ATOM 3361 C C . ASP A 1 407 ? 90.983 61.004 -39.020 1.00 82.88 407 ASP A C 1
ATOM 3363 O O . ASP A 1 407 ? 90.012 60.700 -39.722 1.00 82.88 407 ASP A O 1
ATOM 3367 N N . GLU A 1 408 ? 90.994 60.731 -37.711 1.00 86.00 408 GLU A N 1
ATOM 3368 C CA . GLU A 1 408 ? 89.848 60.135 -37.011 1.00 86.00 408 GLU A CA 1
ATOM 3369 C C . GLU A 1 408 ? 88.626 61.075 -37.030 1.00 86.00 408 GLU A C 1
ATOM 3371 O O . GLU A 1 408 ? 87.520 60.659 -37.382 1.00 86.00 408 GLU A O 1
ATOM 3376 N N . ILE A 1 409 ? 88.814 62.375 -36.771 1.00 87.06 409 ILE A N 1
ATOM 3377 C CA . ILE A 1 409 ? 87.733 63.374 -36.860 1.00 87.06 409 ILE A CA 1
ATOM 3378 C C . ILE A 1 409 ? 87.196 63.502 -38.297 1.00 87.06 409 ILE A C 1
ATOM 3380 O O . ILE A 1 409 ? 85.984 63.654 -38.496 1.00 87.06 409 ILE A O 1
ATOM 3384 N N . LEU A 1 410 ? 88.064 63.446 -39.312 1.00 85.25 410 LEU A N 1
ATOM 3385 C CA . LEU A 1 410 ? 87.661 63.520 -40.720 1.00 85.25 410 LEU A CA 1
ATOM 3386 C C . LEU A 1 410 ? 86.919 62.256 -41.172 1.00 85.25 410 LEU A C 1
ATOM 3388 O O . LEU A 1 410 ? 85.874 62.362 -41.817 1.00 85.25 410 LEU A O 1
ATOM 3392 N N . THR A 1 411 ? 87.391 61.066 -40.797 1.00 85.50 411 THR A N 1
ATOM 3393 C CA . THR A 1 411 ? 86.698 59.803 -41.103 1.00 85.50 411 THR A CA 1
ATOM 3394 C C . THR A 1 411 ? 85.367 59.678 -40.357 1.00 85.50 411 THR A C 1
ATOM 3396 O O . THR A 1 411 ? 84.380 59.266 -40.968 1.00 85.50 411 THR A O 1
ATOM 3399 N N . ALA A 1 412 ? 85.275 60.130 -39.102 1.00 85.56 412 ALA A N 1
ATOM 3400 C CA . ALA A 1 412 ? 84.012 60.214 -38.366 1.00 85.56 412 ALA A CA 1
ATOM 3401 C C . ALA A 1 412 ? 82.998 61.154 -39.048 1.00 85.56 412 ALA A C 1
ATOM 3403 O O . ALA A 1 412 ? 81.837 60.787 -39.231 1.00 85.56 412 ALA A O 1
ATOM 3404 N N . LYS A 1 413 ? 83.428 62.343 -39.499 1.00 87.25 413 LYS A N 1
ATOM 3405 C CA . LYS A 1 413 ? 82.557 63.268 -40.250 1.00 87.25 413 LYS A CA 1
ATOM 3406 C C . LYS A 1 413 ? 82.131 62.713 -41.608 1.00 87.25 413 LYS A C 1
ATOM 3408 O O . LYS A 1 413 ? 80.985 62.917 -42.002 1.00 87.25 413 LYS A O 1
ATOM 3413 N N . ASN A 1 414 ? 83.010 61.994 -42.304 1.00 86.00 414 ASN A N 1
ATOM 3414 C CA . ASN A 1 414 ? 82.663 61.348 -43.570 1.00 86.00 414 ASN A CA 1
ATOM 3415 C C . ASN A 1 414 ? 81.623 60.234 -43.375 1.00 86.00 414 ASN A C 1
ATOM 3417 O O . ASN A 1 414 ? 80.666 60.192 -44.144 1.00 86.00 414 ASN A O 1
ATOM 3421 N N . ARG A 1 415 ? 81.728 59.423 -42.309 1.00 85.62 415 ARG A N 1
ATOM 3422 C CA . ARG A 1 415 ? 80.686 58.444 -41.940 1.00 85.62 415 ARG A CA 1
ATOM 3423 C C . ARG A 1 415 ? 79.335 59.112 -41.691 1.00 85.62 415 ARG A C 1
ATOM 3425 O O . ARG A 1 415 ? 78.366 58.740 -42.333 1.00 85.62 415 ARG A O 1
ATOM 3432 N N . ILE A 1 416 ? 79.288 60.183 -40.891 1.00 86.31 416 ILE A N 1
ATOM 3433 C CA . ILE A 1 416 ? 78.045 60.943 -40.643 1.00 86.31 416 ILE A CA 1
ATOM 3434 C C . ILE A 1 416 ? 77.420 61.460 -41.957 1.00 86.31 416 ILE A C 1
ATOM 3436 O O . ILE A 1 416 ? 76.199 61.487 -42.100 1.00 86.31 416 ILE A O 1
ATOM 3440 N N . ILE A 1 417 ? 78.234 61.844 -42.946 1.00 80.88 417 ILE A N 1
ATOM 3441 C CA . ILE A 1 417 ? 77.759 62.261 -44.278 1.00 80.88 417 ILE A CA 1
ATOM 3442 C C . ILE A 1 417 ? 77.194 61.081 -45.094 1.00 80.88 417 ILE A C 1
ATOM 3444 O O . ILE A 1 417 ? 76.328 61.296 -45.943 1.00 80.88 417 ILE A O 1
ATOM 3448 N N . GLU A 1 418 ? 77.658 59.852 -44.878 1.00 82.88 418 GLU A N 1
ATOM 3449 C CA . GLU A 1 418 ? 77.105 58.637 -45.492 1.00 82.88 418 GLU A CA 1
ATOM 3450 C C . GLU A 1 418 ? 75.828 58.176 -44.774 1.00 82.88 418 GLU A C 1
ATOM 3452 O O . GLU A 1 418 ? 74.812 57.959 -45.438 1.00 82.88 418 GLU A O 1
ATOM 3457 N N . ASP A 1 419 ? 75.828 58.167 -43.440 1.00 82.00 419 ASP A N 1
ATOM 3458 C CA . ASP A 1 419 ? 74.664 57.856 -42.602 1.00 82.00 419 ASP A CA 1
ATOM 3459 C C . ASP A 1 419 ? 73.489 58.799 -42.907 1.00 82.00 419 ASP A C 1
ATOM 3461 O O . ASP A 1 419 ? 72.374 58.346 -43.158 1.00 82.00 419 ASP A O 1
ATOM 3465 N N . LEU A 1 420 ? 73.729 60.115 -42.992 1.00 84.31 420 LEU A N 1
ATOM 3466 C CA . LEU A 1 420 ? 72.689 61.096 -43.329 1.00 84.31 420 LEU A CA 1
ATOM 3467 C C . LEU A 1 420 ? 72.130 60.918 -44.751 1.00 84.31 420 LEU A C 1
ATOM 3469 O O . LEU A 1 420 ? 70.943 61.160 -44.973 1.00 84.31 420 LEU A O 1
ATOM 3473 N N . LYS A 1 421 ? 72.938 60.466 -45.721 1.00 80.69 421 LYS A N 1
ATOM 3474 C CA . LYS A 1 421 ? 72.435 60.117 -47.065 1.00 80.69 421 LYS A CA 1
ATOM 3475 C C . LYS A 1 421 ? 71.558 58.868 -47.015 1.00 80.69 421 LYS A C 1
ATOM 3477 O O . LYS A 1 421 ? 70.527 58.830 -47.685 1.00 80.69 421 LYS A O 1
ATOM 3482 N N . TYR A 1 422 ? 71.950 57.865 -46.230 1.00 81.75 422 TYR A N 1
ATOM 3483 C CA . TYR A 1 422 ? 71.166 56.647 -46.042 1.00 81.75 422 TYR A CA 1
ATOM 3484 C C . TYR A 1 422 ? 69.834 56.927 -45.329 1.00 81.75 422 TYR A C 1
ATOM 3486 O O . TYR A 1 422 ? 68.791 56.457 -45.779 1.00 81.75 422 TYR A O 1
ATOM 3494 N N . GLU A 1 423 ? 69.844 57.760 -44.286 1.00 82.50 423 GLU A N 1
ATOM 3495 C CA . GLU A 1 423 ? 68.644 58.230 -43.583 1.00 82.50 423 GLU A CA 1
ATOM 3496 C C . GLU A 1 423 ? 67.662 58.940 -44.521 1.00 82.50 423 GLU A C 1
ATOM 3498 O O . GLU A 1 423 ? 66.477 58.603 -44.531 1.00 82.50 423 GLU A O 1
ATOM 3503 N N . ILE A 1 424 ? 68.147 59.853 -45.375 1.00 81.69 424 ILE A N 1
ATOM 3504 C CA . ILE A 1 424 ? 67.312 60.500 -46.399 1.00 81.69 424 ILE A CA 1
ATOM 3505 C C . ILE A 1 424 ? 66.650 59.440 -47.288 1.00 81.69 424 ILE A C 1
ATOM 3507 O O . ILE A 1 424 ? 65.427 59.430 -47.396 1.00 81.69 424 ILE A O 1
ATOM 3511 N N . ILE A 1 425 ? 67.420 58.500 -47.853 1.00 78.44 425 ILE A N 1
ATOM 3512 C CA . ILE A 1 425 ? 66.885 57.428 -48.712 1.00 78.44 425 ILE A CA 1
ATOM 3513 C C . ILE A 1 425 ? 65.845 56.574 -47.964 1.00 78.44 425 ILE A C 1
ATOM 3515 O O . ILE A 1 425 ? 64.794 56.258 -48.527 1.00 78.44 425 ILE A O 1
ATOM 3519 N N . ARG A 1 426 ? 66.094 56.233 -46.692 1.00 80.00 426 ARG A N 1
ATOM 3520 C CA . ARG A 1 426 ? 65.180 55.430 -45.864 1.00 80.00 426 ARG A CA 1
ATOM 3521 C C . ARG A 1 426 ? 63.859 56.155 -45.604 1.00 80.00 426 ARG A C 1
ATOM 3523 O O . ARG A 1 426 ? 62.802 55.541 -45.740 1.00 80.00 426 ARG A O 1
ATOM 3530 N N . VAL A 1 427 ? 63.902 57.448 -45.279 1.00 83.19 427 VAL A N 1
ATOM 3531 C CA . VAL A 1 427 ? 62.702 58.274 -45.057 1.00 83.19 427 VAL A CA 1
ATOM 3532 C C . VAL A 1 427 ? 61.940 58.510 -46.365 1.00 83.19 427 VAL A C 1
ATOM 3534 O O . VAL A 1 427 ? 60.719 58.375 -46.378 1.00 83.19 427 VAL A O 1
ATOM 3537 N N . THR A 1 428 ? 62.633 58.775 -47.480 1.00 80.06 428 THR A N 1
ATOM 3538 C CA . THR A 1 428 ? 62.022 58.879 -48.822 1.00 80.06 428 THR A CA 1
ATOM 3539 C C . THR A 1 428 ? 61.289 57.584 -49.198 1.00 80.06 428 THR A C 1
ATOM 3541 O O . THR A 1 428 ? 60.148 57.640 -49.656 1.00 80.06 428 THR A O 1
ATOM 3544 N N . LYS A 1 429 ? 61.883 56.408 -48.937 1.00 80.00 429 LYS A N 1
ATOM 3545 C CA . LYS A 1 429 ? 61.204 55.121 -49.160 1.00 80.00 429 LYS A CA 1
ATOM 3546 C C . LYS A 1 429 ? 59.981 54.960 -48.253 1.00 80.00 429 LYS A C 1
ATOM 3548 O O . LYS A 1 429 ? 58.901 54.688 -48.759 1.00 80.00 429 LYS A O 1
ATOM 3553 N N . ALA A 1 430 ? 60.127 55.169 -46.943 1.00 80.56 430 ALA A N 1
ATOM 3554 C CA . ALA A 1 430 ? 59.030 55.003 -45.986 1.00 80.56 430 ALA A CA 1
ATOM 3555 C C . ALA A 1 430 ? 57.842 55.946 -46.268 1.00 80.56 430 ALA A C 1
ATOM 3557 O O . ALA A 1 430 ? 56.694 55.565 -46.055 1.00 80.56 430 ALA A O 1
ATOM 3558 N N . HIS A 1 431 ? 58.103 57.150 -46.786 1.00 80.81 431 HIS A N 1
ATOM 3559 C CA . HIS A 1 431 ? 57.071 58.078 -47.249 1.00 80.81 431 HIS A CA 1
ATOM 3560 C C . HIS A 1 431 ? 56.287 57.520 -48.448 1.00 80.81 431 HIS A C 1
ATOM 3562 O O . HIS A 1 431 ? 55.057 57.498 -48.413 1.00 80.81 431 HIS A O 1
ATOM 3568 N N . ASN A 1 432 ? 56.984 57.016 -49.472 1.00 80.81 432 ASN A N 1
ATOM 3569 C CA . ASN A 1 432 ? 56.352 56.410 -50.647 1.00 80.81 432 ASN A CA 1
ATOM 3570 C C . ASN A 1 432 ? 55.602 55.105 -50.293 1.00 80.81 432 ASN A C 1
ATOM 3572 O O . ASN A 1 432 ? 54.476 54.904 -50.739 1.00 80.81 432 ASN A O 1
ATOM 3576 N N . ASP A 1 433 ? 56.178 54.250 -49.438 1.00 80.81 433 ASP A N 1
ATOM 3577 C CA . ASP A 1 433 ? 55.523 53.029 -48.946 1.00 80.81 433 ASP A CA 1
ATOM 3578 C C . ASP A 1 433 ? 54.223 53.367 -48.178 1.00 80.81 433 ASP A C 1
ATOM 3580 O O . ASP A 1 433 ? 53.196 52.713 -48.362 1.00 80.81 433 ASP A O 1
ATOM 3584 N N . ALA A 1 434 ? 54.236 54.414 -47.340 1.00 79.25 434 ALA A N 1
ATOM 3585 C CA . ALA A 1 434 ? 53.061 54.859 -46.588 1.00 79.25 434 ALA A CA 1
ATOM 3586 C C . ALA A 1 434 ? 51.958 55.445 -47.488 1.00 79.25 434 ALA A C 1
ATOM 3588 O O . ALA A 1 434 ? 50.778 55.229 -47.211 1.00 79.25 434 ALA A O 1
ATOM 3589 N N . ILE A 1 435 ? 52.327 56.146 -48.568 1.00 79.44 435 ILE A N 1
ATOM 3590 C CA . ILE A 1 435 ? 51.391 56.615 -49.601 1.00 79.44 435 ILE A CA 1
ATOM 3591 C C . ILE A 1 435 ? 50.611 55.425 -50.179 1.00 79.44 435 ILE A C 1
ATOM 3593 O O . ILE A 1 435 ? 49.385 55.408 -50.086 1.00 79.44 435 ILE A O 1
ATOM 3597 N N . HIS A 1 436 ? 51.308 54.381 -50.636 1.00 79.38 436 HIS A N 1
ATOM 3598 C CA . HIS A 1 436 ? 50.673 53.197 -51.226 1.00 79.38 436 HIS A CA 1
ATOM 3599 C C . HIS A 1 436 ? 49.789 52.407 -50.247 1.00 79.38 436 HIS A C 1
ATOM 3601 O O . HIS A 1 436 ? 48.767 51.844 -50.647 1.00 79.38 436 HIS A O 1
ATOM 3607 N N . VAL A 1 437 ? 50.125 52.386 -48.951 1.00 83.62 437 VAL A N 1
ATOM 3608 C CA . VAL A 1 437 ? 49.260 51.785 -47.916 1.00 83.62 437 VAL A CA 1
ATOM 3609 C C . VAL A 1 437 ? 47.983 52.606 -47.698 1.00 83.62 437 VAL A C 1
ATOM 3611 O O . VAL A 1 437 ? 46.912 52.022 -47.523 1.00 83.62 437 VAL A O 1
ATOM 3614 N N . MET A 1 438 ? 48.058 53.941 -47.739 1.00 77.50 438 MET A N 1
ATOM 3615 C CA . MET A 1 438 ? 46.873 54.801 -47.634 1.00 77.50 438 MET A CA 1
ATOM 3616 C C . MET A 1 438 ? 45.974 54.683 -48.871 1.00 77.50 438 MET A C 1
ATOM 3618 O O . MET A 1 438 ? 44.773 54.477 -48.709 1.00 77.50 438 MET A O 1
ATOM 3622 N N . GLU A 1 439 ? 46.547 54.729 -50.077 1.00 77.88 439 GLU A N 1
ATOM 3623 C CA . GLU A 1 439 ? 45.848 54.500 -51.356 1.00 77.88 439 GLU A CA 1
ATOM 3624 C C . GLU A 1 439 ? 45.092 53.157 -51.327 1.00 77.88 439 GLU A C 1
ATOM 3626 O O . GLU A 1 439 ? 43.873 53.112 -51.511 1.00 77.88 439 GLU A O 1
ATOM 3631 N N . SER A 1 440 ? 45.781 52.077 -50.937 1.00 79.50 440 SER A N 1
ATOM 3632 C CA . SER A 1 440 ? 45.189 50.738 -50.789 1.00 79.50 440 SER A CA 1
ATOM 3633 C C . SER A 1 440 ? 44.022 50.696 -49.791 1.00 79.50 440 SER A C 1
ATOM 3635 O O . SER A 1 440 ? 43.020 50.022 -50.036 1.00 79.50 440 SER A O 1
ATOM 3637 N N . LYS A 1 441 ? 44.122 51.403 -48.655 1.00 80.25 441 LYS A N 1
ATOM 3638 C CA . LYS A 1 441 ? 43.077 51.389 -47.617 1.00 80.25 441 LYS A CA 1
ATOM 3639 C C . LYS A 1 441 ? 41.865 52.253 -47.979 1.00 80.25 441 LYS A C 1
ATOM 3641 O O . LYS A 1 441 ? 40.751 51.925 -47.577 1.00 80.25 441 LYS A O 1
ATOM 3646 N N . LEU A 1 442 ? 42.062 53.326 -48.743 1.00 77.75 442 LEU A N 1
ATOM 3647 C CA . LEU A 1 442 ? 40.980 54.167 -49.264 1.00 77.75 442 LEU A CA 1
ATOM 3648 C C . LEU A 1 442 ? 40.151 53.403 -50.308 1.00 77.75 442 LEU A C 1
ATOM 3650 O O . LEU A 1 442 ? 38.924 53.363 -50.192 1.00 77.75 442 LEU A O 1
ATOM 3654 N N . LEU A 1 443 ? 40.821 52.678 -51.212 1.00 79.81 443 LEU A N 1
ATOM 3655 C CA . LEU A 1 443 ? 40.186 51.736 -52.139 1.00 79.81 443 LEU A CA 1
ATOM 3656 C C . LEU A 1 443 ? 39.376 50.649 -51.407 1.00 79.81 443 LEU A C 1
ATOM 3658 O O . LEU A 1 443 ? 38.243 50.369 -51.792 1.00 79.81 443 LEU A O 1
ATOM 3662 N N . GLU A 1 444 ? 39.907 50.071 -50.322 1.00 82.75 444 GLU A N 1
ATOM 3663 C CA . GLU A 1 444 ? 39.191 49.064 -49.515 1.00 82.75 444 GLU A CA 1
ATOM 3664 C C . GLU A 1 444 ? 37.924 49.624 -48.839 1.00 82.75 444 GLU A C 1
ATOM 3666 O O . GLU A 1 444 ? 36.935 48.909 -48.684 1.00 82.75 444 GLU A O 1
ATOM 3671 N N . MET A 1 445 ? 37.917 50.912 -48.477 1.00 80.62 445 MET A N 1
ATOM 3672 C CA . MET A 1 445 ? 36.731 51.607 -47.951 1.00 80.62 445 MET A CA 1
ATOM 3673 C C . MET A 1 445 ? 35.753 52.070 -49.047 1.00 80.62 445 MET A C 1
ATOM 3675 O O . MET A 1 445 ? 34.757 52.723 -48.736 1.00 80.62 445 MET A O 1
ATOM 3679 N N . GLY A 1 446 ? 36.005 51.727 -50.315 1.00 75.81 446 GLY A N 1
ATOM 3680 C CA . GLY A 1 446 ? 35.139 52.073 -51.441 1.00 75.81 446 GLY A CA 1
ATOM 3681 C C . GLY A 1 446 ? 35.267 53.522 -51.914 1.00 75.81 446 GLY A C 1
ATOM 3682 O O . GLY A 1 446 ? 34.342 54.014 -52.555 1.00 75.81 446 GLY A O 1
ATOM 3683 N N . ILE A 1 447 ? 36.381 54.198 -51.605 1.00 77.19 447 ILE A N 1
ATOM 3684 C CA . ILE A 1 447 ? 36.703 55.546 -52.092 1.00 77.19 447 ILE A CA 1
ATOM 3685 C C . ILE A 1 447 ? 37.749 55.410 -53.214 1.00 77.19 447 ILE A C 1
ATOM 3687 O O . ILE A 1 447 ? 38.901 55.076 -52.922 1.00 77.19 447 ILE A O 1
ATOM 3691 N N . PRO A 1 448 ? 37.390 55.640 -54.491 1.00 72.75 448 PRO A N 1
ATOM 3692 C CA . PRO A 1 448 ? 38.346 55.655 -55.595 1.00 72.75 448 PRO A CA 1
ATOM 3693 C C . PRO A 1 448 ? 39.390 56.769 -55.445 1.00 72.75 448 PRO A C 1
ATOM 3695 O O . PRO A 1 448 ? 39.090 57.853 -54.948 1.00 72.75 448 PRO A O 1
ATOM 3698 N N . GLU A 1 449 ? 40.595 56.545 -55.975 1.00 64.19 449 GLU A N 1
ATOM 3699 C CA . GLU A 1 449 ? 41.678 57.548 -56.017 1.00 64.19 449 GLU A CA 1
ATOM 3700 C C . GLU A 1 449 ? 41.270 58.862 -56.715 1.00 64.19 449 GLU A C 1
ATOM 3702 O O . GLU A 1 449 ? 41.837 59.920 -56.444 1.00 64.19 449 GLU A O 1
ATOM 3707 N N . GLU A 1 450 ? 40.275 58.809 -57.603 1.00 68.12 450 GLU A N 1
ATOM 3708 C CA . GLU A 1 450 ? 39.774 59.960 -58.360 1.00 68.12 450 GLU A CA 1
ATOM 3709 C C . GLU A 1 450 ? 38.901 60.910 -57.511 1.00 68.12 450 GLU A C 1
ATOM 3711 O O . GLU A 1 450 ? 38.896 62.114 -57.769 1.00 68.12 450 GLU A O 1
ATOM 3716 N N . ASP A 1 451 ? 38.246 60.411 -56.453 1.00 68.56 451 ASP A N 1
ATOM 3717 C CA . ASP A 1 451 ? 37.359 61.200 -55.575 1.00 68.56 451 ASP A CA 1
ATOM 3718 C C . ASP A 1 451 ? 38.115 61.972 -54.471 1.00 68.56 451 ASP A C 1
ATOM 3720 O O . ASP A 1 451 ? 37.549 62.837 -53.800 1.00 68.56 451 ASP A O 1
ATOM 3724 N N . LEU A 1 452 ? 39.409 61.694 -54.272 1.00 67.31 452 LEU A N 1
ATOM 3725 C CA . LEU A 1 452 ? 40.215 62.258 -53.177 1.00 67.31 452 LEU A CA 1
ATOM 3726 C C . LEU A 1 452 ? 40.678 63.709 -53.390 1.00 67.31 452 LEU A C 1
ATOM 3728 O O . LEU A 1 452 ? 41.176 64.336 -52.456 1.00 67.31 452 LEU A O 1
ATOM 3732 N N . GLY A 1 453 ? 40.518 64.269 -54.592 1.00 68.25 453 GLY A N 1
ATOM 3733 C CA . GLY A 1 453 ? 40.744 65.694 -54.883 1.00 68.25 453 GLY A CA 1
ATOM 3734 C C . GLY A 1 453 ? 42.203 66.186 -54.849 1.00 68.25 453 GLY A C 1
ATOM 3735 O O . GLY A 1 453 ? 42.476 67.298 -55.302 1.00 68.25 453 GLY A O 1
ATOM 3736 N N . TYR A 1 454 ? 43.153 65.378 -54.374 1.00 72.94 454 TYR A N 1
ATOM 3737 C CA . TYR A 1 454 ? 44.595 65.627 -54.452 1.00 72.94 454 TYR A CA 1
ATOM 3738 C C . TYR A 1 454 ? 45.351 64.335 -54.788 1.00 72.94 454 TYR A C 1
ATOM 3740 O O . TYR A 1 454 ? 44.873 63.238 -54.514 1.00 72.94 454 TYR A O 1
ATOM 3748 N N . ARG A 1 455 ? 46.553 64.460 -55.364 1.00 69.19 455 ARG A N 1
ATOM 3749 C CA . ARG A 1 455 ? 47.472 63.331 -55.581 1.00 69.19 455 ARG A CA 1
ATOM 3750 C C . ARG A 1 455 ? 48.704 63.475 -54.682 1.00 69.19 455 ARG A C 1
ATOM 3752 O O . ARG A 1 455 ? 49.302 64.554 -54.692 1.00 69.19 455 ARG A O 1
ATOM 3759 N N . PRO A 1 456 ? 49.106 62.439 -53.924 1.00 67.25 456 PRO A N 1
ATOM 3760 C CA . PRO A 1 456 ? 50.356 62.455 -53.171 1.00 67.25 456 PRO A CA 1
ATOM 3761 C C . PRO A 1 456 ? 51.576 62.643 -54.085 1.00 67.25 456 PRO A C 1
ATOM 3763 O O . PRO A 1 456 ? 51.677 62.042 -55.154 1.00 67.25 456 PRO A O 1
ATOM 3766 N N . THR A 1 457 ? 52.536 63.470 -53.669 1.00 71.94 457 THR A N 1
ATOM 3767 C CA . THR A 1 457 ? 53.782 63.678 -54.420 1.00 71.94 457 THR A CA 1
ATOM 3768 C C . THR A 1 457 ? 54.788 62.576 -54.103 1.00 71.94 457 THR A C 1
ATOM 3770 O O . THR A 1 457 ? 55.620 62.739 -53.211 1.00 71.94 457 THR A O 1
ATOM 3773 N N . VAL A 1 458 ? 54.726 61.465 -54.843 1.00 66.69 458 VAL A N 1
ATOM 3774 C CA . VAL A 1 458 ? 55.720 60.381 -54.755 1.00 66.69 458 VAL A CA 1
ATOM 3775 C C . VAL A 1 458 ? 57.122 60.956 -54.967 1.00 66.69 458 VAL A C 1
ATOM 3777 O O . VAL A 1 458 ? 57.423 61.561 -55.998 1.00 66.69 458 VAL A O 1
ATOM 3780 N N . THR A 1 459 ? 57.986 60.790 -53.970 1.00 70.31 459 THR A N 1
ATOM 3781 C CA . THR A 1 459 ? 59.332 61.372 -53.981 1.00 70.31 459 THR A CA 1
ATOM 3782 C C . THR A 1 459 ? 60.314 60.484 -54.742 1.00 70.31 459 THR A C 1
ATOM 3784 O O . THR A 1 459 ? 60.305 59.263 -54.594 1.00 70.31 459 THR A O 1
ATOM 3787 N N . SER A 1 460 ? 61.170 61.086 -55.574 1.00 60.19 460 SER A N 1
ATOM 3788 C CA . SER A 1 460 ? 62.117 60.345 -56.420 1.00 60.19 460 SER A CA 1
ATOM 3789 C C . SER A 1 460 ? 63.228 59.702 -55.583 1.00 60.19 460 SER A C 1
ATOM 3791 O O . SER A 1 460 ? 64.271 60.307 -55.325 1.00 60.19 460 SER A O 1
ATOM 3793 N N . THR A 1 461 ? 63.011 58.458 -55.154 1.00 56.84 461 THR A N 1
ATOM 3794 C CA . THR A 1 461 ? 64.068 57.599 -54.616 1.00 56.84 461 THR A CA 1
ATOM 3795 C C . THR A 1 461 ? 65.088 57.338 -55.718 1.00 56.84 461 THR A C 1
ATOM 3797 O O . THR A 1 461 ? 64.803 56.606 -56.668 1.00 56.84 461 THR A O 1
ATOM 3800 N N . VAL A 1 462 ? 66.285 57.917 -55.590 1.00 55.81 462 VAL A N 1
ATOM 3801 C CA . VAL A 1 462 ? 67.409 57.622 -56.488 1.00 55.81 462 VAL A CA 1
ATOM 3802 C C . VAL A 1 462 ? 67.651 56.113 -56.483 1.00 55.81 462 VAL A C 1
ATOM 3804 O O . VAL A 1 462 ? 67.812 55.512 -55.421 1.00 55.81 462 VAL A O 1
ATOM 3807 N N . THR A 1 463 ? 67.664 55.502 -57.668 1.00 49.09 463 THR A N 1
ATOM 3808 C CA . THR A 1 463 ? 67.703 54.045 -57.854 1.00 49.09 463 THR A CA 1
ATOM 3809 C C . THR A 1 463 ? 69.089 53.454 -57.580 1.00 49.09 463 THR A C 1
ATOM 3811 O O . THR A 1 463 ? 69.761 52.954 -58.483 1.00 49.09 463 THR A O 1
ATOM 3814 N N . SER A 1 464 ? 69.511 53.486 -56.317 1.00 48.56 464 SER A N 1
ATOM 3815 C CA . SER A 1 464 ? 70.483 52.529 -55.782 1.00 48.56 464 SER A CA 1
ATOM 3816 C C . SER A 1 464 ? 69.838 51.133 -55.712 1.00 48.56 464 SER A C 1
ATOM 3818 O O . SER A 1 464 ? 68.623 51.033 -55.522 1.00 48.56 464 SER A O 1
ATOM 3820 N N . PRO A 1 465 ? 70.604 50.043 -55.899 1.00 45.75 465 PRO A N 1
ATOM 3821 C CA . PRO A 1 465 ? 70.039 48.710 -56.110 1.00 45.75 465 PRO A CA 1
ATOM 3822 C C . PRO A 1 465 ? 69.233 48.202 -54.906 1.00 45.75 465 PRO A C 1
ATOM 3824 O O . PRO A 1 465 ? 69.675 48.283 -53.760 1.00 45.75 465 PRO A O 1
ATOM 3827 N N . ALA A 1 466 ? 68.067 47.613 -55.182 1.00 44.16 466 ALA A N 1
ATOM 3828 C CA . ALA A 1 466 ? 67.048 47.215 -54.202 1.00 44.16 466 ALA A CA 1
ATOM 3829 C C . ALA A 1 466 ? 67.400 45.974 -53.338 1.00 44.16 466 ALA A C 1
ATOM 3831 O O . ALA A 1 466 ? 66.517 45.219 -52.943 1.00 44.16 466 ALA A O 1
ATOM 3832 N N . GLY A 1 467 ? 68.686 45.740 -53.053 1.00 45.06 467 GLY A N 1
ATOM 3833 C CA . GLY A 1 467 ? 69.188 44.548 -52.353 1.00 45.06 467 GLY A CA 1
ATOM 3834 C C . GLY A 1 467 ? 69.486 44.715 -50.857 1.00 45.06 467 GLY A C 1
ATOM 3835 O O . GLY A 1 467 ? 69.886 43.745 -50.224 1.00 45.06 467 GLY A O 1
ATOM 3836 N N . LEU A 1 468 ? 69.328 45.917 -50.285 1.00 42.41 468 LEU A N 1
ATOM 3837 C CA . LEU A 1 468 ? 69.825 46.263 -48.937 1.00 42.41 468 LEU A CA 1
ATOM 3838 C C . LEU A 1 468 ? 68.744 46.541 -47.872 1.00 42.41 468 LEU A C 1
ATOM 3840 O O . LEU A 1 468 ? 69.067 46.993 -46.782 1.00 42.41 468 LEU A O 1
ATOM 3844 N N . VAL A 1 469 ? 67.469 46.249 -48.157 1.00 44.22 469 VAL A N 1
ATOM 3845 C CA . VAL A 1 469 ? 66.344 46.407 -47.199 1.00 44.22 469 VAL A CA 1
ATOM 3846 C C . VAL A 1 469 ? 65.591 45.078 -46.989 1.00 44.22 469 VAL A C 1
ATOM 3848 O O . VAL A 1 469 ? 64.401 45.053 -46.700 1.00 44.22 469 VAL A O 1
ATOM 3851 N N . SER A 1 470 ? 66.281 43.948 -47.186 1.00 36.44 470 SER A N 1
ATOM 3852 C CA . SER A 1 470 ? 65.734 42.589 -47.002 1.00 36.44 470 SER A CA 1
ATOM 3853 C C . SER A 1 470 ? 66.729 41.630 -46.322 1.00 36.44 470 SER A C 1
ATOM 3855 O O . SER A 1 470 ? 66.606 40.410 -46.440 1.00 36.44 470 SER A O 1
ATOM 3857 N N . ALA A 1 471 ? 67.724 42.178 -45.625 1.00 31.08 471 ALA A N 1
ATOM 3858 C CA . ALA A 1 471 ? 68.680 41.452 -44.797 1.00 31.08 471 ALA A CA 1
ATOM 3859 C C . ALA A 1 471 ? 68.970 42.281 -43.535 1.00 31.08 471 ALA A C 1
ATOM 3861 O O . ALA A 1 471 ? 68.937 43.509 -43.610 1.00 31.08 471 ALA A O 1
ATOM 3862 N N . LEU A 1 472 ? 69.291 41.589 -42.434 1.00 30.23 472 LEU A N 1
ATOM 3863 C CA . LEU A 1 472 ? 69.354 42.075 -41.043 1.00 30.23 472 LEU A CA 1
ATOM 3864 C C . LEU A 1 472 ? 67.967 42.356 -40.418 1.00 30.23 472 LEU A C 1
ATOM 3866 O O . LEU A 1 472 ? 67.119 42.977 -41.057 1.00 30.23 472 LEU A O 1
ATOM 3870 N N . ILE A 1 473 ? 67.626 41.932 -39.190 1.00 33.91 473 ILE A N 1
ATOM 3871 C CA . ILE A 1 473 ? 68.318 41.088 -38.175 1.00 33.91 473 ILE A CA 1
ATOM 3872 C C . ILE A 1 473 ? 69.764 41.502 -37.862 1.00 33.91 473 ILE A C 1
ATOM 3874 O O . ILE A 1 473 ? 70.693 40.879 -38.418 1.00 33.91 473 ILE A O 1
#

Radius of gyration: 133.18 Å; Cα contacts (8 Å, |Δi|>4): 25; chains: 1; bounding box: 240×108×342 Å

Sequence (473 aa):
MPPKKGKKGKKKKAAEPEYDDPYEKELNAKTMDDLVKEEKIWKDKGKKELQMRSLAVADRDMGEKVFKALQNELETLQTSIKLQEVKMQDDFTEHETDLKQIEMNFKHHITFHEMDLEKVDTDKESEVEQNAKLHKEREEQIRRAHAFVDQQLSQGKENQERALQALSVNIALMKQKGKEFLQELTEKLEARKEAYVNMWTLRRRVELMEIEERKNRHIFTLNDHHRNAFAKTKMYYNQVTVNNLKIIRSLKKEIEDCTKRNEAIVHDQARMTESIEDIRAQRTPAEQTLHQMREDVATYEKEMSVLHSTRMHNRILQSQLQQLEADHEVLEKKFQQQMKEKSELEKKYEERLEIARQRGMIPSGVMIGRINAQRQLLAKKEDQLAEVVASAQLDPEGVHELTAQLDEILTAKNRIIEDLKYEIIRVTKAHNDAIHVMESKLLEMGIPEEDLGYRPTVTSTVTSPAGLVSALI

Solvent-accessible surface area (backbone atoms only — not comparable to full-atom values): 26246 Å² total; per-residue (Å²): 134,91,90,87,92,86,94,85,92,90,91,87,90,90,86,90,93,90,90,90,86,90,90,79,90,89,88,77,94,81,63,72,80,56,59,66,53,52,58,56,55,54,59,58,49,55,55,53,54,52,51,55,54,53,50,57,50,53,55,49,58,49,51,56,48,54,52,53,50,54,52,53,51,50,53,53,51,57,52,50,50,50,54,49,55,50,48,54,51,51,55,50,51,52,54,54,50,49,51,52,50,52,52,50,51,50,52,47,52,49,55,50,51,51,54,49,49,52,47,54,52,52,52,49,50,49,51,53,52,52,50,54,49,54,50,51,52,51,50,51,51,51,52,53,51,48,55,50,50,51,49,51,53,50,54,49,48,53,53,51,49,54,50,52,51,54,49,50,51,52,52,49,52,52,54,48,53,52,50,54,53,49,50,56,49,50,52,56,50,50,55,50,50,48,51,49,52,53,50,53,53,50,50,53,49,51,58,48,50,56,51,50,50,52,50,51,52,49,54,49,53,51,51,50,53,50,51,54,50,51,48,52,51,51,51,49,52,51,50,51,51,52,48,53,53,48,50,55,49,49,54,49,46,54,51,50,57,47,49,52,49,51,51,48,50,52,50,49,47,47,52,48,48,51,52,50,47,55,45,43,68,67,37,48,73,58,39,60,56,51,47,53,56,46,47,56,49,50,47,52,50,47,50,51,48,49,50,46,51,48,51,50,49,46,49,48,48,48,54,46,44,53,47,49,49,52,46,43,53,50,48,46,52,48,44,56,46,51,50,49,51,43,55,49,47,48,51,52,40,53,51,49,47,51,51,46,45,52,65,41,47,50,59,48,49,52,46,51,50,48,50,50,51,49,48,54,50,45,50,55,46,50,52,49,48,50,51,49,35,64,72,69,67,52,58,69,65,65,54,52,50,55,51,51,56,51,51,51,54,51,52,52,51,52,48,54,58,52,53,54,52,51,50,51,54,52,52,44,46,52,52,44,55,49,49,55,53,49,54,53,52,38,47,74,73,72,43,56,80,81,78,64,83,66,79,84,82,77,60,87,68,77,86,65,79,93,76,77,87,82,63,79,137

Secondary structure (DSSP, 8-state):
------------------------S------HHHHHHHHHHHHHHHHHHHHHHHHHHHHHHHHHHHHHHHHHHHHHHHHHHHHHHHHHHHHHHHHHHHHHHHHHHHHHHHHHHHHHHHHHHHHHHHHHHHHHHHHHHHHHHHHHHHHHHHHHHHHHHHHHHHHHHHHHHHHHHHHHHHHHHHHHHHHHHHHHHHHHHHHHHHHHHHHHHHHHHHHHHHHHHHHHHHHHHHHHHHHHHHHHHHHHHHHHHHHHHHHHHHHHHHHHHHHHHHHHHHHHHHHHHHHHHHHHHHHHHHHHHHHHHHHHHHHHHHHHHHHHHHHHHHHHHHHHHHHHHHHHHHHHHHHHHHHHHHHHHHHHHHHHHHHHHHHHHHHHHHHHHHHHHHHHHHHHHHHTT--HHHHHHHHHHHHHHHHHHHHHHHHHHHHHHHHHHHHHHHHHHHHHHHHHTT--TTTTSS-----------TTSSS---

Foldseek 3Di:
DDDDDDDDYDDDYDDDDDDDDDDDDDDDDDDPVVVVVVVVVVVVVVVVVVVVVVVVVVVVVVVVVVVVVVVVVVVVVVVVVVVVVVVVVVVVVVVVVVVVVVVVVVVVVVVVVVVVVVVVVVVVVVVVVVVVVVVVVVVVVVVVVVVVVVVVVVVVVVVVVVVVVVVVVVVVVVVVVVVVVVVVVVVVVVVVVVVVVVVVVVVVVVVVVVVVVVVVVVVVVVVVVVVVVVVVVVVVVVVVVVVVVVVVVVVVVVVVVVVVVVVVVVVVVVVVVVVVVVCCVVCVVVCVVVVVVVVVVVVVVVVVVVVVVVVVVVVVVVVVVVVVVVVVVVVVVVVVVVVVVVVVVVVVCVVVVVVVVVVVCVVVVVVVVVVVVVVVVVVVVVVVVVVCCVVVVPDPVVVVVVVVVVVVVVVVVVVVVVVVVVVVLVVLVVLLVVLVVVQVVCVVVVHHPVNPPDDDDNDDRDCDDPPPPPDDD

InterPro domains:
  IPR025593 Growth arrest-specific protein 8 domain [PF13851] (222-420)
  IPR039308 Growth arrest-specific protein 8 [PTHR31543] (3-468)